Protein AF-A0A7H9B1U2-F1 (afdb_monomer_lite)

Organism: Zygotorulaspora mrakii (NCBI:txid42260)

Structure (mmCIF, N/CA/C/O backbone):
data_AF-A0A7H9B1U2-F1
#
_entry.id   AF-A0A7H9B1U2-F1
#
loop_
_atom_site.group_PDB
_atom_site.id
_atom_site.type_symbol
_atom_site.label_atom_id
_atom_site.label_alt_id
_atom_site.label_comp_id
_atom_site.label_asym_id
_atom_site.label_entity_id
_atom_site.label_seq_id
_atom_site.pdbx_PDB_ins_code
_atom_site.Cartn_x
_atom_site.Cartn_y
_atom_site.Cartn_z
_atom_site.occupancy
_atom_site.B_iso_or_equiv
_atom_site.auth_seq_id
_atom_site.auth_comp_id
_atom_site.auth_asym_id
_atom_site.auth_atom_id
_atom_site.pdbx_PDB_model_num
ATOM 1 N N . MET A 1 1 ? 19.443 39.240 7.308 1.00 41.34 1 MET A N 1
ATOM 2 C CA . MET A 1 1 ? 19.847 40.629 6.998 1.00 41.34 1 MET A CA 1
ATOM 3 C C . MET A 1 1 ? 18.845 41.132 5.973 1.00 41.34 1 MET A C 1
ATOM 5 O O . MET A 1 1 ? 18.853 40.587 4.886 1.00 41.34 1 MET A O 1
ATOM 9 N N . THR A 1 2 ? 17.866 41.989 6.229 1.00 41.97 2 THR A N 1
ATOM 10 C CA . THR A 1 2 ? 17.524 42.956 7.288 1.00 41.97 2 THR A CA 1
ATOM 11 C C . THR A 1 2 ? 15.983 43.016 7.356 1.00 41.97 2 THR A C 1
ATOM 13 O O . THR A 1 2 ? 15.362 42.995 6.295 1.00 41.97 2 THR A O 1
ATOM 16 N N . PRO A 1 3 ? 15.318 43.094 8.524 1.00 49.09 3 PRO A N 1
ATOM 17 C CA . PRO A 1 3 ? 13.919 43.499 8.563 1.00 49.09 3 PRO A CA 1
ATOM 18 C C . PRO A 1 3 ? 13.837 45.022 8.690 1.00 49.09 3 PRO A C 1
ATOM 20 O O . PRO A 1 3 ? 14.412 45.620 9.599 1.00 49.09 3 PRO A O 1
ATOM 23 N N . SER A 1 4 ? 13.150 45.626 7.724 1.00 54.53 4 SER A N 1
ATOM 24 C CA . SER A 1 4 ? 12.821 47.046 7.673 1.00 54.53 4 SER A CA 1
ATOM 25 C C . SER A 1 4 ? 11.799 47.403 8.751 1.00 54.53 4 SER A C 1
ATOM 27 O O . SER A 1 4 ? 10.816 46.694 8.949 1.00 54.53 4 SER A O 1
ATOM 29 N N . SER A 1 5 ? 12.065 48.522 9.416 1.00 59.06 5 SER A N 1
ATOM 30 C CA . SER A 1 5 ? 11.232 49.212 10.398 1.00 59.06 5 SER A CA 1
ATOM 31 C C . SER A 1 5 ? 9.872 49.676 9.861 1.00 59.06 5 SER A C 1
ATOM 33 O O . SER A 1 5 ? 9.716 49.827 8.648 1.00 59.06 5 SER A O 1
ATOM 35 N N . ARG A 1 6 ? 9.033 50.099 10.831 1.00 49.69 6 ARG A N 1
ATOM 36 C CA . ARG A 1 6 ? 7.899 51.054 10.759 1.00 49.69 6 ARG A CA 1
ATOM 37 C C . ARG A 1 6 ? 6.554 50.445 10.311 1.00 49.69 6 ARG A C 1
ATOM 39 O O . ARG A 1 6 ? 6.531 49.608 9.429 1.00 49.69 6 ARG A O 1
ATOM 46 N N . ASP A 1 7 ? 5.408 50.734 10.932 1.00 47.84 7 ASP A N 1
ATOM 47 C CA . ASP A 1 7 ? 4.970 51.985 11.559 1.00 47.84 7 ASP A CA 1
ATOM 48 C C . ASP A 1 7 ? 4.086 51.810 12.805 1.00 47.84 7 ASP A C 1
ATOM 50 O O . ASP A 1 7 ? 3.285 50.886 12.940 1.00 47.84 7 ASP A O 1
ATOM 54 N N . SER A 1 8 ? 4.241 52.795 13.684 1.00 52.25 8 SER A N 1
ATOM 55 C CA . SER A 1 8 ? 3.382 53.155 14.803 1.00 52.25 8 SER A CA 1
ATOM 56 C C . SER A 1 8 ? 2.061 53.750 14.303 1.00 52.25 8 SER A C 1
ATOM 58 O O . SER A 1 8 ? 2.084 54.625 13.441 1.00 52.25 8 SER A O 1
ATOM 60 N N . PHE A 1 9 ? 0.927 53.379 14.903 1.00 49.28 9 PHE A N 1
ATOM 61 C CA . PHE A 1 9 ? -0.310 54.156 14.785 1.00 49.28 9 PHE A CA 1
ATOM 62 C C . PHE A 1 9 ? -0.853 54.527 16.165 1.00 49.28 9 PHE A C 1
ATOM 64 O O . PHE A 1 9 ? -1.130 53.674 17.007 1.00 49.28 9 PHE A O 1
ATOM 71 N N . SER A 1 10 ? -0.958 55.837 16.361 1.00 50.38 10 SER A N 1
ATOM 72 C CA . SER A 1 10 ? -1.481 56.531 17.531 1.00 50.38 10 SER A CA 1
ATOM 73 C C . SER A 1 10 ? -2.968 56.862 17.361 1.00 50.38 10 SER A C 1
ATOM 75 O O . SER A 1 10 ? -3.347 57.387 16.319 1.00 50.38 10 SER A O 1
ATOM 77 N N . GLY A 1 11 ? -3.737 56.698 18.446 1.00 41.69 11 GLY A N 1
ATOM 78 C CA . GLY A 1 11 ? -4.893 57.534 18.833 1.00 41.69 11 GLY A CA 1
ATOM 79 C C . GLY A 1 11 ? -6.243 57.312 18.119 1.00 41.69 11 GLY A C 1
ATOM 80 O O . GLY A 1 11 ? -6.261 56.712 17.049 1.00 41.69 11 GLY A O 1
ATOM 81 N N . PRO A 1 12 ? -7.375 57.823 18.672 1.00 58.78 12 PRO A N 1
ATOM 82 C CA . PRO A 1 12 ? -7.434 58.948 19.613 1.00 58.78 12 PRO A CA 1
ATOM 83 C C . PRO A 1 12 ? -8.303 58.778 20.884 1.00 58.78 12 PRO A C 1
ATOM 85 O O . PRO A 1 12 ? -9.168 57.917 21.005 1.00 58.78 12 PRO A O 1
ATOM 88 N N . ASN A 1 13 ? -8.027 59.712 21.797 1.00 48.97 13 ASN A N 1
ATOM 89 C CA . ASN A 1 13 ? -8.818 60.228 22.917 1.00 48.97 13 ASN A CA 1
ATOM 90 C C . ASN A 1 13 ? -10.304 60.484 22.597 1.00 48.97 13 ASN A C 1
ATOM 92 O O . ASN A 1 13 ? -10.611 61.040 21.543 1.00 48.97 13 ASN A O 1
ATOM 96 N N . ALA A 1 14 ? -11.174 60.263 23.587 1.00 49.56 14 ALA A N 1
ATOM 97 C CA . ALA A 1 14 ? -12.405 61.035 23.770 1.00 49.56 14 ALA A CA 1
ATOM 98 C C . ALA A 1 14 ? -12.778 61.085 25.264 1.00 49.56 14 ALA A C 1
ATOM 100 O O . ALA A 1 14 ? -13.310 60.131 25.830 1.00 49.56 14 ALA A O 1
ATOM 101 N N . GLU A 1 15 ? -12.453 62.213 25.894 1.00 52.75 15 GLU A N 1
ATOM 102 C CA . GLU A 1 15 ? -13.075 62.702 27.126 1.00 52.75 15 GLU A CA 1
ATOM 103 C C . GLU A 1 15 ? -14.543 63.072 26.864 1.00 52.75 15 GLU A C 1
ATOM 105 O O . GLU A 1 15 ? -14.833 63.663 25.827 1.00 52.75 15 GLU A O 1
ATOM 110 N N . SER A 1 16 ? -15.434 62.834 27.836 1.00 50.72 16 SER A N 1
ATOM 111 C CA . SER A 1 16 ? -16.426 63.835 28.276 1.00 50.72 16 SER A CA 1
ATOM 112 C C . SER A 1 16 ? -17.274 63.324 29.452 1.00 50.72 16 SER A C 1
ATOM 114 O O . SER A 1 16 ? -18.141 62.467 29.287 1.00 50.72 16 SER A O 1
ATOM 116 N N . HIS A 1 17 ? -17.051 63.915 30.625 1.00 49.69 17 HIS A N 1
ATOM 117 C CA . HIS A 1 17 ? -18.079 64.191 31.643 1.00 49.69 17 HIS A CA 1
ATOM 118 C C . HIS A 1 17 ? -18.901 65.423 31.180 1.00 49.69 17 HIS A C 1
ATOM 120 O O . HIS A 1 17 ? -18.351 66.190 30.382 1.00 49.69 17 HIS A O 1
ATOM 126 N N . PRO A 1 18 ? -20.165 65.662 31.620 1.00 63.91 18 PRO A N 1
ATOM 127 C CA . PRO A 1 18 ? -20.398 66.225 32.965 1.00 63.91 18 PRO A CA 1
ATOM 128 C C . PRO A 1 18 ? -21.773 65.955 33.648 1.00 63.91 18 PRO A C 1
ATOM 130 O O . PRO A 1 18 ? -22.782 65.667 33.016 1.00 63.91 18 PRO A O 1
ATOM 133 N N . ASP A 1 19 ? -21.751 66.057 34.981 1.00 47.06 19 ASP A N 1
ATOM 134 C CA . ASP A 1 19 ? -22.671 66.741 35.916 1.00 47.06 19 ASP A CA 1
ATOM 135 C C . ASP A 1 19 ? -24.205 66.887 35.690 1.00 47.06 19 ASP A C 1
ATOM 137 O O . ASP A 1 19 ? -24.672 67.605 34.813 1.00 47.06 19 ASP A O 1
ATOM 141 N N . ASN A 1 20 ? -24.940 66.391 36.708 1.00 47.53 20 ASN A N 1
ATOM 142 C CA . ASN A 1 20 ? -25.805 67.158 37.642 1.00 47.53 20 ASN A CA 1
ATOM 143 C C . ASN A 1 20 ? -27.246 67.568 37.235 1.00 47.53 20 ASN A C 1
ATOM 145 O O . ASN A 1 20 ? -27.432 68.450 36.407 1.00 47.53 20 ASN A O 1
ATOM 149 N N . LEU A 1 21 ? -28.261 67.047 37.959 1.00 43.28 21 LEU A N 1
ATOM 150 C CA . LEU A 1 21 ? -29.299 67.868 38.623 1.00 43.28 21 LEU A CA 1
ATOM 151 C C . LEU A 1 21 ? -30.233 67.085 39.580 1.00 43.28 21 LEU A C 1
ATOM 153 O O . LEU A 1 21 ? -31.028 66.233 39.199 1.00 43.28 21 LEU A O 1
ATOM 157 N N . SER A 1 22 ? -30.085 67.465 40.848 1.00 45.56 22 SER A N 1
ATOM 158 C CA . SER A 1 22 ? -31.006 67.573 41.991 1.00 45.56 22 SER A CA 1
ATOM 159 C C . SER A 1 22 ? -32.534 67.351 41.837 1.00 45.56 22 SER A C 1
ATOM 161 O O . SER A 1 22 ? -33.183 67.972 41.005 1.00 45.56 22 SER A O 1
ATOM 163 N N . GLN A 1 23 ? -33.072 66.596 42.816 1.00 49.03 23 GLN A N 1
ATOM 164 C CA . GLN A 1 23 ? -34.311 66.791 43.613 1.00 49.03 23 GLN A CA 1
ATOM 165 C C . GLN A 1 23 ? -35.672 66.998 42.905 1.00 49.03 23 GLN A C 1
ATOM 167 O O . GLN A 1 23 ? -35.895 68.004 42.247 1.00 49.03 23 GLN A O 1
ATOM 172 N N . ASN A 1 24 ? -36.697 66.196 43.239 1.00 40.41 24 ASN A N 1
ATOM 173 C CA . ASN A 1 24 ? -37.594 66.417 44.394 1.00 40.41 24 ASN A CA 1
ATOM 174 C C . ASN A 1 24 ? -38.733 65.365 44.435 1.00 40.41 24 ASN A C 1
ATOM 176 O O . ASN A 1 24 ? -39.059 64.735 43.433 1.00 40.41 24 ASN A O 1
ATOM 180 N N . GLY A 1 25 ? -39.295 65.141 45.623 1.00 48.31 25 GLY A N 1
ATOM 181 C CA . GLY A 1 25 ? -39.965 63.898 46.012 1.00 48.31 25 GLY A CA 1
ATOM 182 C C . GLY A 1 25 ? -41.398 63.634 45.532 1.00 48.31 25 GLY A C 1
ATOM 183 O O . GLY A 1 25 ? -42.162 64.528 45.180 1.00 48.31 25 GLY A O 1
ATOM 184 N N . LYS A 1 26 ? -41.806 62.367 45.685 1.00 42.66 26 LYS A N 1
ATOM 185 C CA . LYS A 1 26 ? -43.138 62.005 46.187 1.00 42.66 26 LYS A CA 1
ATOM 186 C C . LYS A 1 26 ? -43.152 60.562 46.681 1.00 42.66 26 LYS A C 1
ATOM 188 O O . LYS A 1 26 ? -42.935 59.623 45.925 1.00 42.66 26 LYS A O 1
ATOM 193 N N . ALA A 1 27 ? -43.423 60.418 47.973 1.00 56.12 27 ALA A N 1
ATOM 194 C CA . ALA A 1 27 ? -43.679 59.149 48.624 1.00 56.12 27 ALA A CA 1
ATOM 195 C C . ALA A 1 27 ? -44.838 58.411 47.937 1.00 56.12 27 ALA A C 1
ATOM 197 O O . ALA A 1 27 ? -45.939 58.952 47.805 1.00 56.12 27 ALA A O 1
ATOM 198 N N . LYS A 1 28 ? -44.604 57.155 47.552 1.00 49.41 28 LYS A N 1
ATOM 199 C CA . LYS A 1 28 ? -45.669 56.169 47.392 1.00 49.41 28 LYS A CA 1
ATOM 200 C C . LYS A 1 28 ? -45.143 54.799 47.798 1.00 49.41 28 LYS A C 1
ATOM 202 O O . LYS A 1 28 ? -44.232 54.239 47.207 1.00 49.41 28 LYS A O 1
ATOM 207 N N . THR A 1 29 ? -45.719 54.326 48.886 1.00 52.62 29 THR A N 1
ATOM 208 C CA . THR A 1 29 ? -45.584 53.007 49.485 1.00 52.62 29 THR A CA 1
ATOM 209 C C . THR A 1 29 ? -45.886 51.908 48.460 1.00 52.62 29 THR A C 1
ATOM 211 O O . THR A 1 29 ? -47.011 51.829 47.968 1.00 52.62 29 THR A O 1
ATOM 214 N N . GLY A 1 30 ? -44.896 51.065 48.161 1.00 54.47 30 GLY A N 1
ATOM 215 C CA . GLY A 1 30 ? -45.025 49.902 47.269 1.00 54.47 30 GLY A CA 1
ATOM 216 C C . GLY A 1 30 ? -43.760 49.032 47.222 1.00 54.47 30 GLY A C 1
ATOM 217 O O . GLY A 1 30 ? -43.428 48.449 46.202 1.00 54.47 30 GLY A O 1
ATOM 218 N N . THR A 1 31 ? -42.992 48.985 48.308 1.00 52.88 31 THR A N 1
ATOM 219 C CA . THR A 1 31 ? -41.554 48.663 48.315 1.00 52.88 31 THR A CA 1
ATOM 220 C C . THR A 1 31 ? -41.214 47.198 48.600 1.00 52.88 31 THR A C 1
ATOM 222 O O . THR A 1 31 ? -40.422 46.920 49.496 1.00 52.88 31 THR A O 1
ATOM 225 N N . LYS A 1 32 ? -41.775 46.242 47.849 1.00 55.31 32 LYS A N 1
ATOM 226 C CA . LYS A 1 32 ? -41.227 44.861 47.846 1.00 55.31 32 LYS A CA 1
ATOM 227 C C . LYS A 1 32 ? -41.249 44.127 46.503 1.00 55.31 32 LYS A C 1
ATOM 229 O O . LYS A 1 32 ? -40.585 43.103 46.403 1.00 55.31 32 LYS A O 1
ATOM 234 N N . LYS A 1 33 ? -41.973 44.611 45.485 1.00 55.44 33 LYS A N 1
ATOM 235 C CA . LYS A 1 33 ? -42.060 43.908 44.192 1.00 55.44 33 LYS A CA 1
ATOM 236 C C . LYS A 1 33 ? -41.004 44.376 43.181 1.00 55.44 33 LYS A C 1
ATOM 238 O O . LYS A 1 33 ? -40.359 43.536 42.573 1.00 55.44 33 LYS A O 1
ATOM 243 N N . ASP A 1 34 ? -40.710 45.675 43.132 1.00 57.50 34 ASP A N 1
ATOM 244 C CA . ASP A 1 34 ? -39.732 46.242 42.182 1.00 57.50 34 ASP A CA 1
ATOM 245 C C . ASP A 1 34 ? -38.271 45.826 42.457 1.00 57.50 34 ASP A C 1
ATOM 247 O O . ASP A 1 34 ? -37.427 45.867 41.564 1.00 57.50 34 ASP A O 1
ATOM 251 N N . SER A 1 35 ? -37.940 45.398 43.683 1.00 63.81 35 SER A N 1
ATOM 252 C CA . SER A 1 35 ? -36.584 44.932 44.011 1.00 63.81 35 SER A CA 1
ATOM 253 C C . SER A 1 35 ? -36.287 43.525 43.492 1.00 63.81 35 SER A C 1
ATOM 255 O O . SER A 1 35 ? -35.126 43.209 43.261 1.00 63.81 35 SER A O 1
ATOM 257 N N . LEU A 1 36 ? -37.311 42.681 43.327 1.00 69.44 36 LEU A N 1
ATOM 258 C CA . LEU A 1 36 ? -37.156 41.315 42.818 1.00 69.44 36 LEU A CA 1
ATOM 259 C C . LEU A 1 36 ? -36.898 41.323 41.307 1.00 69.44 36 LEU A C 1
ATOM 261 O O . LEU A 1 36 ? -35.926 40.717 40.864 1.00 69.44 36 LEU A O 1
ATOM 265 N N . ASP A 1 37 ? -37.657 42.123 40.554 1.00 80.38 37 ASP A N 1
ATOM 266 C CA . ASP A 1 37 ? -37.457 42.301 39.107 1.00 80.38 37 ASP A CA 1
ATOM 267 C C . ASP A 1 37 ? -36.055 42.859 38.788 1.00 80.38 37 ASP A C 1
ATOM 269 O O . ASP A 1 37 ? -35.425 42.477 37.800 1.00 80.38 37 ASP A O 1
ATOM 273 N N . SER A 1 38 ? -35.509 43.718 39.660 1.00 85.62 38 SER A N 1
ATOM 274 C CA . SER A 1 38 ? -34.140 44.230 39.510 1.00 85.62 38 SER A CA 1
ATOM 275 C C . SER A 1 38 ? -33.067 43.154 39.705 1.00 85.62 38 SER A C 1
ATOM 277 O O . SER A 1 38 ? -32.007 43.251 39.085 1.00 85.62 38 SER A O 1
ATOM 279 N N . ILE A 1 39 ? -33.300 42.160 40.566 1.00 88.62 39 ILE A N 1
ATOM 280 C CA . ILE A 1 39 ? -32.346 41.069 40.820 1.00 88.62 39 ILE A CA 1
ATOM 281 C C . ILE A 1 39 ? -32.387 40.062 39.668 1.00 88.62 39 ILE A C 1
ATOM 283 O O . ILE A 1 39 ? -31.334 39.646 39.186 1.00 88.62 39 ILE A O 1
ATOM 287 N N . GLU A 1 40 ? -33.580 39.721 39.174 1.00 87.56 40 GLU A N 1
ATOM 288 C CA . GLU A 1 40 ? -33.739 38.842 38.008 1.00 87.56 40 GLU A CA 1
ATOM 289 C C . GLU A 1 40 ? -33.088 39.446 36.758 1.00 87.56 40 GLU A C 1
ATOM 291 O O . GLU A 1 40 ? -32.348 38.766 36.042 1.00 87.56 40 GLU A O 1
ATOM 296 N N . PHE A 1 41 ? -33.273 40.750 36.534 1.00 92.19 41 PHE A N 1
ATOM 297 C CA . PHE A 1 41 ? -32.624 41.450 35.431 1.00 92.19 41 PHE A CA 1
ATOM 298 C C . PHE A 1 41 ? -31.094 41.495 35.573 1.00 92.19 41 PHE A C 1
ATOM 300 O O . PHE A 1 41 ? -30.379 41.268 34.596 1.00 92.19 41 PHE A O 1
ATOM 307 N N . GLN A 1 42 ? -30.566 41.737 36.779 1.00 93.75 42 GLN A N 1
ATOM 308 C CA . GLN A 1 42 ? -29.119 41.684 37.024 1.00 93.75 42 GLN A CA 1
ATOM 309 C C . GLN A 1 42 ? -28.545 40.284 36.775 1.00 93.75 42 GLN A C 1
ATOM 311 O O . GLN A 1 42 ? -27.502 40.172 36.133 1.00 93.75 42 GLN A O 1
ATOM 316 N N . SER A 1 43 ? -29.235 39.224 37.208 1.00 91.75 43 SER A N 1
ATOM 317 C CA . SER A 1 43 ? -28.832 37.842 36.920 1.00 91.75 43 SER A CA 1
ATOM 318 C C . SER A 1 43 ? -28.813 37.567 35.417 1.00 91.75 43 SER A C 1
ATOM 320 O O . SER A 1 43 ? -27.849 36.999 34.912 1.00 91.75 43 SER A O 1
ATOM 322 N N . PHE A 1 44 ? -29.831 38.025 34.683 1.00 95.62 44 PHE A N 1
ATOM 323 C CA . PHE A 1 44 ? -29.876 37.898 33.226 1.00 95.62 44 PHE A CA 1
ATOM 324 C C . PHE A 1 44 ? -28.696 38.607 32.545 1.00 95.62 44 PHE A C 1
ATOM 326 O O . PHE A 1 44 ? -28.095 38.055 31.625 1.00 95.62 44 PHE A O 1
ATOM 333 N N . LEU A 1 45 ? -28.330 39.811 32.996 1.00 95.62 45 LEU A N 1
ATOM 334 C CA . LEU A 1 45 ? -27.173 40.531 32.458 1.00 95.62 45 LEU A CA 1
ATOM 335 C C . LEU A 1 45 ? -25.853 39.807 32.740 1.00 95.62 45 LEU A C 1
ATOM 337 O O . LEU A 1 45 ? -24.997 39.766 31.857 1.00 95.62 45 LEU A O 1
ATOM 341 N N . ILE A 1 46 ? -25.690 39.225 33.931 1.00 95.31 46 ILE A N 1
ATOM 342 C CA . ILE A 1 46 ? -24.508 38.425 34.280 1.00 95.31 46 ILE A CA 1
ATOM 343 C C . ILE A 1 46 ? -24.423 37.186 33.382 1.00 95.31 46 ILE A C 1
ATOM 345 O O . ILE A 1 46 ? -23.358 36.926 32.826 1.00 95.31 46 ILE A O 1
ATOM 349 N N . ASP A 1 47 ? -25.535 36.483 33.162 1.00 94.62 47 ASP A N 1
ATOM 350 C CA . ASP A 1 47 ? -25.588 35.321 32.266 1.00 94.62 47 ASP A CA 1
ATOM 351 C C . ASP A 1 47 ? -25.255 35.697 30.816 1.00 94.62 47 ASP A C 1
ATOM 353 O O . ASP A 1 47 ? -24.478 35.009 30.150 1.00 94.62 47 ASP A O 1
ATOM 357 N N . GLN A 1 48 ? -25.800 36.811 30.312 1.00 97.31 48 GLN A N 1
ATOM 358 C CA . GLN A 1 48 ? -25.458 37.297 28.971 1.00 97.31 48 GLN A CA 1
ATOM 359 C C . GLN A 1 48 ? -23.980 37.687 28.872 1.00 97.31 48 GLN A C 1
ATOM 361 O O . GLN A 1 48 ? -23.330 37.367 27.877 1.00 97.31 48 GLN A O 1
ATOM 366 N N . LEU A 1 49 ? -23.428 38.340 29.898 1.00 96.38 49 LEU A N 1
ATOM 367 C CA . LEU A 1 49 ? -22.018 38.717 29.933 1.00 96.38 49 LEU A CA 1
ATOM 368 C C . LEU A 1 49 ? -21.108 37.482 29.970 1.00 96.38 49 LEU A C 1
ATOM 370 O O . LEU A 1 49 ? -20.136 37.426 29.218 1.00 96.38 49 LEU A O 1
ATOM 374 N N . ALA A 1 50 ? -21.456 36.472 30.772 1.00 95.12 50 ALA A N 1
ATOM 375 C CA . ALA A 1 50 ? -20.747 35.197 30.834 1.00 95.12 50 ALA A CA 1
ATOM 376 C C . ALA A 1 50 ? -20.772 34.475 29.479 1.00 95.12 50 ALA A C 1
ATOM 378 O O . ALA A 1 50 ? -19.735 34.017 29.004 1.00 95.12 50 ALA A O 1
ATOM 379 N N . LYS A 1 51 ? -21.925 34.460 28.800 1.00 96.88 51 LYS A N 1
ATOM 380 C CA . LYS A 1 51 ? -22.063 33.871 27.462 1.00 96.88 51 LYS A CA 1
ATOM 381 C C . LYS A 1 51 ? -21.208 34.587 26.414 1.00 96.88 51 LYS A C 1
ATOM 383 O O . LYS A 1 51 ? -20.587 33.940 25.575 1.00 96.88 51 LYS A O 1
ATOM 388 N N . VAL A 1 52 ? -21.151 35.919 26.456 1.00 96.06 52 VAL A N 1
ATOM 389 C CA . VAL A 1 52 ? -20.272 36.703 25.572 1.00 96.06 52 VAL A CA 1
ATOM 390 C C . VAL A 1 52 ? -18.799 36.421 25.880 1.00 96.06 52 VAL A C 1
ATOM 392 O O . VAL A 1 52 ? -17.989 36.303 24.960 1.00 96.06 52 VAL A O 1
ATOM 395 N N . GLN A 1 53 ? -18.441 36.277 27.156 1.00 96.50 53 GLN A N 1
ATOM 396 C CA . GLN A 1 53 ? -17.080 35.940 27.562 1.00 96.50 53 GLN A CA 1
ATOM 397 C C . GLN A 1 53 ? -16.668 34.544 27.069 1.00 96.50 53 GLN A C 1
ATOM 399 O O . GLN A 1 53 ? -15.601 34.410 26.473 1.00 96.50 53 GLN A O 1
ATOM 404 N N . GLU A 1 54 ? -17.536 33.541 27.206 1.00 95.12 54 GLU A N 1
ATOM 405 C CA . GLU A 1 54 ? -17.313 32.188 26.681 1.00 95.12 54 GLU A CA 1
ATOM 406 C C . GLU A 1 54 ? -17.138 32.193 25.152 1.00 95.12 54 GLU A C 1
ATOM 408 O O . GLU A 1 54 ? -16.204 31.591 24.620 1.00 95.12 54 GLU A O 1
ATOM 413 N N . GLN A 1 55 ? -17.982 32.937 24.427 1.00 96.38 55 GLN A N 1
ATOM 414 C CA . GLN A 1 55 ? -17.848 33.088 22.974 1.00 96.38 55 GLN A CA 1
ATOM 415 C C . GLN A 1 55 ? -16.515 33.732 22.575 1.00 96.38 55 GLN A C 1
ATOM 417 O O . GLN A 1 55 ? -15.898 33.311 21.595 1.00 96.38 55 GLN A O 1
ATOM 422 N N . ASN A 1 56 ? -16.047 34.729 23.329 1.00 96.31 56 ASN A N 1
ATOM 423 C CA . ASN A 1 56 ? -14.745 35.350 23.094 1.00 96.31 56 ASN A CA 1
ATOM 424 C C . ASN A 1 56 ? -13.591 34.371 23.352 1.00 96.31 56 ASN A C 1
ATOM 426 O O . ASN A 1 56 ? -12.622 34.355 22.589 1.00 96.31 56 ASN A O 1
ATOM 430 N N . GLU A 1 57 ? -13.692 33.528 24.380 1.00 96.38 57 GLU A N 1
ATOM 431 C CA . GLU A 1 57 ? -12.702 32.486 24.666 1.00 96.38 57 GLU A CA 1
ATOM 432 C C . GLU A 1 57 ? -12.652 31.416 23.561 1.00 96.38 57 GLU A C 1
ATOM 434 O O . GLU A 1 57 ? -11.558 31.067 23.102 1.00 96.38 57 GLU A O 1
ATOM 439 N N . ASP A 1 58 ? -13.804 30.961 23.052 1.00 94.25 58 ASP A N 1
ATOM 440 C CA . ASP A 1 58 ? -13.860 30.017 21.923 1.00 94.25 58 ASP A CA 1
ATOM 441 C C . ASP A 1 58 ? -13.307 30.636 20.628 1.00 94.25 58 ASP A C 1
ATOM 443 O O . ASP A 1 58 ? -12.515 30.013 19.910 1.00 94.25 58 ASP A O 1
ATOM 447 N N . LEU A 1 59 ? -13.639 31.903 20.350 1.00 96.81 59 LEU A N 1
ATOM 448 C CA . LEU A 1 59 ? -13.079 32.637 19.213 1.00 96.81 59 LEU A CA 1
ATOM 449 C C . LEU A 1 59 ? -11.553 32.755 19.315 1.00 96.81 59 LEU A C 1
ATOM 451 O O . LEU A 1 59 ? -10.860 32.484 18.331 1.00 96.81 59 LEU A O 1
ATOM 455 N N . LEU A 1 60 ? -11.010 33.079 20.492 1.00 97.62 60 LEU A N 1
ATOM 456 C CA . LEU A 1 60 ? -9.562 33.130 20.724 1.00 97.62 60 LEU A CA 1
ATOM 457 C C . LEU A 1 60 ? -8.900 31.760 20.534 1.00 97.62 60 LEU A C 1
ATOM 459 O O . LEU A 1 60 ? -7.842 31.664 19.903 1.00 97.62 60 LEU A O 1
ATOM 463 N N . ALA A 1 61 ? -9.517 30.686 21.029 1.00 95.25 61 ALA A N 1
ATOM 464 C CA . ALA A 1 61 ? -9.022 29.327 20.828 1.00 95.25 61 ALA A CA 1
ATOM 465 C C . ALA A 1 61 ? -9.021 28.940 19.340 1.00 95.25 61 ALA A C 1
ATOM 467 O O . ALA A 1 61 ? -8.065 28.333 18.839 1.00 95.25 61 ALA A O 1
ATOM 468 N N . ARG A 1 62 ? -10.064 29.332 18.602 1.00 94.75 62 ARG A N 1
ATOM 469 C CA . ARG A 1 62 ? -10.178 29.099 17.161 1.00 94.75 62 ARG A CA 1
ATOM 470 C C . ARG A 1 62 ? -9.145 29.888 16.361 1.00 94.75 62 ARG A C 1
ATOM 472 O O . ARG A 1 62 ? -8.580 29.317 15.428 1.00 94.75 62 ARG A O 1
ATOM 479 N N . ILE A 1 63 ? -8.875 31.140 16.730 1.00 96.56 63 ILE A N 1
ATOM 480 C CA . ILE A 1 63 ? -7.819 31.965 16.124 1.00 96.56 63 ILE A CA 1
ATOM 481 C C . ILE A 1 63 ? -6.456 31.299 16.330 1.00 96.56 63 ILE A C 1
ATOM 483 O O . ILE A 1 63 ? -5.788 30.996 15.345 1.00 96.56 63 ILE A O 1
ATOM 487 N N . LYS A 1 64 ? -6.102 30.932 17.569 1.00 95.50 64 LYS A N 1
ATOM 488 C CA . LYS A 1 64 ? -4.831 30.241 17.867 1.00 95.50 64 LYS A CA 1
ATOM 489 C C . LYS A 1 64 ? -4.668 28.932 17.094 1.00 95.50 64 LYS A C 1
ATOM 491 O O . LYS A 1 64 ? -3.576 28.593 16.641 1.00 95.50 64 LYS A O 1
ATOM 496 N N . ARG A 1 65 ? -5.755 28.170 16.925 1.00 94.62 65 ARG A N 1
ATOM 497 C CA . ARG A 1 65 ? -5.733 26.941 16.118 1.00 94.62 65 ARG A CA 1
ATOM 498 C C . ARG A 1 65 ? -5.458 27.240 14.643 1.00 94.62 65 ARG A C 1
ATOM 500 O O . ARG A 1 65 ? -4.654 26.540 14.038 1.00 94.62 65 ARG A O 1
ATOM 507 N N . LEU A 1 66 ? -6.111 28.257 14.078 1.00 95.94 66 LEU A N 1
ATOM 508 C CA . LEU A 1 66 ? -5.898 28.663 12.687 1.00 95.94 66 LEU A CA 1
ATOM 509 C C . LEU A 1 66 ? -4.477 29.188 12.454 1.00 95.94 66 LEU A C 1
ATOM 511 O O . LEU A 1 66 ? -3.882 28.850 11.436 1.00 95.94 66 LEU A O 1
ATOM 515 N N . GLU A 1 67 ? -3.915 29.948 13.395 1.00 96.62 67 GLU A N 1
ATOM 516 C CA . GLU A 1 67 ? -2.519 30.406 13.341 1.00 96.62 67 GLU A CA 1
ATOM 517 C C . GLU A 1 67 ? -1.549 29.221 13.276 1.00 96.62 67 GLU A C 1
ATOM 519 O O . GLU A 1 67 ? -0.696 29.164 12.390 1.00 96.62 67 GLU A O 1
ATOM 524 N N . LYS A 1 68 ? -1.742 28.215 14.139 1.00 96.25 68 LYS A N 1
ATOM 525 C CA . LYS A 1 68 ? -0.927 26.995 14.130 1.00 96.25 68 LYS A CA 1
ATOM 526 C C . LYS A 1 68 ? -1.068 26.198 12.829 1.00 96.25 68 LYS A C 1
ATOM 528 O O . LYS A 1 68 ? -0.076 25.724 12.283 1.00 96.25 68 LYS A O 1
ATOM 533 N N . GLU A 1 69 ? -2.287 26.044 12.312 1.00 91.44 69 GLU A N 1
ATOM 534 C CA . GLU A 1 69 ? -2.523 25.352 11.037 1.00 91.44 69 GLU A CA 1
ATOM 535 C C . GLU A 1 69 ? -1.863 26.086 9.857 1.00 91.44 69 GLU A C 1
ATOM 537 O O . GLU A 1 69 ? -1.320 25.440 8.956 1.00 91.44 69 GLU A O 1
ATOM 542 N N . GLN A 1 70 ? -1.864 27.424 9.866 1.00 96.38 70 GLN A N 1
ATOM 543 C CA . GLN A 1 70 ? -1.147 28.223 8.872 1.00 96.38 70 GLN A CA 1
ATOM 544 C C . GLN A 1 70 ? 0.368 28.046 8.994 1.00 96.38 70 GLN A C 1
ATOM 546 O O . GLN A 1 70 ? 1.023 27.803 7.982 1.00 96.38 70 GLN A O 1
ATOM 551 N N . GLU A 1 71 ? 0.927 28.103 10.203 1.00 96.00 71 GLU A N 1
ATOM 552 C CA . GLU A 1 71 ? 2.356 27.874 10.443 1.00 96.00 71 GLU A CA 1
ATOM 553 C C . GLU A 1 71 ? 2.796 26.491 9.934 1.00 96.00 71 GLU A C 1
ATOM 555 O O . GLU A 1 71 ? 3.749 26.375 9.157 1.00 96.00 71 GLU A O 1
ATOM 560 N N . GLU A 1 72 ? 2.049 25.437 10.276 1.00 90.44 72 GLU A N 1
ATOM 561 C CA . GLU A 1 72 ? 2.306 24.076 9.795 1.00 90.44 72 GLU A CA 1
ATOM 562 C C . GLU A 1 72 ? 2.227 23.981 8.262 1.00 90.44 72 GLU A C 1
ATOM 564 O O . GLU A 1 72 ? 3.044 23.299 7.628 1.00 90.44 72 GLU A O 1
ATOM 569 N N . PHE A 1 73 ? 1.269 24.679 7.645 1.00 95.94 73 PHE A N 1
ATOM 570 C CA . PHE A 1 73 ? 1.141 24.746 6.193 1.00 95.94 73 PHE A CA 1
ATOM 571 C C . PHE A 1 73 ? 2.355 25.426 5.543 1.00 95.94 73 PHE A C 1
ATOM 573 O O . PHE A 1 73 ? 2.903 24.882 4.577 1.00 95.94 73 PHE A O 1
ATOM 580 N N . TYR A 1 74 ? 2.820 26.555 6.088 1.00 96.81 74 TYR A N 1
ATOM 581 C CA . TYR A 1 74 ? 4.002 27.267 5.594 1.00 96.81 74 TYR A CA 1
ATOM 582 C C . TYR A 1 74 ? 5.273 26.426 5.729 1.00 96.81 74 TYR A C 1
ATOM 584 O O . TYR A 1 74 ? 5.996 26.252 4.745 1.00 96.81 74 TYR A O 1
ATOM 592 N N . ILE A 1 75 ? 5.507 25.816 6.896 1.00 95.12 75 ILE A N 1
ATOM 593 C CA . ILE A 1 75 ? 6.666 24.942 7.131 1.00 95.12 75 ILE A CA 1
ATOM 594 C C . ILE A 1 75 ? 6.635 23.737 6.176 1.00 95.12 75 ILE A C 1
ATOM 596 O O . ILE A 1 75 ? 7.647 23.384 5.560 1.00 95.12 75 ILE A O 1
ATOM 600 N N . SER A 1 76 ? 5.468 23.108 5.995 1.00 92.62 76 SER A N 1
ATOM 601 C CA . SER A 1 76 ? 5.301 21.991 5.057 1.00 92.62 76 SER A CA 1
ATOM 602 C C . SER A 1 76 ? 5.571 22.408 3.608 1.00 92.62 76 SER A C 1
ATOM 604 O O . SER A 1 76 ? 6.240 21.681 2.864 1.00 92.62 76 SER A O 1
ATOM 606 N N . GLY A 1 77 ? 5.070 23.579 3.202 1.00 94.44 77 GLY A N 1
ATOM 607 C CA . GLY A 1 77 ? 5.293 24.159 1.879 1.00 94.44 77 GLY A CA 1
ATOM 608 C C . GLY A 1 77 ? 6.773 24.427 1.612 1.00 94.44 77 GLY A C 1
ATOM 609 O O . GLY A 1 77 ? 7.306 23.974 0.597 1.00 94.44 77 GLY A O 1
ATOM 610 N N . GLN A 1 78 ? 7.460 25.063 2.562 1.00 95.81 78 GLN A N 1
ATOM 611 C CA . GLN A 1 78 ? 8.891 25.346 2.478 1.00 95.81 78 GLN A CA 1
ATOM 612 C C . GLN A 1 78 ? 9.716 24.061 2.353 1.00 95.81 78 GLN A C 1
ATOM 614 O O . GLN A 1 78 ? 10.558 23.958 1.462 1.00 95.81 78 GLN A O 1
ATOM 619 N N . LYS A 1 79 ? 9.427 23.037 3.164 1.00 92.56 79 LYS A N 1
ATOM 620 C CA . LYS A 1 79 ? 10.136 21.747 3.110 1.00 92.56 79 LYS A CA 1
ATOM 621 C C . LYS A 1 79 ? 9.959 21.031 1.766 1.00 92.56 79 LYS A C 1
ATOM 623 O O . 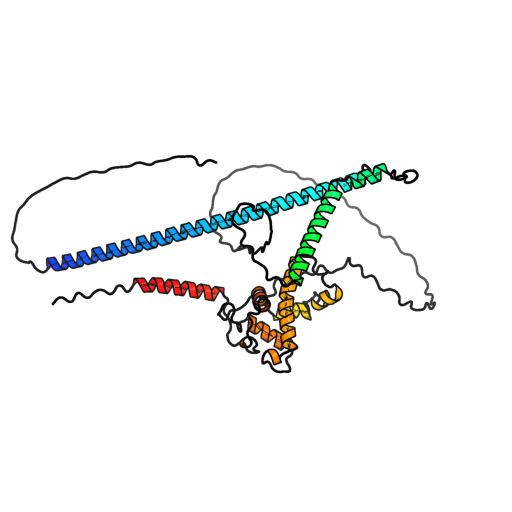LYS A 1 79 ? 10.906 20.439 1.237 1.00 92.56 79 LYS A O 1
ATOM 628 N N . LYS A 1 80 ? 8.755 21.085 1.184 1.00 93.12 80 LYS A N 1
ATOM 629 C CA . LYS A 1 80 ? 8.488 20.541 -0.160 1.00 93.12 80 LYS A CA 1
ATOM 630 C C . LYS A 1 80 ? 9.261 21.301 -1.231 1.00 93.12 80 LYS A C 1
ATOM 632 O O . LYS A 1 80 ? 9.854 20.669 -2.102 1.00 93.12 80 LYS A O 1
ATOM 637 N N . MET A 1 81 ? 9.283 22.628 -1.149 1.00 95.75 81 MET A N 1
ATOM 638 C CA . MET A 1 81 ? 10.020 23.476 -2.082 1.00 95.75 81 MET A CA 1
ATOM 639 C C . MET A 1 81 ? 11.533 23.228 -1.995 1.00 95.75 81 MET A C 1
ATOM 641 O O . MET A 1 81 ? 12.179 23.048 -3.022 1.00 95.75 81 MET A O 1
ATOM 645 N N . GLU A 1 82 ? 12.090 23.110 -0.789 1.00 95.06 82 GLU A N 1
ATOM 646 C CA . GLU A 1 82 ? 13.504 22.782 -0.576 1.00 95.06 82 GLU A CA 1
ATOM 647 C C . GLU A 1 82 ? 13.866 21.407 -1.160 1.00 95.06 82 GLU A C 1
ATOM 649 O O . GLU A 1 82 ? 14.887 21.248 -1.830 1.00 95.06 82 GLU A O 1
ATOM 654 N N . THR A 1 83 ? 12.993 20.413 -0.971 1.00 92.88 83 THR A N 1
ATOM 655 C CA . THR A 1 83 ? 13.151 19.085 -1.586 1.00 92.88 83 THR A CA 1
ATOM 656 C C . THR A 1 83 ? 13.097 19.175 -3.115 1.00 92.88 83 THR A C 1
ATOM 658 O O . THR A 1 83 ? 13.906 18.553 -3.804 1.00 92.88 83 THR A O 1
ATOM 661 N N . GLY A 1 84 ? 12.193 19.999 -3.655 1.00 94.12 84 GLY A N 1
ATOM 662 C CA . GLY A 1 84 ? 12.123 20.315 -5.080 1.00 94.12 84 GLY A CA 1
ATOM 663 C C . GLY A 1 84 ? 13.432 20.903 -5.610 1.00 94.12 84 GLY A C 1
ATOM 664 O O . GLY A 1 84 ? 13.976 20.387 -6.584 1.00 94.12 84 GLY A O 1
ATOM 665 N N . PHE A 1 85 ? 13.993 21.908 -4.932 1.00 97.62 85 PHE A N 1
ATOM 666 C CA . PHE A 1 85 ? 15.272 22.514 -5.314 1.00 97.62 85 PHE A CA 1
ATOM 667 C C . PHE A 1 85 ? 16.446 21.534 -5.239 1.00 97.62 85 PHE A C 1
ATOM 669 O O . PHE A 1 85 ? 17.292 21.542 -6.132 1.00 97.62 85 PHE A O 1
ATOM 676 N N . LYS A 1 86 ? 16.486 20.643 -4.239 1.00 96.75 86 LYS A N 1
ATOM 677 C CA . LYS A 1 86 ? 17.501 19.573 -4.163 1.00 96.75 86 LYS A CA 1
ATOM 678 C C . LYS A 1 86 ? 17.423 18.632 -5.367 1.00 96.75 86 LYS A C 1
ATOM 680 O O . LYS A 1 86 ? 18.452 18.299 -5.949 1.00 96.75 86 LYS A O 1
ATOM 685 N N . ASN A 1 87 ? 16.213 18.256 -5.780 1.00 92.69 87 ASN A N 1
ATOM 686 C CA . ASN A 1 87 ? 16.009 17.408 -6.955 1.00 92.69 87 ASN A CA 1
ATOM 687 C C . ASN A 1 87 ? 16.396 18.118 -8.260 1.00 92.69 87 ASN A C 1
ATOM 689 O O . ASN A 1 87 ? 17.028 17.503 -9.117 1.00 92.69 87 ASN A O 1
ATOM 693 N N . VAL A 1 88 ? 16.064 19.407 -8.402 1.00 96.50 88 VAL A N 1
ATOM 694 C CA . VAL A 1 88 ? 16.471 20.218 -9.562 1.00 96.50 88 VAL A CA 1
ATOM 695 C C . VAL A 1 88 ? 17.991 20.338 -9.624 1.00 96.50 88 VAL A C 1
ATOM 697 O O . VAL A 1 88 ? 18.566 20.077 -10.674 1.00 96.50 88 VAL A O 1
ATOM 700 N N . LYS A 1 89 ? 18.655 20.643 -8.502 1.00 96.94 89 LYS A N 1
ATOM 701 C CA . LYS A 1 89 ? 20.121 20.721 -8.432 1.00 96.94 89 LYS A CA 1
ATOM 702 C C . LYS A 1 89 ? 20.778 19.414 -8.880 1.00 96.94 89 LYS A C 1
ATOM 704 O O . LYS A 1 89 ? 21.672 19.447 -9.718 1.00 96.94 89 LYS A O 1
ATOM 709 N N . LYS A 1 90 ? 20.282 18.276 -8.386 1.00 95.88 90 LYS A N 1
ATOM 710 C CA . LYS A 1 90 ? 20.760 16.952 -8.801 1.00 95.88 90 LYS A CA 1
ATOM 711 C C . LYS A 1 90 ? 20.574 16.716 -10.304 1.00 95.88 90 LYS A C 1
ATOM 713 O O . LYS A 1 90 ? 21.493 16.261 -10.967 1.00 95.88 90 LYS A O 1
ATOM 718 N N . CYS A 1 91 ? 19.412 17.066 -10.857 1.00 95.19 91 CYS A N 1
ATOM 719 C CA . CYS A 1 91 ? 19.171 16.956 -12.297 1.00 95.19 91 CYS A CA 1
ATOM 720 C C . CYS A 1 91 ? 20.149 17.820 -13.111 1.00 95.19 91 CYS A C 1
ATOM 722 O O . CYS A 1 91 ? 20.621 17.388 -14.158 1.00 95.19 91 CYS A O 1
ATOM 724 N N . THR A 1 92 ? 20.471 19.026 -12.638 1.00 97.12 92 THR A N 1
ATOM 725 C CA . THR A 1 92 ? 21.464 19.899 -13.278 1.00 97.12 92 THR A CA 1
ATOM 726 C C . THR A 1 92 ? 22.864 19.281 -13.248 1.00 97.12 92 THR A C 1
ATOM 728 O O . THR A 1 92 ? 23.570 19.339 -14.252 1.00 97.12 92 THR A O 1
ATOM 731 N N . GLU A 1 93 ? 23.258 18.660 -12.132 1.00 96.50 93 GLU A N 1
ATOM 732 C CA . GLU A 1 93 ? 24.527 17.925 -12.006 1.00 96.50 93 GLU A CA 1
ATOM 733 C C . GLU A 1 93 ? 24.580 16.721 -12.965 1.00 96.50 93 GLU A C 1
ATOM 735 O O . GLU A 1 93 ? 25.569 16.549 -13.679 1.00 96.50 93 GLU A O 1
ATOM 740 N N . ASP A 1 94 ? 23.494 15.948 -13.065 1.00 95.25 94 ASP A N 1
ATOM 741 C CA . ASP A 1 94 ? 23.386 14.805 -13.982 1.00 95.25 94 ASP A CA 1
ATOM 742 C C . ASP A 1 94 ? 23.483 15.246 -15.461 1.00 95.25 94 ASP A C 1
ATOM 744 O O . ASP A 1 94 ? 24.170 14.612 -16.266 1.00 95.25 94 ASP A O 1
ATOM 748 N N . VAL A 1 95 ? 22.844 16.365 -15.833 1.00 97.12 95 VAL A N 1
ATOM 749 C CA . VAL A 1 95 ? 22.935 16.946 -17.188 1.00 97.12 95 VAL A CA 1
ATOM 750 C C . VAL A 1 95 ? 24.343 17.472 -17.476 1.00 97.12 95 VAL A C 1
ATOM 752 O O . VAL A 1 95 ? 24.846 17.302 -18.589 1.00 97.12 95 VAL A O 1
ATOM 755 N N . ALA A 1 96 ? 25.011 18.076 -16.490 1.00 95.25 96 ALA A N 1
ATOM 756 C CA . ALA A 1 96 ? 26.396 18.512 -16.635 1.00 95.25 96 ALA A CA 1
ATOM 757 C C . ALA A 1 96 ? 27.338 17.320 -16.871 1.00 95.25 96 ALA A C 1
ATOM 759 O O . ALA A 1 96 ? 28.165 17.371 -17.780 1.00 95.25 96 ALA A O 1
ATOM 760 N N . ALA A 1 97 ? 27.164 16.220 -16.134 1.00 93.25 97 ALA A N 1
ATOM 761 C CA . ALA A 1 97 ? 27.921 14.990 -16.358 1.00 93.25 97 ALA A CA 1
ATOM 762 C C . ALA A 1 97 ? 27.664 14.400 -17.759 1.00 93.25 97 ALA A C 1
ATOM 764 O O . ALA A 1 97 ? 28.602 14.015 -18.457 1.00 93.25 97 ALA A O 1
ATOM 765 N N . MET A 1 98 ? 26.406 14.392 -18.212 1.00 96.75 98 MET A N 1
ATOM 766 C CA . MET A 1 98 ? 26.039 13.933 -19.557 1.00 96.75 98 MET A CA 1
ATOM 767 C C . MET A 1 98 ? 26.670 14.790 -20.662 1.00 96.75 98 MET A C 1
ATOM 769 O O . MET A 1 98 ? 27.089 14.256 -21.687 1.00 96.75 98 MET A O 1
ATOM 773 N N . LYS A 1 99 ? 26.785 16.107 -20.452 1.00 96.38 99 LYS A N 1
ATOM 774 C CA . LYS A 1 99 ? 27.466 17.012 -21.385 1.00 96.38 99 LYS A CA 1
ATOM 775 C C . LYS A 1 99 ? 28.943 16.653 -21.549 1.00 96.38 99 LYS A C 1
ATOM 777 O O . LYS A 1 99 ? 29.441 16.699 -22.670 1.00 96.38 99 LYS A O 1
ATOM 782 N N . GLU A 1 100 ? 29.632 16.283 -20.471 1.00 94.50 100 GLU A N 1
ATOM 783 C CA . GLU A 1 100 ? 31.028 15.843 -20.566 1.00 94.50 100 GLU A CA 1
ATOM 784 C C . GLU A 1 100 ? 31.142 14.528 -21.346 1.00 94.50 100 GLU A C 1
ATOM 786 O O . GLU A 1 100 ? 31.934 14.454 -22.277 1.00 94.50 100 GLU A O 1
ATOM 791 N N . VAL A 1 101 ? 30.267 13.547 -21.098 1.00 93.81 101 VAL A N 1
ATOM 792 C CA . VAL A 1 101 ? 30.214 12.309 -21.906 1.00 93.81 101 VAL A CA 1
ATOM 793 C C . VAL A 1 101 ? 29.941 12.605 -23.385 1.00 93.81 101 VAL A C 1
ATOM 795 O O . VAL A 1 101 ? 30.525 11.985 -24.269 1.00 93.81 101 VAL A O 1
ATOM 798 N N . PHE A 1 102 ? 29.075 13.569 -23.687 1.00 96.19 102 PHE A N 1
ATOM 799 C CA . PHE A 1 102 ? 28.807 13.941 -25.072 1.00 96.19 102 PHE A CA 1
ATOM 800 C C . PHE A 1 102 ? 30.027 14.587 -25.741 1.00 96.19 102 PHE A C 1
ATOM 802 O O . PHE A 1 102 ? 30.339 14.250 -26.880 1.00 96.19 102 PHE A O 1
ATOM 809 N N . LYS A 1 103 ? 30.760 15.459 -25.036 1.00 92.31 103 LYS A N 1
ATOM 810 C CA . LYS A 1 103 ? 32.029 16.013 -25.539 1.00 92.31 103 LYS A CA 1
ATOM 811 C C . LYS A 1 103 ? 33.051 14.917 -25.834 1.00 92.31 103 LYS A C 1
ATOM 813 O O . LYS A 1 103 ? 33.739 15.002 -26.843 1.00 92.31 103 LYS A O 1
ATOM 818 N N . GLU A 1 104 ? 33.136 13.899 -24.979 1.00 90.75 104 GLU A N 1
ATOM 819 C CA . GLU A 1 104 ? 33.999 12.730 -25.187 1.00 90.75 104 GLU A CA 1
ATOM 820 C C . GLU A 1 104 ? 33.655 12.007 -26.495 1.00 90.75 104 GLU A C 1
ATOM 822 O O . GLU A 1 104 ? 34.529 11.790 -27.332 1.00 90.75 104 GLU A O 1
ATOM 827 N N . ILE A 1 105 ? 32.371 11.696 -26.702 1.00 89.81 105 ILE A N 1
ATOM 828 C CA . ILE A 1 105 ? 31.880 11.021 -27.912 1.00 89.81 105 ILE A CA 1
ATOM 829 C C . ILE A 1 105 ? 32.145 11.872 -29.155 1.00 89.81 105 ILE A C 1
ATOM 831 O O . ILE A 1 105 ? 32.667 11.362 -30.144 1.00 89.81 105 ILE A O 1
ATOM 835 N N . VAL A 1 106 ? 31.825 13.169 -29.103 1.00 93.50 106 VAL A N 1
ATOM 836 C CA . VAL A 1 106 ? 32.081 14.091 -30.216 1.00 93.50 106 VAL A CA 1
ATOM 837 C C . VAL A 1 106 ? 33.573 14.150 -30.529 1.00 93.50 106 VAL A C 1
ATOM 839 O O . VAL A 1 106 ? 33.926 14.023 -31.692 1.00 93.50 106 VAL A O 1
ATOM 842 N N . GLY A 1 107 ? 34.446 14.244 -29.522 1.00 90.94 107 GLY A N 1
ATOM 843 C CA . GLY A 1 107 ? 35.898 14.247 -29.720 1.00 90.94 107 GLY A CA 1
ATOM 844 C C . GLY A 1 107 ? 36.433 12.962 -30.364 1.00 90.94 107 GLY A C 1
ATOM 845 O O . GLY A 1 107 ? 37.399 13.008 -31.124 1.00 90.94 107 GLY A O 1
ATOM 846 N N . ILE A 1 108 ? 35.807 11.810 -30.101 1.00 87.62 108 ILE A N 1
ATOM 847 C CA . ILE A 1 108 ? 36.121 10.553 -30.801 1.00 87.62 108 ILE A CA 1
ATOM 848 C C . ILE A 1 108 ? 35.645 10.630 -32.258 1.00 87.62 108 ILE A C 1
ATOM 850 O O . ILE A 1 108 ? 36.408 10.325 -33.170 1.00 87.62 108 ILE A O 1
ATOM 854 N N . MET A 1 109 ? 34.404 11.065 -32.491 1.00 87.31 109 MET A N 1
ATOM 855 C CA . MET A 1 109 ? 33.812 11.127 -33.833 1.00 87.31 109 MET A CA 1
ATOM 856 C C . MET A 1 109 ? 34.499 12.138 -34.758 1.00 87.31 109 MET A C 1
ATOM 858 O O . MET A 1 109 ? 34.608 11.885 -35.954 1.00 87.31 109 MET A O 1
ATOM 862 N N . THR A 1 110 ? 34.967 13.270 -34.231 1.00 92.12 110 THR A N 1
ATOM 863 C CA . THR A 1 110 ? 35.681 14.298 -35.007 1.00 92.12 110 THR A CA 1
ATOM 864 C C . THR A 1 110 ? 37.139 13.934 -35.280 1.00 92.12 110 THR A C 1
ATOM 866 O O . THR A 1 110 ? 37.827 14.670 -35.983 1.00 92.12 110 THR A O 1
ATOM 869 N N . GLY A 1 111 ? 37.634 12.825 -34.721 1.00 85.12 111 GLY A N 1
ATOM 870 C CA . GLY A 1 111 ? 39.040 12.437 -34.806 1.00 85.12 111 GLY A CA 1
ATOM 871 C C . GLY A 1 111 ? 39.972 13.273 -33.922 1.00 85.12 111 GLY A C 1
ATOM 872 O O . GLY A 1 111 ? 41.165 12.996 -33.880 1.00 85.12 111 GLY A O 1
ATOM 873 N N . GLU A 1 112 ? 39.452 14.242 -33.158 1.00 83.56 112 GLU A N 1
ATOM 874 C CA . GLU A 1 112 ? 40.242 15.062 -32.226 1.00 83.56 112 GLU A CA 1
ATOM 875 C C . GLU A 1 112 ? 40.894 14.207 -31.123 1.00 83.56 112 GLU A C 1
ATOM 877 O O . GLU A 1 112 ? 42.010 14.485 -30.684 1.00 83.56 112 GLU A O 1
ATOM 882 N N . ARG A 1 113 ? 40.228 13.118 -30.711 1.00 68.69 113 ARG A N 1
ATOM 883 C CA . ARG A 1 113 ? 40.767 12.109 -29.782 1.00 68.69 113 ARG A CA 1
ATOM 884 C C . ARG A 1 113 ? 41.254 10.828 -30.424 1.00 68.69 113 ARG A C 1
ATOM 886 O O . ARG A 1 113 ? 41.980 10.082 -29.770 1.00 68.69 113 ARG A O 1
ATOM 893 N N . VAL A 1 114 ? 40.902 10.568 -31.679 1.00 60.34 114 VAL A N 1
ATOM 894 C CA . VAL A 1 114 ? 41.510 9.474 -32.439 1.00 60.34 114 VAL A CA 1
ATOM 895 C C . VAL A 1 114 ? 42.847 9.990 -32.967 1.00 60.34 114 VAL A C 1
ATOM 897 O O . VAL A 1 114 ? 43.053 10.156 -34.164 1.00 60.34 114 VAL A O 1
ATOM 900 N N . ARG A 1 115 ? 43.796 10.247 -32.054 1.00 60.59 115 ARG A N 1
ATOM 901 C CA . ARG A 1 115 ? 45.199 10.101 -32.434 1.00 60.59 115 ARG A CA 1
ATOM 902 C C . ARG A 1 115 ? 45.329 8.632 -32.773 1.00 60.59 115 ARG A C 1
ATOM 904 O O . ARG A 1 115 ? 45.236 7.802 -31.875 1.00 60.59 115 ARG A O 1
ATOM 911 N N . PHE A 1 116 ? 45.427 8.322 -34.061 1.00 51.50 116 PHE A N 1
ATOM 912 C CA . PHE A 1 116 ? 45.833 7.006 -34.519 1.00 51.50 116 PHE A CA 1
ATOM 913 C C . PHE A 1 116 ? 47.072 6.638 -33.712 1.00 51.50 116 PHE A C 1
ATOM 915 O O . PHE A 1 116 ? 48.129 7.244 -33.885 1.00 51.50 116 PHE A O 1
ATOM 922 N N . ILE A 1 117 ? 46.898 5.734 -32.750 1.00 53.38 117 ILE A N 1
ATOM 923 C CA . ILE A 1 117 ? 48.019 5.170 -32.028 1.00 53.38 117 ILE A CA 1
ATOM 924 C C . ILE A 1 117 ? 48.635 4.210 -33.030 1.00 53.38 117 ILE A C 1
ATOM 926 O O . ILE A 1 117 ? 48.246 3.048 -33.139 1.00 53.38 117 ILE A O 1
ATOM 930 N N . ASP A 1 118 ? 49.525 4.750 -33.854 1.00 52.50 118 ASP A N 1
ATOM 931 C CA . ASP A 1 118 ? 50.449 3.947 -34.624 1.00 52.50 118 ASP A CA 1
ATOM 932 C C . ASP A 1 118 ? 51.390 3.297 -33.603 1.00 52.50 118 ASP A C 1
ATOM 934 O O . ASP A 1 118 ? 52.429 3.835 -33.221 1.00 52.50 118 ASP A O 1
ATOM 938 N N . HIS A 1 119 ? 50.957 2.156 -33.063 1.00 53.31 119 HIS A N 1
ATOM 939 C CA . HIS A 1 119 ? 51.675 1.371 -32.058 1.00 53.31 119 HIS A CA 1
ATOM 940 C C . HIS A 1 119 ? 53.015 0.816 -32.580 1.00 53.31 119 HIS A C 1
ATOM 942 O O . HIS A 1 119 ? 53.668 0.042 -31.884 1.00 53.31 119 HIS A O 1
ATOM 948 N N . ALA A 1 120 ? 53.450 1.185 -33.787 1.00 56.19 120 ALA A N 1
ATOM 949 C CA . ALA A 1 120 ? 54.698 0.720 -34.365 1.00 56.19 120 ALA A CA 1
ATOM 950 C C . ALA A 1 120 ? 55.959 1.300 -33.690 1.00 56.19 120 ALA A C 1
ATOM 952 O O . ALA A 1 120 ? 57.036 0.746 -33.904 1.00 56.19 120 ALA A O 1
ATOM 953 N N . GLN A 1 121 ? 55.871 2.366 -32.873 1.00 53.09 121 GLN A N 1
ATOM 954 C CA . GLN A 1 121 ? 57.068 2.965 -32.242 1.00 53.09 121 GLN A CA 1
ATOM 955 C C . GLN A 1 121 ? 56.957 3.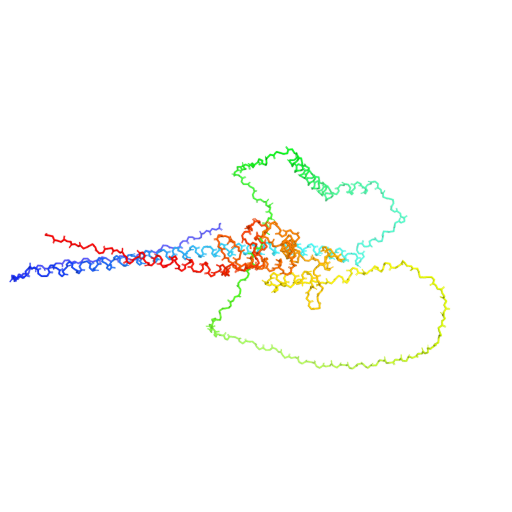425 -30.776 1.00 53.09 121 GLN A C 1
ATOM 957 O O . GLN A 1 121 ? 57.945 3.917 -30.235 1.00 53.09 121 GLN A O 1
ATOM 962 N N . GLU A 1 122 ? 55.834 3.244 -30.080 1.00 50.59 122 GLU A N 1
ATOM 963 C CA . GLU A 1 122 ? 55.702 3.750 -28.703 1.00 50.59 122 GLU A CA 1
ATOM 964 C C . GLU A 1 122 ? 56.075 2.679 -27.661 1.00 50.59 122 GLU A C 1
ATOM 966 O O . GLU A 1 122 ? 55.232 2.029 -27.043 1.00 50.59 122 GLU A O 1
ATOM 971 N N . SER A 1 123 ? 57.380 2.470 -27.459 1.00 58.59 123 SER A N 1
ATOM 972 C CA . SER A 1 123 ? 57.873 1.859 -26.223 1.00 58.59 123 SER A CA 1
ATOM 973 C C . SER A 1 123 ? 57.526 2.799 -25.069 1.00 58.59 123 SER A C 1
ATOM 975 O O . SER A 1 123 ? 58.072 3.902 -25.006 1.00 58.59 123 SER A O 1
ATOM 977 N N . ILE A 1 124 ? 56.618 2.373 -24.185 1.00 55.25 124 ILE A N 1
ATOM 978 C CA . ILE A 1 124 ? 56.277 3.081 -22.944 1.00 55.25 124 ILE A CA 1
ATOM 979 C C . ILE A 1 124 ? 57.588 3.437 -22.241 1.00 55.25 124 ILE A C 1
ATOM 981 O O . ILE A 1 124 ? 58.312 2.558 -21.775 1.00 55.25 124 ILE A O 1
ATOM 985 N N . THR A 1 125 ? 57.917 4.724 -22.213 1.00 67.06 125 THR A N 1
ATOM 986 C CA . THR A 1 125 ? 59.072 5.213 -21.468 1.00 67.06 125 THR A CA 1
ATOM 987 C C . THR A 1 125 ? 58.683 5.319 -19.998 1.00 67.06 125 THR A C 1
ATOM 989 O O . THR A 1 125 ? 57.556 5.691 -19.664 1.00 67.06 125 THR A O 1
ATOM 992 N N . ASP A 1 126 ? 59.618 5.017 -19.096 1.00 68.75 126 ASP A N 1
ATOM 993 C CA . ASP A 1 126 ? 59.388 5.030 -17.641 1.00 68.75 126 ASP A CA 1
ATOM 994 C C . ASP A 1 126 ? 58.822 6.370 -17.116 1.00 68.75 126 ASP A C 1
ATOM 996 O O . ASP A 1 126 ? 58.164 6.418 -16.072 1.00 68.75 126 ASP A O 1
ATOM 1000 N N . GLY A 1 127 ? 59.014 7.465 -17.863 1.00 72.56 127 GLY A N 1
ATOM 1001 C CA . GLY A 1 127 ? 58.448 8.780 -17.559 1.00 72.56 127 GLY A CA 1
ATOM 1002 C C . GLY A 1 127 ? 56.916 8.837 -17.626 1.00 72.56 127 GLY A C 1
ATOM 1003 O O . GLY A 1 127 ? 56.291 9.494 -16.787 1.00 72.56 127 GLY A O 1
ATOM 1004 N N . ASP A 1 128 ? 56.286 8.113 -18.552 1.00 63.31 128 ASP A N 1
ATOM 1005 C CA . ASP A 1 128 ? 54.824 8.107 -18.678 1.00 63.31 128 ASP A CA 1
ATOM 1006 C C . ASP A 1 128 ? 54.166 7.225 -17.613 1.00 63.31 128 ASP A C 1
ATOM 1008 O O . ASP A 1 128 ? 53.130 7.593 -17.048 1.00 63.31 128 ASP A O 1
ATOM 1012 N N . ALA A 1 129 ? 54.825 6.134 -17.213 1.00 67.12 129 ALA A N 1
ATOM 1013 C CA . ALA A 1 129 ? 54.411 5.334 -16.060 1.00 67.12 129 ALA A CA 1
ATOM 1014 C C . ALA A 1 129 ? 54.438 6.152 -14.746 1.00 67.12 129 ALA A C 1
ATOM 1016 O O . ALA A 1 129 ? 53.535 6.031 -13.905 1.00 67.12 129 ALA A O 1
ATOM 1017 N N . GLN A 1 130 ? 55.412 7.059 -14.583 1.00 70.88 130 GLN A N 1
ATOM 1018 C CA . GLN A 1 130 ? 55.452 7.999 -13.453 1.00 70.88 130 GLN A CA 1
ATOM 1019 C C . GLN A 1 130 ? 54.354 9.074 -13.514 1.00 70.88 130 GLN A C 1
ATOM 1021 O O . GLN A 1 130 ? 53.820 9.475 -12.472 1.00 70.88 130 GLN A O 1
ATOM 1026 N N . ARG A 1 131 ? 53.957 9.526 -14.708 1.00 66.94 131 ARG A N 1
ATOM 1027 C CA . ARG A 1 131 ? 52.847 10.482 -14.869 1.00 66.94 131 ARG A CA 1
ATOM 1028 C C . ARG A 1 131 ? 51.497 9.877 -14.509 1.00 66.94 131 ARG A C 1
ATOM 1030 O O . ARG A 1 131 ? 50.701 10.521 -13.828 1.00 66.94 131 ARG A O 1
ATOM 1037 N N . VAL A 1 132 ? 51.257 8.622 -14.880 1.00 64.38 132 VAL A N 1
ATOM 1038 C CA . VAL A 1 132 ? 50.036 7.910 -14.472 1.00 64.38 132 VAL A CA 1
ATOM 1039 C C . VAL A 1 132 ? 50.020 7.694 -12.953 1.00 64.38 132 VAL A C 1
ATOM 1041 O O . VAL A 1 132 ? 48.990 7.905 -12.311 1.00 64.38 132 VAL A O 1
ATOM 1044 N N . SER A 1 133 ? 51.177 7.400 -12.352 1.00 65.50 133 SER A N 1
ATOM 1045 C CA . SER A 1 133 ? 51.322 7.227 -10.896 1.00 65.50 133 SER A CA 1
ATOM 1046 C C . SER A 1 133 ? 51.145 8.520 -10.081 1.00 65.50 133 SER A C 1
ATOM 1048 O O . SER A 1 133 ? 50.796 8.458 -8.904 1.00 65.50 133 SER A O 1
ATOM 1050 N N . SER A 1 134 ? 51.338 9.698 -10.687 1.00 73.88 134 SER A N 1
ATOM 1051 C CA . SER A 1 134 ? 51.154 11.011 -10.039 1.00 73.88 134 SER A CA 1
ATOM 1052 C C . SER A 1 134 ? 49.771 11.634 -10.270 1.00 73.88 134 SER A C 1
ATOM 1054 O O . SER A 1 134 ? 49.502 12.745 -9.807 1.00 73.88 134 SER A O 1
ATOM 1056 N N . SER A 1 135 ? 48.855 10.920 -10.933 1.00 74.31 135 SER A N 1
ATOM 1057 C CA . SER A 1 135 ? 47.492 11.401 -11.156 1.00 74.31 135 SER A CA 1
ATOM 1058 C C . SER A 1 135 ? 46.731 11.577 -9.835 1.00 74.31 135 SER A C 1
ATOM 1060 O O . SER A 1 135 ? 46.370 10.614 -9.152 1.00 74.31 135 SER A O 1
ATOM 1062 N N . SER A 1 136 ? 46.436 12.836 -9.497 1.00 76.19 136 SER A N 1
ATOM 1063 C CA . SER A 1 136 ? 45.671 13.243 -8.307 1.00 76.19 136 SER A CA 1
ATOM 1064 C C . SER A 1 136 ? 44.309 12.537 -8.201 1.00 76.19 136 SER A C 1
ATOM 1066 O O . SER A 1 136 ? 43.868 12.192 -7.104 1.00 76.19 136 SER A O 1
ATOM 1068 N N . LEU A 1 137 ? 43.669 12.237 -9.338 1.00 72.56 137 LEU A N 1
ATOM 1069 C CA . LEU A 1 137 ? 42.396 11.509 -9.385 1.00 72.56 137 LEU A CA 1
ATOM 1070 C C . LEU A 1 137 ? 42.539 10.053 -8.928 1.00 72.56 137 LEU A C 1
ATOM 1072 O O . LEU A 1 137 ? 41.731 9.586 -8.124 1.00 72.56 137 LEU A O 1
ATOM 1076 N N . LEU A 1 138 ? 43.582 9.350 -9.381 1.00 71.75 138 LEU A N 1
ATOM 1077 C CA . LEU A 1 138 ? 43.853 7.972 -8.959 1.00 71.75 138 LEU A CA 1
ATOM 1078 C C . LEU A 1 138 ? 44.277 7.919 -7.487 1.00 71.75 138 LEU A C 1
ATOM 1080 O O . LEU A 1 138 ? 43.800 7.065 -6.740 1.00 71.75 138 LEU A O 1
ATOM 1084 N N . ALA A 1 139 ? 45.092 8.879 -7.040 1.00 76.94 139 ALA A N 1
ATOM 1085 C CA . ALA A 1 139 ? 45.469 9.007 -5.634 1.00 76.94 139 ALA A CA 1
ATOM 1086 C C . ALA A 1 139 ? 44.254 9.298 -4.729 1.00 76.94 139 ALA A C 1
ATOM 1088 O O . ALA A 1 139 ? 44.147 8.739 -3.636 1.00 76.94 139 ALA A O 1
ATOM 1089 N N . SER A 1 140 ? 43.317 10.139 -5.181 1.00 79.19 140 SER A N 1
ATOM 1090 C CA . SER A 1 140 ? 42.075 10.441 -4.459 1.00 79.19 140 SER A CA 1
ATOM 1091 C C . SER A 1 140 ? 41.150 9.222 -4.379 1.00 79.19 140 SER A C 1
ATOM 1093 O O . SER A 1 140 ? 40.709 8.864 -3.285 1.00 79.19 140 SER A O 1
ATOM 1095 N N . ASN A 1 141 ? 40.939 8.520 -5.500 1.00 77.19 141 ASN A N 1
ATOM 1096 C CA . ASN A 1 141 ? 40.142 7.290 -5.535 1.00 77.19 141 ASN A CA 1
ATOM 1097 C C . ASN A 1 141 ? 40.740 6.196 -4.642 1.00 77.19 141 ASN A C 1
ATOM 1099 O O . ASN A 1 141 ? 40.021 5.597 -3.847 1.00 77.19 141 ASN A O 1
ATOM 1103 N N . SER A 1 142 ? 42.060 5.994 -4.691 1.00 82.31 142 SER A N 1
ATOM 1104 C CA . SER A 1 142 ? 42.751 5.012 -3.847 1.00 82.31 142 SER A CA 1
ATOM 1105 C C . SER A 1 142 ? 42.626 5.340 -2.350 1.00 82.31 142 SER A C 1
ATOM 1107 O O . SER A 1 142 ? 42.342 4.465 -1.525 1.00 82.31 142 SER A O 1
ATOM 1109 N N . ARG A 1 143 ? 42.727 6.625 -1.970 1.00 84.62 143 ARG A N 1
ATOM 1110 C CA . ARG A 1 143 ? 42.483 7.075 -0.585 1.00 84.62 143 ARG A CA 1
ATOM 1111 C C . ARG A 1 143 ? 41.034 6.859 -0.153 1.00 84.62 143 ARG A C 1
ATOM 1113 O O . ARG A 1 143 ? 40.796 6.462 0.990 1.00 84.62 143 ARG A O 1
ATOM 1120 N N . GLN A 1 144 ? 40.070 7.127 -1.032 1.00 84.62 144 GLN A N 1
ATOM 1121 C CA . GLN A 1 144 ? 38.650 6.926 -0.749 1.00 84.62 144 GLN A CA 1
ATOM 1122 C C . GLN A 1 144 ? 38.322 5.441 -0.564 1.00 84.62 144 GLN A C 1
ATOM 1124 O O . GLN A 1 144 ? 37.647 5.084 0.403 1.00 84.62 144 GLN A O 1
ATOM 1129 N N . GLU A 1 145 ? 38.855 4.577 -1.425 1.00 86.81 145 GLU A N 1
ATOM 1130 C CA . GLU A 1 145 ? 38.683 3.128 -1.328 1.00 86.81 145 GLU A CA 1
ATOM 1131 C C . GLU A 1 145 ? 39.324 2.569 -0.051 1.00 86.81 145 GLU A C 1
ATOM 1133 O O . GLU A 1 145 ? 38.693 1.803 0.678 1.00 86.81 145 GLU A O 1
ATOM 1138 N N . THR A 1 146 ? 40.531 3.029 0.294 1.00 87.31 146 THR A N 1
ATOM 1139 C CA . THR A 1 146 ? 41.204 2.640 1.544 1.00 87.31 146 THR A CA 1
ATOM 1140 C C . THR A 1 146 ? 40.367 3.027 2.768 1.00 87.31 146 THR A C 1
ATOM 1142 O O . THR A 1 146 ? 40.164 2.209 3.664 1.00 87.31 146 THR A O 1
ATOM 1145 N N . ARG A 1 147 ? 39.799 4.244 2.799 1.00 88.88 147 ARG A N 1
ATOM 1146 C CA . ARG A 1 147 ? 38.905 4.687 3.887 1.00 88.88 147 ARG A CA 1
ATOM 1147 C C . ARG A 1 147 ? 37.628 3.850 3.976 1.00 88.88 147 ARG A C 1
ATOM 1149 O O . ARG A 1 147 ? 37.182 3.557 5.084 1.00 88.88 147 ARG A O 1
ATOM 1156 N N . ALA A 1 148 ? 37.045 3.470 2.839 1.00 87.56 148 ALA A N 1
ATOM 1157 C CA . ALA A 1 148 ? 35.860 2.616 2.803 1.00 87.56 148 ALA A CA 1
ATOM 1158 C C . ALA A 1 148 ? 36.158 1.222 3.379 1.00 87.56 148 ALA A C 1
ATOM 1160 O O . ALA A 1 148 ? 35.421 0.755 4.246 1.00 87.56 148 ALA A O 1
ATOM 1161 N N . ARG A 1 149 ? 37.285 0.610 2.985 1.00 87.56 149 ARG A N 1
ATOM 1162 C CA . ARG A 1 149 ? 37.721 -0.693 3.513 1.00 87.56 149 ARG A CA 1
ATOM 1163 C C . ARG A 1 149 ? 38.018 -0.647 5.011 1.00 87.56 149 ARG A C 1
ATOM 1165 O O . ARG A 1 149 ? 37.612 -1.552 5.730 1.00 87.56 149 ARG A O 1
ATOM 1172 N N . VAL A 1 150 ? 38.662 0.417 5.501 1.00 91.38 150 VAL A N 1
ATOM 1173 C CA . VAL A 1 150 ? 38.917 0.594 6.943 1.00 91.38 150 VAL A CA 1
ATOM 1174 C C . VAL A 1 150 ? 37.608 0.708 7.727 1.00 91.38 150 VAL A C 1
ATOM 1176 O O . VAL A 1 150 ? 37.455 0.038 8.742 1.00 91.38 150 VAL A O 1
ATOM 1179 N N . ARG A 1 151 ? 36.629 1.493 7.250 1.00 87.06 151 ARG A N 1
ATOM 1180 C CA . ARG A 1 151 ? 35.309 1.588 7.903 1.00 87.06 151 ARG A CA 1
ATOM 1181 C C . ARG A 1 151 ? 34.589 0.245 7.947 1.00 87.06 151 ARG A C 1
ATOM 1183 O O . ARG A 1 151 ? 34.017 -0.098 8.977 1.00 87.06 151 ARG A O 1
ATOM 1190 N N . GLN A 1 152 ? 34.638 -0.503 6.849 1.00 87.75 152 GLN A N 1
ATOM 1191 C CA . GLN A 1 152 ? 34.032 -1.826 6.777 1.00 87.75 152 GLN A CA 1
ATOM 1192 C C . GLN A 1 152 ? 34.713 -2.802 7.746 1.00 87.75 152 GLN A C 1
ATOM 1194 O O . GLN A 1 152 ? 34.035 -3.436 8.542 1.00 87.75 152 GLN A O 1
ATOM 1199 N N . SER A 1 153 ? 36.049 -2.815 7.788 1.00 90.62 153 SER A N 1
ATOM 1200 C CA . SER A 1 153 ? 36.809 -3.635 8.736 1.00 90.62 153 SER A CA 1
ATOM 1201 C C . SER A 1 153 ? 36.510 -3.289 10.198 1.00 90.62 153 SER A C 1
ATOM 1203 O O . SER A 1 153 ? 36.368 -4.198 11.011 1.00 90.62 153 SER A O 1
ATOM 1205 N N . ILE A 1 154 ? 36.379 -2.004 10.545 1.00 86.81 154 ILE A N 1
ATOM 1206 C CA . ILE A 1 154 ? 36.005 -1.580 11.905 1.00 86.81 154 ILE A CA 1
ATOM 1207 C C . ILE A 1 154 ? 34.596 -2.076 12.255 1.00 86.81 154 ILE A C 1
ATOM 1209 O O . ILE A 1 154 ? 34.388 -2.591 13.352 1.00 86.81 154 ILE A O 1
ATOM 1213 N N . SER A 1 155 ? 33.647 -1.961 11.320 1.00 82.50 155 SER A N 1
ATOM 1214 C CA . SER A 1 155 ? 32.280 -2.466 11.493 1.00 82.50 155 SER A CA 1
ATOM 1215 C C . SER A 1 155 ? 32.253 -3.980 11.723 1.00 82.50 155 SER A C 1
ATOM 1217 O O . SER A 1 155 ? 31.548 -4.454 12.611 1.00 82.50 155 SER A O 1
ATOM 1219 N N . ASP A 1 156 ? 33.043 -4.737 10.961 1.00 84.06 156 ASP A N 1
ATOM 1220 C CA . ASP A 1 156 ? 33.095 -6.198 11.056 1.00 84.06 156 ASP A CA 1
ATOM 1221 C C . ASP A 1 156 ? 33.743 -6.661 12.373 1.00 84.06 156 ASP A C 1
ATOM 1223 O O . ASP A 1 156 ? 33.254 -7.585 13.025 1.00 84.06 156 ASP A O 1
ATOM 1227 N N . VAL A 1 157 ? 34.803 -5.980 12.824 1.00 85.94 157 VAL A N 1
ATOM 1228 C CA . VAL A 1 157 ? 35.452 -6.255 14.119 1.00 85.94 157 VAL A CA 1
ATOM 1229 C C . VAL A 1 157 ? 34.527 -5.911 15.291 1.00 85.94 157 VAL A C 1
ATOM 1231 O O . VAL A 1 157 ? 34.460 -6.668 16.261 1.00 85.94 157 VAL A O 1
ATOM 1234 N N . ALA A 1 158 ? 33.777 -4.808 15.204 1.00 83.50 158 ALA A N 1
ATOM 1235 C CA . ALA A 1 158 ? 32.783 -4.442 16.213 1.00 83.50 158 ALA A CA 1
ATOM 1236 C C . ALA A 1 158 ? 31.652 -5.481 16.305 1.00 83.50 158 ALA A C 1
ATOM 1238 O O . ALA A 1 158 ? 31.245 -5.846 17.408 1.00 83.50 158 ALA A O 1
ATOM 1239 N N . ALA A 1 159 ? 31.202 -6.011 15.161 1.00 79.19 159 ALA A N 1
ATOM 1240 C CA . ALA A 1 159 ? 30.192 -7.064 15.106 1.00 79.19 159 ALA A CA 1
ATOM 1241 C C . ALA A 1 159 ? 30.679 -8.398 15.706 1.00 79.19 159 ALA A C 1
ATOM 1243 O O . ALA A 1 159 ? 29.905 -9.090 16.365 1.00 79.19 159 ALA A O 1
ATOM 1244 N N . LEU A 1 160 ? 31.955 -8.757 15.512 1.00 83.88 160 LEU A N 1
ATOM 1245 C CA . LEU A 1 160 ? 32.533 -10.010 16.020 1.00 83.88 160 LEU A CA 1
ATOM 1246 C C . LEU A 1 160 ? 32.847 -9.979 17.519 1.00 83.88 160 LEU A C 1
ATOM 1248 O O . LEU A 1 160 ? 32.688 -10.992 18.196 1.00 83.88 160 LEU A O 1
ATOM 1252 N N . ASN A 1 161 ? 33.262 -8.830 18.053 1.00 84.62 161 ASN A N 1
ATOM 1253 C CA . ASN A 1 161 ? 33.646 -8.712 19.463 1.00 84.62 161 ASN A CA 1
ATOM 1254 C C . ASN A 1 161 ? 32.454 -8.587 20.424 1.00 84.62 161 ASN A C 1
ATOM 1256 O O . ASN A 1 161 ? 32.665 -8.444 21.627 1.00 84.62 161 ASN A O 1
ATOM 1260 N N . GLY A 1 162 ? 31.213 -8.627 19.922 1.00 62.28 162 GLY A N 1
ATOM 1261 C CA . GLY A 1 162 ? 30.010 -8.588 20.757 1.00 62.28 162 GLY A CA 1
ATOM 1262 C C . GLY A 1 162 ? 29.934 -7.357 21.661 1.00 62.28 162 GLY A C 1
ATOM 1263 O O . GLY A 1 162 ? 29.279 -7.407 22.701 1.00 62.28 162 GLY A O 1
ATOM 1264 N N . ILE A 1 163 ? 30.624 -6.270 21.294 1.00 63.31 163 ILE A N 1
ATOM 1265 C CA . ILE A 1 163 ? 30.613 -5.027 22.058 1.00 63.31 163 ILE A CA 1
ATOM 1266 C C . ILE A 1 163 ? 29.202 -4.453 21.898 1.00 63.31 163 ILE A C 1
ATOM 1268 O O . ILE A 1 163 ? 28.822 -4.119 20.771 1.00 63.31 163 ILE A O 1
ATOM 1272 N N . PRO A 1 164 ? 28.397 -4.365 22.974 1.00 55.69 164 PRO A N 1
ATOM 1273 C CA . PRO A 1 164 ? 27.096 -3.730 22.895 1.00 55.69 164 PRO A CA 1
ATOM 1274 C C . PRO A 1 164 ? 27.321 -2.299 22.428 1.00 55.69 164 PRO A C 1
ATOM 1276 O O . PRO A 1 164 ? 28.147 -1.584 22.992 1.00 55.69 164 PRO A O 1
ATOM 1279 N N . GLU A 1 165 ? 26.626 -1.941 21.354 1.00 55.47 165 GLU A N 1
ATOM 1280 C CA . GLU A 1 165 ? 26.651 -0.652 20.675 1.00 55.47 165 GLU A CA 1
ATOM 1281 C C . GLU A 1 165 ? 26.595 0.484 21.712 1.00 55.47 165 GLU A C 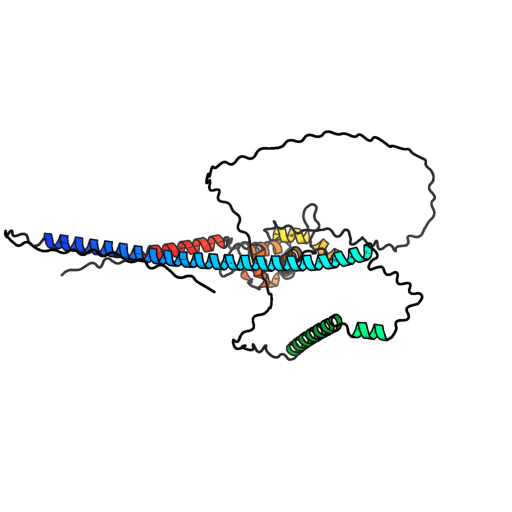1
ATOM 1283 O O . GLU A 1 165 ? 25.529 0.858 22.206 1.00 55.47 165 GLU A O 1
ATOM 1288 N N . PHE A 1 166 ? 27.769 0.986 22.116 1.00 46.00 166 PHE A N 1
ATOM 1289 C CA . PHE A 1 166 ? 27.873 2.119 23.022 1.00 46.00 166 PHE A CA 1
ATOM 1290 C C . PHE A 1 166 ? 27.380 3.312 22.220 1.00 46.00 166 PHE A C 1
ATOM 1292 O O . PHE A 1 166 ? 28.073 3.837 21.349 1.00 46.00 166 PHE A O 1
ATOM 1299 N N . LYS A 1 167 ? 26.130 3.686 22.474 1.00 47.16 167 LYS A N 1
ATOM 1300 C CA . LYS A 1 167 ? 25.518 4.896 21.955 1.00 47.16 167 LYS A CA 1
ATOM 1301 C C . LYS A 1 167 ? 26.299 6.063 22.554 1.00 47.16 167 LYS A C 1
ATOM 1303 O O . LYS A 1 167 ? 26.041 6.472 23.680 1.00 47.16 167 LYS A O 1
ATOM 1308 N N . VAL A 1 168 ? 27.324 6.512 21.836 1.00 45.00 168 VAL A N 1
ATOM 1309 C CA . VAL A 1 168 ? 28.073 7.723 22.162 1.00 45.00 168 VAL A CA 1
ATOM 1310 C C . VAL A 1 168 ? 27.054 8.859 22.132 1.00 45.00 168 VAL A C 1
ATOM 1312 O O . VAL A 1 168 ? 26.557 9.223 21.068 1.00 45.00 168 VAL A O 1
ATOM 1315 N N . GLU A 1 169 ? 26.669 9.350 23.311 1.00 45.31 169 GLU A N 1
ATOM 1316 C CA . GLU A 1 169 ? 26.002 10.642 23.453 1.00 45.31 169 GLU A CA 1
ATOM 1317 C C . GLU A 1 169 ? 27.003 11.703 23.000 1.00 45.31 169 GLU A C 1
ATOM 1319 O O . GLU A 1 169 ? 27.906 12.119 23.725 1.00 45.31 169 GLU A O 1
ATOM 1324 N N . GLU A 1 170 ? 26.896 12.052 21.724 1.00 38.94 170 GLU A N 1
ATOM 1325 C CA . GLU A 1 170 ? 27.698 13.076 21.086 1.00 38.94 170 GLU A CA 1
ATOM 1326 C C . GLU A 1 170 ? 27.148 14.439 21.519 1.00 38.94 170 GLU A C 1
ATOM 1328 O O . GLU A 1 170 ? 26.048 14.848 21.145 1.00 38.94 170 GLU A O 1
ATOM 1333 N N . SER A 1 171 ? 27.915 15.091 22.392 1.00 40.38 171 SER A N 1
ATOM 1334 C CA . SER A 1 171 ? 27.712 16.455 22.868 1.00 40.38 171 SER A CA 1
ATOM 1335 C C . SER A 1 171 ? 27.500 17.426 21.700 1.00 40.38 171 SER A C 1
ATOM 1337 O O . SER A 1 171 ? 28.247 17.432 20.720 1.00 40.38 171 SER A O 1
ATOM 1339 N N . GLU A 1 172 ? 26.463 18.249 21.829 1.00 42.47 172 GLU A N 1
ATOM 1340 C CA . GLU A 1 172 ? 25.996 19.243 20.869 1.00 42.47 172 GLU A CA 1
ATOM 1341 C C . GLU A 1 172 ? 27.049 20.326 20.573 1.00 42.47 172 GLU A C 1
ATOM 1343 O O . GLU A 1 172 ? 27.053 21.377 21.206 1.00 42.47 172 GLU A O 1
ATOM 1348 N N . VAL A 1 173 ? 27.903 20.145 19.560 1.00 38.81 173 VAL A N 1
ATOM 1349 C CA . VAL A 1 173 ? 28.584 21.279 18.904 1.00 38.81 173 VAL A CA 1
ATOM 1350 C C . VAL A 1 173 ? 28.741 21.024 17.398 1.00 38.81 173 VAL A C 1
ATOM 1352 O O . VAL A 1 173 ? 29.626 20.307 16.949 1.00 38.81 173 VAL A O 1
ATOM 1355 N N . TYR A 1 174 ? 27.866 21.664 16.617 1.00 42.31 174 TYR A N 1
ATOM 1356 C CA . TYR A 1 174 ? 28.103 22.172 15.255 1.00 42.31 174 TYR A CA 1
ATOM 1357 C C . TYR A 1 174 ? 28.950 21.305 14.286 1.00 42.31 174 TYR A C 1
ATOM 1359 O O . TYR A 1 174 ? 30.137 21.549 14.094 1.00 42.31 174 TYR A O 1
ATOM 1367 N N . SER A 1 175 ? 28.317 20.382 13.545 1.00 32.97 175 SER A N 1
ATOM 1368 C CA . SER A 1 175 ? 28.730 20.022 12.166 1.00 32.97 175 SER A CA 1
ATOM 1369 C C . SER A 1 175 ? 27.663 19.197 11.422 1.00 32.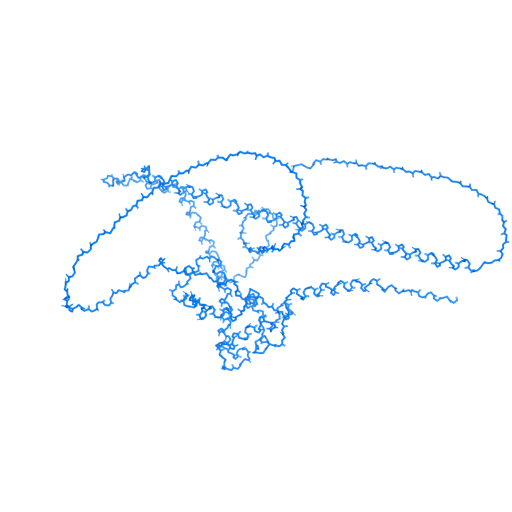97 175 SER A C 1
ATOM 1371 O O . SER A 1 175 ? 27.745 17.985 11.258 1.00 32.97 175 SER A O 1
ATOM 1373 N N . GLY A 1 176 ? 26.618 19.863 10.927 1.00 35.56 176 GLY A N 1
ATOM 1374 C CA . GLY A 1 176 ? 25.603 19.223 10.086 1.00 35.56 176 GLY A CA 1
ATOM 1375 C C . GLY A 1 176 ? 26.036 19.123 8.622 1.00 35.56 176 GLY A C 1
ATOM 1376 O O . GLY A 1 176 ? 25.806 20.065 7.868 1.00 35.56 176 GLY A O 1
ATOM 1377 N N . PHE A 1 177 ? 26.597 17.984 8.194 1.00 34.16 177 PHE A N 1
ATOM 1378 C CA . PHE A 1 177 ? 26.697 17.619 6.772 1.00 34.16 177 PHE A CA 1
ATOM 1379 C C . PHE A 1 177 ? 26.585 16.090 6.551 1.00 34.16 177 PHE A C 1
ATOM 1381 O O . PHE A 1 177 ? 27.522 15.335 6.777 1.00 34.16 177 PHE A O 1
ATOM 1388 N N . LEU A 1 178 ? 25.414 15.696 6.029 1.00 36.78 178 LEU A N 1
ATOM 1389 C CA . LEU A 1 178 ? 25.093 14.525 5.189 1.00 36.78 178 LEU A CA 1
ATOM 1390 C C . LEU A 1 178 ? 25.119 13.097 5.780 1.00 36.78 178 LEU A C 1
ATOM 1392 O O . LEU A 1 178 ? 26.104 12.374 5.677 1.00 36.78 178 LEU A O 1
ATOM 1396 N N . SER A 1 179 ? 23.921 12.611 6.132 1.00 30.06 179 SER A N 1
ATOM 1397 C CA . SER A 1 179 ? 23.484 11.246 5.795 1.00 30.06 179 SER A CA 1
ATOM 1398 C C . SER A 1 179 ? 22.071 11.308 5.184 1.00 30.06 179 SER A C 1
ATOM 1400 O O . SER A 1 179 ? 21.154 11.792 5.853 1.00 30.06 179 SER A O 1
ATOM 1402 N N . PRO A 1 180 ? 21.856 10.929 3.908 1.00 43.16 180 PRO A N 1
ATOM 1403 C CA . PRO A 1 180 ? 20.538 10.972 3.289 1.00 43.16 180 PRO A CA 1
ATOM 1404 C C . PRO A 1 180 ? 19.809 9.629 3.424 1.00 43.16 180 PRO A C 1
ATOM 1406 O O . PRO A 1 180 ? 19.828 8.810 2.508 1.00 43.16 180 PRO A O 1
ATOM 1409 N N . ASP A 1 181 ? 19.083 9.453 4.527 1.00 33.41 181 ASP A N 1
ATOM 1410 C CA . ASP A 1 181 ? 17.960 8.512 4.597 1.00 33.41 181 ASP A CA 1
ATOM 1411 C C . ASP A 1 181 ? 16.678 9.244 4.184 1.00 33.41 181 ASP A C 1
ATOM 1413 O O . ASP A 1 181 ? 16.067 9.976 4.964 1.00 33.41 181 ASP A O 1
ATOM 1417 N N . ILE A 1 182 ? 16.263 9.075 2.924 1.00 39.19 182 ILE A N 1
ATOM 1418 C CA . ILE A 1 182 ? 15.006 9.638 2.414 1.00 39.19 182 ILE A CA 1
ATOM 1419 C C . ILE A 1 182 ? 13.991 8.513 2.196 1.00 39.19 182 ILE A C 1
ATOM 1421 O O . ILE A 1 182 ? 13.948 7.857 1.154 1.00 39.19 182 ILE A O 1
ATOM 1425 N N . TYR A 1 183 ? 13.118 8.348 3.191 1.00 35.69 183 TYR A N 1
ATOM 1426 C CA . TYR A 1 183 ? 11.748 7.889 2.988 1.00 35.69 183 TYR A CA 1
ATOM 1427 C C . TYR A 1 183 ? 10.963 9.021 2.308 1.00 35.69 183 TYR A C 1
ATOM 1429 O O . TYR A 1 183 ? 10.686 10.042 2.933 1.00 35.69 183 TYR A O 1
ATOM 1437 N N . ASP A 1 184 ? 10.594 8.846 1.039 1.00 31.89 184 ASP A N 1
ATOM 1438 C CA . ASP A 1 184 ? 9.677 9.750 0.338 1.00 31.89 184 ASP A CA 1
ATOM 1439 C C . ASP A 1 184 ? 8.254 9.166 0.362 1.00 31.89 184 ASP A C 1
ATOM 1441 O O . ASP A 1 184 ? 7.919 8.232 -0.374 1.00 31.89 184 ASP A O 1
ATOM 1445 N N . ASP A 1 185 ? 7.428 9.701 1.263 1.00 36.78 185 ASP A N 1
ATOM 1446 C CA . ASP A 1 185 ? 5.974 9.542 1.277 1.00 36.78 185 ASP A CA 1
ATOM 1447 C C . ASP A 1 185 ? 5.337 10.895 0.931 1.00 36.78 185 ASP A C 1
ATOM 1449 O O . ASP A 1 185 ? 4.840 11.622 1.789 1.00 36.78 185 ASP A O 1
ATOM 1453 N N . THR A 1 186 ? 5.365 11.269 -0.351 1.00 37.78 186 THR A N 1
ATOM 1454 C CA . THR A 1 186 ? 4.486 12.314 -0.886 1.00 37.78 186 THR A CA 1
ATOM 1455 C C . THR A 1 186 ? 3.435 11.716 -1.815 1.00 37.78 186 THR A C 1
ATOM 1457 O O . THR A 1 186 ? 3.598 11.578 -3.029 1.00 37.78 186 THR A O 1
ATOM 1460 N N . ARG A 1 187 ? 2.271 11.394 -1.235 1.00 42.38 187 ARG A N 1
ATOM 1461 C CA . ARG A 1 187 ? 1.035 11.183 -1.993 1.00 42.38 187 ARG A CA 1
ATOM 1462 C C . ARG A 1 187 ? 0.295 12.506 -2.203 1.00 42.38 187 ARG A C 1
ATOM 1464 O O . ARG A 1 187 ? -0.271 13.093 -1.288 1.00 42.38 187 ARG A O 1
ATOM 1471 N N . ARG A 1 188 ? 0.283 12.893 -3.476 1.00 35.19 188 ARG A N 1
ATOM 1472 C CA . ARG A 1 188 ? -0.636 13.779 -4.199 1.00 35.19 188 ARG A CA 1
ATOM 1473 C C . ARG A 1 188 ? -2.101 13.595 -3.758 1.00 35.19 188 ARG A C 1
ATOM 1475 O O . ARG A 1 188 ? -2.658 12.511 -3.924 1.00 35.19 188 ARG A O 1
ATOM 1482 N N . SER A 1 189 ? -2.718 14.671 -3.268 1.00 38.34 189 SER A N 1
ATOM 1483 C CA . SER A 1 189 ? -4.172 14.855 -3.217 1.00 38.34 189 SER A CA 1
ATOM 1484 C C . SER A 1 189 ? -4.543 15.800 -4.357 1.00 38.34 189 SER A C 1
ATOM 1486 O O . SER A 1 189 ? -4.299 16.996 -4.265 1.00 38.34 189 SER A O 1
ATOM 1488 N N . ASN A 1 190 ? -5.064 15.249 -5.451 1.00 37.22 190 ASN A N 1
ATOM 1489 C CA . ASN A 1 190 ? -5.826 16.002 -6.440 1.00 37.22 190 ASN A CA 1
ATOM 1490 C C . ASN A 1 190 ? -7.246 15.452 -6.366 1.00 37.22 190 ASN A C 1
ATOM 1492 O O . ASN A 1 190 ? -7.480 14.322 -6.785 1.00 37.22 190 ASN A O 1
ATOM 1496 N N . ASN A 1 191 ? -8.165 16.241 -5.820 1.00 36.81 191 ASN A N 1
ATOM 1497 C CA . ASN A 1 191 ? -9.574 16.169 -6.169 1.00 36.81 191 ASN A CA 1
ATOM 1498 C C . ASN A 1 191 ? -10.118 17.594 -6.180 1.00 36.81 191 ASN A C 1
ATOM 1500 O O . ASN A 1 191 ? -9.886 18.363 -5.249 1.00 36.81 191 ASN A O 1
ATOM 1504 N N . GLY A 1 192 ? -10.756 17.927 -7.298 1.00 32.28 192 GLY A N 1
ATOM 1505 C CA . GLY A 1 192 ? -11.182 19.266 -7.648 1.00 32.28 192 GLY A CA 1
ATOM 1506 C C . GLY A 1 192 ? -12.295 19.820 -6.769 1.00 32.28 192 GLY A C 1
ATOM 1507 O O . GLY A 1 192 ? -13.179 19.105 -6.301 1.00 32.28 192 GLY A O 1
ATOM 1508 N N . GLN A 1 193 ? -12.273 21.141 -6.654 1.00 33.41 193 GLN A N 1
ATOM 1509 C CA . GLN A 1 193 ? -13.470 21.957 -6.574 1.00 33.41 193 GLN A CA 1
ATOM 1510 C C . GLN A 1 193 ? -13.381 22.978 -7.705 1.00 33.41 193 GLN A C 1
ATOM 1512 O O . GLN A 1 193 ? -12.537 23.871 -7.691 1.00 33.41 193 GLN A O 1
ATOM 1517 N N . GLN A 1 194 ? -14.253 22.810 -8.697 1.00 38.28 194 GLN A N 1
ATOM 1518 C CA . GLN A 1 194 ? -14.695 23.899 -9.556 1.00 38.28 194 GLN A CA 1
ATOM 1519 C C . GLN A 1 194 ? -15.241 25.007 -8.651 1.00 38.28 194 GLN A C 1
ATOM 1521 O O . GLN A 1 194 ? -16.257 24.827 -7.980 1.00 38.28 194 GLN A O 1
ATOM 1526 N N . ARG A 1 195 ? -14.568 26.156 -8.641 1.00 35.06 195 ARG A N 1
ATOM 1527 C CA . ARG A 1 195 ? -15.205 27.436 -8.355 1.00 35.06 195 ARG A CA 1
ATOM 1528 C C . ARG A 1 195 ? -15.020 28.321 -9.574 1.00 35.06 195 ARG A C 1
ATOM 1530 O O . ARG A 1 195 ? -13.904 28.628 -9.975 1.00 35.06 195 ARG A O 1
ATOM 1537 N N . VAL A 1 196 ? -16.160 28.653 -10.164 1.00 38.53 196 VAL A N 1
ATOM 1538 C CA . VAL A 1 196 ? -16.345 29.668 -11.192 1.00 38.53 196 VAL A CA 1
ATOM 1539 C C . VAL A 1 196 ? -15.986 31.012 -10.563 1.00 38.53 196 VAL A C 1
ATOM 1541 O O . VAL A 1 196 ? -16.695 31.478 -9.676 1.00 38.53 196 VAL A O 1
ATOM 1544 N N . PHE A 1 197 ? -14.892 31.620 -11.007 1.00 32.47 197 PHE A N 1
ATOM 1545 C CA . PHE A 1 197 ? -14.703 33.061 -10.905 1.00 32.47 197 PHE A CA 1
ATOM 1546 C C . PHE A 1 197 ? -14.424 33.575 -12.308 1.00 32.47 197 PHE A C 1
ATOM 1548 O O . PHE A 1 197 ? -13.410 33.244 -12.919 1.00 32.47 197 PHE A O 1
ATOM 1555 N N . GLY A 1 198 ? -15.390 34.329 -12.826 1.00 36.62 198 GLY A N 1
ATOM 1556 C CA . GLY A 1 198 ? -15.203 35.138 -14.012 1.00 36.62 198 GLY A CA 1
ATOM 1557 C C . GLY A 1 198 ? -14.256 36.288 -13.697 1.00 36.62 198 GLY A C 1
ATOM 1558 O O . GLY A 1 198 ? -14.456 37.016 -12.728 1.00 36.62 198 GLY A O 1
ATOM 1559 N N . MET A 1 199 ? -13.254 36.459 -14.547 1.00 32.56 199 MET A N 1
ATOM 1560 C CA . MET A 1 199 ? -12.651 37.756 -14.806 1.00 32.56 199 MET A CA 1
ATOM 1561 C C . MET A 1 199 ? -12.608 37.906 -16.319 1.00 32.56 199 MET A C 1
ATOM 1563 O O . MET A 1 199 ? -11.903 37.177 -17.015 1.00 32.56 199 MET A O 1
ATOM 1567 N N . GLY A 1 200 ? -13.441 38.815 -16.817 1.00 33.16 200 GLY A N 1
ATOM 1568 C CA . GLY A 1 200 ? -13.194 39.440 -18.100 1.00 33.16 200 GLY A CA 1
ATOM 1569 C C . GLY A 1 200 ? -11.982 40.356 -17.972 1.00 33.16 200 GLY A C 1
ATOM 1570 O O . GLY A 1 200 ? -11.782 40.975 -16.929 1.00 33.16 200 GLY A O 1
ATOM 1571 N N . SER A 1 201 ? -11.165 40.373 -19.017 1.00 33.03 201 SER A N 1
ATOM 1572 C CA . SER A 1 201 ? -10.741 41.588 -19.714 1.00 33.03 201 SER A CA 1
ATOM 1573 C C . SER A 1 201 ? -9.802 41.188 -20.848 1.00 33.03 201 SER A C 1
ATOM 1575 O O . SER A 1 201 ? -8.717 40.662 -20.632 1.00 33.03 201 SER A O 1
ATOM 1577 N N . SER A 1 202 ? -10.331 41.367 -22.057 1.00 37.81 202 SER A N 1
ATOM 1578 C CA . SER A 1 202 ? -9.670 41.885 -23.257 1.00 37.81 202 SER A CA 1
ATOM 1579 C C . SER A 1 202 ? -8.149 42.068 -23.227 1.00 37.81 202 SER A C 1
ATOM 1581 O O . SER A 1 202 ? -7.664 42.927 -22.500 1.00 37.81 202 SER A O 1
ATOM 1583 N N . GLU A 1 203 ? -7.458 41.441 -24.181 1.00 32.62 203 GLU A N 1
ATOM 1584 C CA . GLU A 1 203 ? -6.620 42.195 -25.120 1.00 32.62 203 GLU A CA 1
ATOM 1585 C C . GLU A 1 203 ? -6.388 41.422 -26.425 1.00 32.62 203 GLU A C 1
ATOM 1587 O O . GLU A 1 203 ? -6.165 40.213 -26.449 1.00 32.62 203 GLU A O 1
ATOM 1592 N N . GLN A 1 204 ? -6.542 42.163 -27.520 1.00 37.91 204 GLN A N 1
ATOM 1593 C CA . GLN A 1 204 ? -6.363 41.765 -28.907 1.00 37.91 204 GLN A CA 1
ATOM 1594 C C . GLN A 1 204 ? -4.884 41.543 -29.223 1.00 37.91 204 GLN A C 1
ATOM 1596 O O . GLN A 1 204 ? -4.049 42.384 -28.899 1.00 37.91 204 GLN A O 1
ATOM 1601 N N . THR A 1 205 ? -4.569 40.521 -30.017 1.00 33.91 205 THR A N 1
ATOM 1602 C CA . THR A 1 205 ? -3.551 40.679 -31.066 1.00 33.91 205 THR A CA 1
ATOM 1603 C C . THR A 1 205 ? -3.833 39.721 -32.219 1.00 33.91 205 THR A C 1
ATOM 1605 O O . THR A 1 205 ? -4.063 38.530 -32.029 1.00 33.91 205 THR A O 1
ATOM 1608 N N . GLN A 1 206 ? -3.906 40.311 -33.409 1.00 38.50 206 GLN A N 1
ATOM 1609 C CA . GLN A 1 206 ? -4.166 39.702 -34.711 1.00 38.50 206 GLN A CA 1
ATOM 1610 C C . GLN A 1 206 ? -2.866 39.162 -35.344 1.00 38.50 206 GLN A C 1
ATOM 1612 O O . GLN A 1 206 ? -1.780 39.490 -34.866 1.00 38.50 206 GLN A O 1
ATOM 1617 N N . ASN A 1 207 ? -3.026 38.489 -36.498 1.00 34.66 207 ASN A N 1
ATOM 1618 C CA . ASN A 1 207 ? -2.038 38.216 -37.570 1.00 34.66 207 ASN A CA 1
ATOM 1619 C C . ASN A 1 207 ? -1.191 36.943 -37.362 1.00 34.66 207 ASN A C 1
ATOM 1621 O O . ASN A 1 207 ? -0.682 36.728 -36.273 1.00 34.66 207 ASN A O 1
ATOM 1625 N N . ASN A 1 208 ? -0.947 36.023 -38.307 1.00 36.91 208 ASN A N 1
ATOM 1626 C CA . ASN A 1 208 ? -1.153 35.824 -39.760 1.00 36.91 208 ASN A CA 1
ATOM 1627 C C . ASN A 1 208 ? -1.229 34.278 -39.965 1.00 36.91 208 ASN A C 1
ATOM 1629 O O . ASN A 1 208 ? -0.684 33.552 -39.140 1.00 36.91 208 ASN A O 1
ATOM 1633 N N . GLY A 1 209 ? -1.910 33.655 -40.934 1.00 32.44 209 GLY A N 1
ATOM 1634 C CA . GLY A 1 209 ? -1.875 33.881 -42.382 1.00 32.44 209 GLY A CA 1
ATOM 1635 C C . GLY A 1 209 ? -0.694 33.119 -43.011 1.00 32.44 209 GLY A C 1
ATOM 1636 O O . GLY A 1 209 ? 0.437 33.565 -42.843 1.00 32.44 209 GLY A O 1
ATOM 1637 N N . GLY A 1 210 ? -0.934 32.002 -43.717 1.00 32.72 210 GLY A N 1
ATOM 1638 C CA . GLY A 1 210 ? 0.113 31.318 -44.493 1.00 32.72 210 GLY A CA 1
ATOM 1639 C C . GLY A 1 210 ? -0.220 29.897 -44.963 1.00 32.72 210 GLY A C 1
ATOM 1640 O O . GLY A 1 210 ? 0.157 28.934 -44.303 1.00 32.72 210 GLY A O 1
ATOM 1641 N N . ASP A 1 211 ? -0.893 29.805 -46.111 1.00 37.00 211 ASP A N 1
ATOM 1642 C CA . ASP A 1 211 ? -0.990 28.631 -46.989 1.00 37.00 211 ASP A CA 1
ATOM 1643 C C . ASP A 1 211 ? 0.388 28.116 -47.441 1.00 37.00 211 ASP A C 1
ATOM 1645 O O . ASP A 1 211 ? 1.306 28.916 -47.639 1.00 37.00 211 ASP A O 1
ATOM 1649 N N . SER A 1 212 ? 0.503 26.812 -47.725 1.00 45.31 212 SER A N 1
ATOM 1650 C CA . SER A 1 212 ? 1.170 26.316 -48.944 1.00 45.31 212 SER A CA 1
ATOM 1651 C C . SER A 1 212 ? 0.922 24.825 -49.189 1.00 45.31 212 SER A C 1
ATOM 1653 O O . SER A 1 212 ? 1.168 23.976 -48.332 1.00 45.31 212 SER A O 1
ATOM 1655 N N . ASP A 1 213 ? 0.449 24.583 -50.409 1.00 36.69 213 ASP A N 1
ATOM 1656 C CA . ASP A 1 213 ? 0.315 23.344 -51.173 1.00 36.69 213 ASP A CA 1
ATOM 1657 C C . ASP A 1 213 ? 1.633 22.582 -51.421 1.00 36.69 213 ASP A C 1
ATOM 1659 O O . ASP A 1 213 ? 2.725 23.139 -51.309 1.00 36.69 213 ASP A O 1
ATOM 1663 N N . GLY A 1 214 ? 1.498 21.341 -51.916 1.00 34.41 214 GLY A N 1
ATOM 1664 C CA . GLY A 1 214 ? 2.499 20.655 -52.756 1.00 34.41 214 GLY A CA 1
ATOM 1665 C C . GLY A 1 214 ? 2.900 19.276 -52.218 1.00 34.41 214 GLY A C 1
ATOM 1666 O O . GLY A 1 214 ? 3.695 19.202 -51.292 1.00 34.41 214 GLY A O 1
ATOM 1667 N N . ASN A 1 215 ? 2.244 18.171 -52.594 1.00 37.69 215 ASN A N 1
ATOM 1668 C CA . ASN A 1 215 ? 2.390 17.401 -53.845 1.00 37.69 215 ASN A CA 1
ATOM 1669 C C . ASN A 1 215 ? 3.718 16.618 -53.922 1.00 37.69 215 ASN A C 1
ATOM 1671 O O . ASN 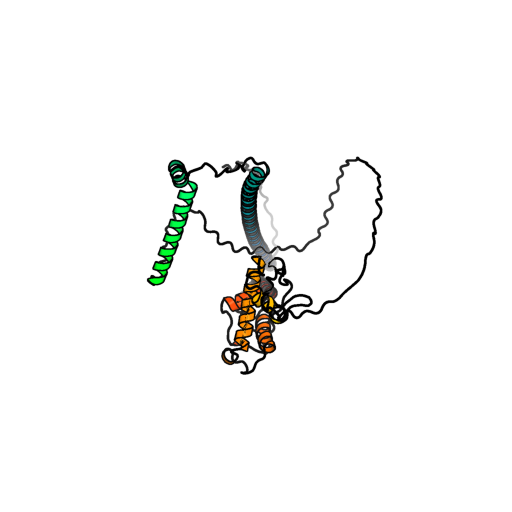A 1 215 ? 4.769 17.240 -53.969 1.00 37.69 215 ASN A O 1
ATOM 1675 N N . GLU A 1 216 ? 3.654 15.278 -53.950 1.00 41.09 216 GLU A N 1
ATOM 1676 C CA . GLU A 1 216 ? 4.297 14.429 -54.974 1.00 41.09 216 GLU A CA 1
ATOM 1677 C C . GLU A 1 216 ? 4.069 12.926 -54.712 1.00 41.09 216 GLU A C 1
ATOM 1679 O O . GLU A 1 216 ? 4.455 12.359 -53.688 1.00 41.09 216 GLU A O 1
ATOM 1684 N N . ASP A 1 217 ? 3.420 12.307 -55.698 1.00 37.03 217 ASP A N 1
ATOM 1685 C CA . ASP A 1 217 ? 3.381 10.880 -55.991 1.00 37.03 217 ASP A CA 1
ATOM 1686 C C . ASP A 1 217 ? 4.785 10.308 -56.233 1.00 37.03 217 ASP A C 1
ATOM 1688 O O . ASP A 1 217 ? 5.537 10.881 -57.015 1.00 37.03 217 ASP A O 1
ATOM 1692 N N . VAL A 1 218 ? 5.085 9.104 -55.724 1.00 48.53 218 VAL A N 1
ATOM 1693 C CA . VAL A 1 218 ? 5.968 8.160 -56.437 1.00 48.53 218 VAL A CA 1
ATOM 1694 C C . VAL A 1 218 ? 5.460 6.726 -56.273 1.00 48.53 218 VAL A C 1
ATOM 1696 O O . VAL A 1 218 ? 5.300 6.194 -55.176 1.00 48.53 218 VAL A O 1
ATOM 1699 N N . GLN A 1 219 ? 5.218 6.131 -57.435 1.00 36.22 219 GLN A N 1
ATOM 1700 C CA . GLN A 1 219 ? 4.787 4.774 -57.721 1.00 36.22 219 GLN A CA 1
ATOM 1701 C C . GLN A 1 219 ? 5.931 3.735 -57.661 1.00 36.22 219 GLN A C 1
ATOM 1703 O O . GLN A 1 219 ? 7.083 4.058 -57.925 1.00 36.22 219 GLN A O 1
ATOM 1708 N N . ASN A 1 220 ? 5.524 2.470 -57.476 1.00 35.44 220 ASN A N 1
ATOM 1709 C CA . ASN A 1 220 ? 6.064 1.224 -58.060 1.00 35.44 220 ASN A CA 1
ATOM 1710 C C . ASN A 1 220 ? 7.484 0.736 -57.696 1.00 35.44 220 ASN A C 1
ATOM 1712 O O . ASN A 1 220 ? 8.478 1.369 -58.028 1.00 35.44 220 ASN A O 1
ATOM 1716 N N . ASN A 1 221 ? 7.584 -0.520 -57.229 1.00 35.41 221 ASN A N 1
ATOM 1717 C CA . ASN A 1 221 ? 7.984 -1.607 -58.140 1.00 35.41 221 ASN A CA 1
ATOM 1718 C C . ASN A 1 221 ? 7.724 -3.014 -57.563 1.00 35.41 221 ASN A C 1
ATOM 1720 O O . ASN A 1 221 ? 8.286 -3.399 -56.539 1.00 35.41 221 ASN A O 1
ATOM 1724 N N . GLU A 1 222 ? 6.909 -3.786 -58.281 1.00 42.78 222 GLU A N 1
ATOM 1725 C CA . GLU A 1 222 ? 6.895 -5.249 -58.269 1.00 42.78 222 GLU A CA 1
ATOM 1726 C C . GLU A 1 222 ? 7.958 -5.759 -59.251 1.00 42.78 222 GLU A C 1
ATOM 1728 O O . GLU A 1 222 ? 7.974 -5.330 -60.403 1.00 42.78 222 GLU A O 1
ATOM 1733 N N . THR A 1 223 ? 8.773 -6.738 -58.851 1.00 46.00 223 THR A N 1
ATOM 1734 C CA . THR A 1 223 ? 9.445 -7.650 -59.791 1.00 46.00 223 THR A CA 1
ATOM 1735 C C . THR A 1 223 ? 9.591 -9.058 -59.197 1.00 46.00 223 THR A C 1
ATOM 1737 O O . THR A 1 223 ? 10.398 -9.305 -58.310 1.00 46.00 223 THR A O 1
ATOM 1740 N N . ASN A 1 224 ? 8.756 -9.967 -59.716 1.00 38.38 224 ASN A N 1
ATOM 1741 C CA . ASN A 1 224 ? 9.104 -11.274 -60.306 1.00 38.38 224 ASN A CA 1
ATOM 1742 C C . ASN A 1 224 ? 10.244 -12.108 -59.665 1.00 38.38 224 ASN A C 1
ATOM 1744 O O . ASN A 1 224 ? 11.396 -11.699 -59.666 1.00 38.38 224 ASN A O 1
ATOM 1748 N N . SER A 1 225 ? 9.970 -13.284 -59.084 1.00 44.94 225 SER A N 1
ATOM 1749 C CA . SER A 1 225 ? 9.746 -14.598 -59.741 1.00 44.94 225 SER A CA 1
ATOM 1750 C C . SER A 1 225 ? 11.014 -15.243 -60.328 1.00 44.94 225 SER A C 1
ATOM 1752 O O . SER A 1 225 ? 11.507 -14.774 -61.351 1.00 44.94 225 SER A O 1
ATOM 1754 N N . HIS A 1 226 ? 11.489 -16.344 -59.716 1.00 38.56 226 HIS A N 1
ATOM 1755 C CA . HIS A 1 226 ? 12.155 -17.457 -60.420 1.00 38.56 226 HIS A CA 1
ATOM 1756 C C . HIS A 1 226 ? 12.283 -18.734 -59.544 1.00 38.56 226 HIS A C 1
ATOM 1758 O O . HIS A 1 226 ? 12.910 -18.692 -58.489 1.00 38.56 226 HIS A O 1
ATOM 1764 N N . ASP A 1 227 ? 11.654 -19.823 -60.015 1.00 40.69 227 ASP A N 1
ATOM 1765 C CA . ASP A 1 227 ? 11.921 -21.285 -59.941 1.00 40.69 227 ASP A CA 1
ATOM 1766 C C . ASP A 1 227 ? 12.608 -21.933 -58.713 1.00 40.69 227 ASP A C 1
ATOM 1768 O O . ASP A 1 227 ? 13.675 -21.521 -58.279 1.00 40.69 227 ASP A O 1
ATOM 1772 N N . LEU A 1 228 ? 12.000 -22.919 -58.027 1.00 54.69 228 LEU A N 1
ATOM 1773 C CA . LEU A 1 228 ? 11.809 -24.365 -58.331 1.00 54.69 228 LEU A CA 1
ATOM 1774 C C . LEU A 1 228 ? 13.086 -25.255 -58.334 1.00 54.69 228 LEU A C 1
ATOM 1776 O O . LEU A 1 228 ? 14.021 -25.001 -59.081 1.00 54.69 228 LEU A O 1
ATOM 1780 N N . TRP A 1 229 ? 12.969 -26.392 -57.605 1.00 39.62 229 TRP A N 1
ATOM 1781 C CA . TRP A 1 229 ? 13.734 -27.676 -57.632 1.00 39.62 229 TRP A CA 1
ATOM 1782 C C . TRP A 1 229 ? 15.039 -27.734 -56.797 1.00 39.62 229 TRP A C 1
ATOM 1784 O O . TRP A 1 229 ? 15.866 -26.847 -56.905 1.00 39.62 229 TRP A O 1
ATOM 1794 N N . ILE A 1 230 ? 15.348 -28.707 -55.914 1.00 40.28 230 ILE A N 1
ATOM 1795 C CA . ILE A 1 230 ? 14.942 -30.109 -55.633 1.00 40.28 230 ILE A CA 1
ATOM 1796 C C . ILE A 1 230 ? 15.320 -30.461 -54.164 1.00 40.28 230 ILE A C 1
ATOM 1798 O O . ILE A 1 230 ? 16.247 -29.858 -53.624 1.00 40.28 230 ILE A O 1
ATOM 1802 N N . PRO A 1 231 ? 14.682 -31.469 -53.532 1.00 54.59 231 PRO A N 1
ATOM 1803 C CA . PRO A 1 231 ? 15.056 -32.012 -52.222 1.00 54.59 231 PRO A CA 1
ATOM 1804 C C . PRO A 1 231 ? 16.199 -33.044 -52.296 1.00 54.59 231 PRO A C 1
ATOM 1806 O O . PRO A 1 231 ? 16.140 -33.981 -53.089 1.00 54.59 231 PRO A O 1
ATOM 1809 N N . THR A 1 232 ? 17.188 -32.944 -51.405 1.00 51.94 232 THR A N 1
ATOM 1810 C CA . THR A 1 232 ? 18.142 -34.034 -51.137 1.00 51.94 232 THR A CA 1
ATOM 1811 C C . THR A 1 232 ? 18.219 -34.340 -49.650 1.00 51.94 232 THR A C 1
ATOM 1813 O O . THR A 1 232 ? 18.755 -33.575 -48.851 1.00 51.94 232 THR A O 1
ATOM 1816 N N . ASP A 1 233 ? 17.653 -35.500 -49.341 1.00 53.38 233 ASP A N 1
ATOM 1817 C CA . ASP A 1 233 ? 17.927 -36.365 -48.206 1.00 53.38 233 ASP A CA 1
ATOM 1818 C C . ASP A 1 233 ? 19.439 -36.618 -48.065 1.00 53.38 233 ASP A C 1
ATOM 1820 O O . ASP A 1 233 ? 20.108 -37.031 -49.016 1.00 53.38 233 ASP A O 1
ATOM 1824 N N . SER A 1 234 ? 19.991 -36.330 -46.889 1.00 47.38 234 SER A N 1
ATOM 1825 C CA . SER A 1 234 ? 21.289 -36.837 -46.437 1.00 47.38 234 SER A CA 1
ATOM 1826 C C . SER A 1 234 ? 21.365 -36.720 -44.920 1.00 47.38 234 SER A C 1
ATOM 1828 O O . SER A 1 234 ? 21.414 -35.626 -44.357 1.00 47.38 234 SER A O 1
ATOM 1830 N N . GLY A 1 235 ? 21.344 -37.884 -44.270 1.00 51.16 235 GLY A N 1
ATOM 1831 C CA . GLY A 1 235 ? 21.423 -38.060 -42.827 1.00 51.16 235 GLY A CA 1
ATOM 1832 C C . GLY A 1 235 ? 22.614 -37.338 -42.201 1.00 51.16 235 GLY A C 1
ATOM 1833 O O . GLY A 1 235 ? 23.753 -37.789 -42.285 1.00 51.16 235 GLY A O 1
ATOM 1834 N N . GLY A 1 236 ? 22.312 -36.239 -41.515 1.00 43.28 236 GLY A N 1
ATOM 1835 C CA . GLY A 1 236 ? 23.177 -35.594 -40.541 1.00 43.28 236 GLY A CA 1
ATOM 1836 C C . GLY A 1 236 ? 22.654 -35.897 -39.143 1.00 43.28 236 GLY A C 1
ATOM 1837 O O . GLY A 1 236 ? 21.533 -35.540 -38.790 1.00 43.28 236 GLY A O 1
ATOM 1838 N N . THR A 1 237 ? 23.468 -36.588 -38.357 1.00 53.69 237 THR A N 1
ATOM 1839 C CA . THR A 1 237 ? 23.304 -36.824 -36.918 1.00 53.69 237 THR A CA 1
ATOM 1840 C C . THR A 1 237 ? 22.784 -35.579 -36.179 1.00 53.69 237 THR A C 1
ATOM 1842 O O . THR A 1 237 ? 23.355 -34.502 -36.380 1.00 53.69 237 THR A O 1
ATOM 1845 N N . PRO A 1 238 ? 21.766 -35.678 -35.300 1.00 52.34 238 PRO A N 1
ATOM 1846 C CA . PRO A 1 238 ? 21.289 -34.530 -34.538 1.00 52.34 238 PRO A CA 1
ATOM 1847 C C . PRO A 1 238 ? 22.356 -34.127 -33.513 1.00 52.34 238 PRO A C 1
ATOM 1849 O O . PRO A 1 238 ? 22.469 -34.715 -32.441 1.00 52.34 238 PRO A O 1
ATOM 1852 N N . HIS A 1 239 ? 23.168 -33.133 -33.870 1.00 47.09 239 HIS A N 1
ATOM 1853 C CA . HIS A 1 239 ? 24.109 -32.480 -32.971 1.00 47.09 239 HIS A CA 1
ATOM 1854 C C . HIS A 1 239 ? 23.301 -31.647 -31.972 1.00 47.09 239 HIS A C 1
ATOM 1856 O O . HIS A 1 239 ? 22.816 -30.556 -32.274 1.00 47.09 239 HIS A O 1
ATOM 1862 N N . VAL A 1 240 ? 23.109 -32.204 -30.780 1.00 57.62 240 VAL A N 1
ATOM 1863 C CA . VAL A 1 240 ? 22.312 -31.640 -29.685 1.00 57.62 240 VAL A CA 1
ATOM 1864 C C . VAL A 1 240 ? 23.105 -30.564 -28.936 1.00 57.62 240 VAL A C 1
ATOM 1866 O O . VAL A 1 240 ? 23.156 -30.582 -27.720 1.00 57.62 240 VAL A O 1
ATOM 1869 N N . ASP A 1 241 ? 23.711 -29.608 -29.642 1.00 52.28 241 ASP A N 1
ATOM 1870 C CA . ASP A 1 241 ? 24.365 -28.450 -29.015 1.00 52.28 241 ASP A CA 1
ATOM 1871 C C . ASP A 1 241 ? 23.945 -27.176 -29.737 1.00 52.28 241 ASP A C 1
ATOM 1873 O O . ASP A 1 241 ? 24.650 -26.578 -30.545 1.00 52.28 241 ASP A O 1
ATOM 1877 N N . SER A 1 242 ? 22.726 -26.752 -29.447 1.00 48.62 242 SER A N 1
ATOM 1878 C CA . SER A 1 242 ? 22.319 -25.369 -29.641 1.00 48.62 242 SER A CA 1
ATOM 1879 C C . SER A 1 242 ? 21.460 -24.988 -28.455 1.00 48.62 242 SER A C 1
ATOM 1881 O O . SER A 1 242 ? 20.231 -24.907 -28.515 1.00 48.62 242 SER A O 1
ATOM 1883 N N . ALA A 1 243 ? 22.149 -24.758 -27.334 1.00 54.16 243 ALA A N 1
ATOM 1884 C CA . ALA A 1 243 ? 21.679 -23.857 -26.299 1.00 54.16 243 ALA A CA 1
ATOM 1885 C C . ALA A 1 243 ? 21.500 -22.486 -26.958 1.00 54.16 243 ALA A C 1
ATOM 1887 O O . ALA A 1 243 ? 22.395 -21.647 -26.963 1.00 54.16 243 ALA A O 1
ATOM 1888 N N . THR A 1 244 ? 20.344 -22.331 -27.599 1.00 51.41 244 THR A N 1
ATOM 1889 C CA . THR A 1 244 ? 19.835 -21.101 -28.185 1.00 51.41 244 THR A CA 1
ATOM 1890 C C . THR A 1 244 ? 20.029 -20.025 -27.126 1.00 51.41 244 THR A C 1
ATOM 1892 O O . THR A 1 244 ? 19.317 -20.008 -26.117 1.00 51.41 244 THR A O 1
ATOM 1895 N N . SER A 1 245 ? 21.041 -19.178 -27.304 1.00 49.56 245 SER A N 1
ATOM 1896 C CA . SER A 1 245 ? 21.256 -17.988 -26.499 1.00 49.56 245 SER A CA 1
ATOM 1897 C C . SER A 1 245 ? 20.116 -17.037 -26.840 1.00 49.56 245 SER A C 1
ATOM 1899 O O . SER A 1 245 ? 20.232 -16.142 -27.669 1.00 49.56 245 SER A O 1
ATOM 1901 N N . LEU A 1 246 ? 18.946 -17.308 -26.253 1.00 52.44 246 LEU A N 1
ATOM 1902 C CA . LEU A 1 246 ? 17.777 -16.450 -26.324 1.00 52.44 246 LEU A CA 1
ATOM 1903 C C . LEU A 1 246 ? 18.249 -15.064 -25.918 1.00 52.44 246 LEU A C 1
ATOM 1905 O O . LEU A 1 246 ? 18.607 -14.850 -24.757 1.00 52.44 246 LEU A O 1
ATOM 1909 N N . SER A 1 247 ? 18.321 -14.171 -26.903 1.00 51.59 247 SER A N 1
ATOM 1910 C CA . SER A 1 247 ? 18.866 -12.841 -26.718 1.00 51.59 247 SER A CA 1
ATOM 1911 C C . SER A 1 247 ? 18.176 -12.198 -25.516 1.00 51.59 247 SER A C 1
ATOM 1913 O O . SER A 1 247 ? 16.944 -12.103 -25.427 1.00 51.59 247 SER A O 1
ATOM 1915 N N . MET A 1 248 ? 18.995 -11.780 -24.549 1.00 57.66 248 MET A N 1
ATOM 1916 C CA . MET A 1 248 ? 18.574 -11.018 -23.367 1.00 57.66 248 MET A CA 1
ATOM 1917 C C . MET A 1 248 ? 17.842 -9.716 -23.751 1.00 57.66 248 MET A C 1
ATOM 1919 O O . MET A 1 248 ? 17.214 -9.077 -22.905 1.00 57.66 248 MET A O 1
ATOM 1923 N N . ASP A 1 249 ? 17.874 -9.345 -25.030 1.00 57.12 249 ASP A N 1
ATOM 1924 C CA . ASP A 1 249 ? 17.240 -8.159 -25.592 1.00 57.12 249 ASP A CA 1
ATOM 1925 C C . ASP A 1 249 ? 15.711 -8.246 -25.653 1.00 57.12 249 ASP A C 1
ATOM 1927 O O . ASP A 1 249 ? 15.049 -7.214 -25.732 1.00 57.12 249 ASP A O 1
ATOM 1931 N N . SER A 1 250 ? 15.123 -9.440 -25.511 1.00 64.94 250 SER A N 1
ATOM 1932 C CA . SER A 1 250 ? 13.662 -9.600 -25.430 1.00 64.94 250 SER A CA 1
ATOM 1933 C C . SER A 1 250 ? 13.123 -9.798 -24.009 1.00 64.94 250 SER A C 1
ATOM 1935 O O . SER A 1 250 ? 12.005 -10.294 -23.852 1.00 64.94 250 SER A O 1
ATOM 1937 N N . ILE A 1 251 ? 13.870 -9.430 -22.951 1.00 69.94 251 ILE A N 1
ATOM 1938 C CA . ILE A 1 251 ? 13.315 -9.470 -21.585 1.00 69.94 251 ILE A CA 1
ATOM 1939 C C . ILE A 1 251 ? 12.020 -8.644 -21.580 1.00 69.94 251 ILE A C 1
ATOM 1941 O O . ILE A 1 251 ? 12.081 -7.427 -21.795 1.00 69.94 251 ILE A O 1
ATOM 1945 N N . PRO A 1 252 ? 10.852 -9.268 -21.326 1.00 74.62 252 PRO A N 1
ATOM 1946 C CA . PRO A 1 252 ? 9.586 -8.561 -21.366 1.00 74.62 252 PRO A CA 1
ATOM 1947 C C . PRO A 1 252 ? 9.659 -7.397 -20.385 1.00 74.62 252 PRO A C 1
ATOM 1949 O O . PRO A 1 252 ? 9.979 -7.602 -19.211 1.00 74.62 252 PRO A O 1
ATOM 1952 N N . ASN A 1 253 ? 9.368 -6.179 -20.849 1.00 87.12 253 ASN A N 1
ATOM 1953 C CA . ASN A 1 253 ? 9.269 -4.999 -19.991 1.00 87.12 253 ASN A CA 1
ATOM 1954 C C . ASN A 1 253 ? 7.993 -5.100 -19.140 1.00 87.12 253 ASN A C 1
ATOM 1956 O O . ASN A 1 253 ? 7.000 -4.397 -19.345 1.00 87.12 253 ASN A O 1
ATOM 1960 N N . TYR A 1 254 ? 7.986 -6.076 -18.237 1.00 94.81 254 TYR A N 1
ATOM 1961 C CA . TYR A 1 254 ? 6.836 -6.438 -17.445 1.00 94.81 254 TYR A CA 1
ATOM 1962 C C . TYR A 1 254 ? 6.612 -5.389 -16.362 1.00 94.81 254 TYR A C 1
ATOM 1964 O O . TYR A 1 254 ? 7.500 -5.063 -15.572 1.00 94.81 254 TYR A O 1
ATOM 1972 N N . ARG A 1 255 ? 5.378 -4.893 -16.292 1.00 96.44 255 ARG A N 1
ATOM 1973 C CA . ARG A 1 255 ? 4.947 -3.913 -15.298 1.00 96.44 255 ARG A CA 1
ATOM 1974 C C . ARG A 1 255 ? 3.862 -4.519 -14.420 1.00 96.44 255 ARG A C 1
ATOM 1976 O O . ARG A 1 255 ? 2.768 -4.815 -14.912 1.00 96.44 255 ARG A O 1
ATOM 1983 N N . MET A 1 256 ? 4.133 -4.649 -13.119 1.00 96.94 256 MET A N 1
ATOM 1984 C CA . MET A 1 256 ? 3.146 -5.172 -12.174 1.00 96.94 256 MET A CA 1
ATOM 1985 C C . MET A 1 256 ? 1.897 -4.295 -12.119 1.00 96.94 256 MET A C 1
ATOM 1987 O O . MET A 1 256 ? 1.967 -3.057 -12.134 1.00 96.94 256 MET A O 1
ATOM 1991 N N . ASN A 1 257 ? 0.735 -4.942 -12.004 1.00 97.19 257 ASN A N 1
ATOM 1992 C CA . ASN A 1 257 ? -0.544 -4.247 -11.984 1.00 97.19 257 ASN A CA 1
ATOM 1993 C C . ASN A 1 257 ? -0.694 -3.449 -10.679 1.00 97.19 257 ASN A C 1
ATOM 1995 O O . ASN A 1 257 ? -0.633 -4.008 -9.586 1.00 97.19 257 ASN A O 1
ATOM 1999 N N . ARG A 1 258 ? -0.900 -2.131 -10.773 1.00 96.88 258 ARG A N 1
ATOM 2000 C CA . ARG A 1 258 ? -1.028 -1.232 -9.610 1.00 96.88 258 ARG A CA 1
ATOM 2001 C C . ARG A 1 258 ? -2.456 -1.129 -9.068 1.00 96.88 258 ARG A C 1
ATOM 2003 O O . ARG A 1 258 ? -2.630 -0.617 -7.968 1.00 96.88 258 ARG A O 1
ATOM 2010 N N . ALA A 1 259 ? -3.443 -1.641 -9.802 1.00 97.00 259 ALA A N 1
ATOM 2011 C CA . ALA A 1 259 ? -4.855 -1.632 -9.425 1.00 97.00 259 ALA A CA 1
ATOM 2012 C C . ALA A 1 259 ? -5.262 -2.802 -8.508 1.00 97.00 259 ALA A C 1
ATOM 2014 O O . ALA A 1 259 ? -6.418 -2.884 -8.111 1.00 97.00 259 ALA A O 1
ATOM 2015 N N . ILE A 1 260 ? -4.331 -3.694 -8.154 1.00 97.25 260 ILE A N 1
ATOM 2016 C CA . ILE A 1 260 ? -4.567 -4.812 -7.229 1.00 97.25 260 ILE A CA 1
ATOM 2017 C C . ILE A 1 260 ? -4.930 -4.275 -5.845 1.00 97.25 260 ILE A C 1
ATOM 2019 O O . ILE A 1 260 ? -4.154 -3.542 -5.225 1.00 97.25 260 ILE A O 1
ATOM 2023 N N . GLN A 1 261 ? -6.093 -4.692 -5.348 1.00 97.19 261 GLN A N 1
ATOM 2024 C CA . GLN A 1 261 ? -6.616 -4.255 -4.056 1.00 97.19 261 GLN A CA 1
ATOM 2025 C C . GLN A 1 261 ? -6.871 -5.400 -3.079 1.00 97.19 261 GLN A C 1
ATOM 2027 O O . GLN A 1 261 ? -7.067 -5.109 -1.899 1.00 97.19 261 GLN A O 1
ATOM 2032 N N . SER A 1 262 ? -6.880 -6.660 -3.520 1.00 98.38 262 SER A N 1
ATOM 2033 C CA . SER A 1 262 ? -7.158 -7.833 -2.679 1.00 98.38 262 SER A CA 1
ATOM 2034 C C . SER A 1 262 ? -5.974 -8.798 -2.612 1.00 98.38 262 SER A C 1
ATOM 2036 O O . SER A 1 262 ? -5.103 -8.791 -3.484 1.00 98.38 262 SER A O 1
ATOM 2038 N N . VAL A 1 263 ? -5.932 -9.635 -1.573 1.00 98.62 263 VAL A N 1
ATOM 2039 C CA . VAL A 1 263 ? -4.939 -10.715 -1.460 1.00 98.62 263 VAL A CA 1
ATOM 2040 C C . VAL A 1 263 ? -5.164 -11.760 -2.552 1.00 98.62 263 VAL A C 1
ATOM 2042 O O . VAL A 1 263 ? -4.193 -12.298 -3.080 1.00 98.62 263 VAL A O 1
ATOM 2045 N N . HIS A 1 264 ? -6.418 -11.984 -2.959 1.00 98.62 264 HIS A N 1
ATOM 2046 C CA . HIS A 1 264 ? -6.752 -12.837 -4.102 1.00 98.62 264 HIS A CA 1
ATOM 2047 C C . HIS A 1 264 ? -6.066 -12.366 -5.387 1.00 98.62 264 HIS A C 1
ATOM 2049 O O . HIS A 1 264 ? -5.455 -13.177 -6.074 1.00 98.62 264 HIS A O 1
ATOM 2055 N N . ASP A 1 265 ? -6.096 -11.064 -5.679 1.00 98.50 265 ASP A N 1
ATOM 2056 C CA . ASP A 1 265 ? -5.435 -10.508 -6.864 1.00 98.50 265 ASP A CA 1
ATOM 2057 C C . ASP A 1 265 ? -3.906 -10.620 -6.775 1.00 98.50 265 ASP A C 1
ATOM 2059 O O . ASP A 1 265 ? -3.255 -10.903 -7.778 1.00 98.50 265 ASP A O 1
ATOM 2063 N N . VAL A 1 266 ? -3.325 -10.427 -5.580 1.00 98.62 266 VAL A N 1
ATOM 2064 C CA . VAL A 1 266 ? -1.879 -10.614 -5.348 1.00 98.62 266 VAL A CA 1
ATOM 2065 C C . VAL A 1 266 ? -1.479 -12.067 -5.611 1.00 98.62 266 VAL A C 1
ATOM 2067 O O . VAL A 1 266 ? -0.492 -12.317 -6.300 1.00 98.62 266 VAL A O 1
ATOM 2070 N N . ALA A 1 267 ? -2.246 -13.023 -5.083 1.00 98.62 267 ALA A N 1
ATOM 2071 C CA . ALA A 1 267 ? -1.995 -14.445 -5.278 1.00 98.62 267 ALA A CA 1
ATOM 2072 C C . ALA A 1 267 ? -2.183 -14.858 -6.744 1.00 98.62 267 ALA A C 1
ATOM 2074 O O . ALA A 1 267 ? -1.326 -15.552 -7.287 1.00 98.62 267 ALA A O 1
ATOM 2075 N N . ARG A 1 268 ? -3.250 -14.384 -7.399 1.00 98.50 268 ARG A N 1
ATOM 2076 C CA . ARG A 1 268 ? -3.513 -14.639 -8.820 1.00 98.50 268 ARG A CA 1
ATOM 2077 C C . ARG A 1 268 ? -2.360 -14.147 -9.685 1.00 98.50 268 ARG A C 1
ATOM 2079 O O . ARG A 1 268 ? -1.799 -14.934 -10.432 1.00 98.50 268 ARG A O 1
ATOM 2086 N N . GLU A 1 269 ? -1.932 -12.894 -9.530 1.00 98.19 269 GLU A N 1
ATOM 2087 C CA . GLU A 1 269 ? -0.809 -12.351 -10.308 1.00 98.19 269 GLU A CA 1
ATOM 2088 C C . GLU A 1 269 ? 0.488 -13.146 -10.082 1.00 98.19 269 GLU A C 1
ATOM 2090 O O . GLU A 1 269 ? 1.248 -13.383 -11.022 1.00 98.19 269 GLU A O 1
ATOM 2095 N N . TYR A 1 270 ? 0.742 -13.579 -8.843 1.00 98.62 270 TYR A N 1
ATOM 2096 C CA . TYR A 1 270 ? 1.962 -14.305 -8.515 1.00 98.62 270 TYR A CA 1
ATOM 2097 C C . TYR A 1 270 ? 1.974 -15.738 -9.058 1.00 98.62 270 TYR A C 1
ATOM 2099 O O . TYR A 1 270 ? 2.953 -16.128 -9.692 1.00 98.62 270 TYR A O 1
ATOM 2107 N N . PHE A 1 271 ? 0.916 -16.518 -8.823 1.00 98.56 271 PHE A N 1
ATOM 2108 C CA . PHE A 1 271 ? 0.884 -17.945 -9.159 1.00 98.56 271 PHE A CA 1
ATOM 2109 C C . PHE A 1 271 ? 0.390 -18.222 -10.583 1.00 98.56 271 PHE A C 1
ATOM 2111 O O . PHE A 1 271 ? 0.946 -19.090 -11.252 1.00 98.56 271 PHE A O 1
ATOM 2118 N N . GLU A 1 272 ? -0.625 -17.492 -11.046 1.00 98.25 272 GLU A N 1
ATOM 2119 C CA . GLU A 1 272 ? -1.341 -17.757 -12.306 1.00 98.25 272 GLU A CA 1
ATOM 2120 C C . GLU A 1 272 ? -0.991 -16.732 -13.394 1.00 98.25 272 GLU A C 1
ATOM 2122 O O . GLU A 1 272 ? -0.810 -17.089 -14.554 1.00 98.25 272 GLU A O 1
ATOM 2127 N N . GLY A 1 273 ? -0.818 -15.466 -13.011 1.00 97.56 273 GLY A N 1
ATOM 2128 C CA . GLY A 1 273 ? -0.716 -14.333 -13.929 1.00 97.56 273 GLY A CA 1
ATOM 2129 C C . GLY A 1 273 ? -2.074 -13.685 -14.208 1.00 97.56 273 GLY A C 1
ATOM 2130 O O . GLY A 1 273 ? -3.059 -13.912 -13.506 1.00 97.56 273 GLY A O 1
ATOM 2131 N N . PHE A 1 274 ? -2.122 -12.830 -15.225 1.00 96.94 274 PHE A N 1
ATOM 2132 C CA . PHE A 1 274 ? -3.356 -12.208 -15.724 1.00 96.94 274 PHE A CA 1
ATOM 2133 C C . PHE A 1 274 ? -3.503 -12.509 -17.225 1.00 96.94 274 PHE A C 1
ATOM 2135 O O . PHE A 1 274 ? -2.513 -12.862 -17.860 1.00 96.94 274 PHE A O 1
ATOM 2142 N N . PRO A 1 275 ? -4.692 -12.358 -17.838 1.00 96.31 275 PRO A N 1
ATOM 2143 C CA . PRO A 1 275 ? -4.849 -12.564 -19.278 1.00 96.31 275 PRO A CA 1
ATOM 2144 C C . PRO A 1 275 ? -3.820 -11.763 -20.094 1.00 96.31 275 PRO A C 1
ATOM 2146 O O . PRO A 1 275 ? -3.681 -10.551 -19.913 1.00 96.31 275 PRO A O 1
ATOM 2149 N N . GLY A 1 276 ? -3.056 -12.457 -20.945 1.00 95.00 276 GLY A N 1
ATOM 2150 C CA . GLY A 1 276 ? -1.971 -11.873 -21.746 1.00 95.00 276 GLY A CA 1
ATOM 2151 C C . GLY A 1 276 ? -0.708 -11.487 -20.963 1.00 95.00 276 GLY A C 1
ATOM 2152 O O . GLY A 1 276 ? 0.160 -10.805 -21.504 1.00 95.00 276 GLY A O 1
ATOM 2153 N N . ARG A 1 277 ? -0.589 -11.875 -19.688 1.00 95.75 277 ARG A N 1
ATOM 2154 C CA . ARG A 1 277 ? 0.539 -11.531 -18.811 1.00 95.75 277 ARG A CA 1
ATOM 2155 C C . ARG A 1 277 ? 1.032 -12.764 -18.044 1.00 95.75 277 ARG A C 1
ATOM 2157 O O . ARG A 1 277 ? 0.231 -13.391 -17.351 1.00 95.75 277 ARG A O 1
ATOM 2164 N N . PRO A 1 278 ? 2.334 -13.100 -18.103 1.00 96.50 278 PRO A N 1
ATOM 2165 C CA . PRO A 1 278 ? 2.865 -14.246 -17.371 1.00 96.50 278 PRO A CA 1
ATOM 2166 C C . PRO A 1 278 ? 2.747 -14.045 -15.854 1.00 96.50 278 PRO A C 1
ATOM 2168 O O . PRO A 1 278 ? 2.685 -12.913 -15.367 1.00 96.50 278 PRO A O 1
ATOM 2171 N N . SER A 1 279 ? 2.752 -15.145 -15.101 1.00 97.88 279 SER A N 1
ATOM 2172 C CA . SER A 1 279 ? 2.780 -15.096 -13.639 1.00 97.88 279 SER A CA 1
ATOM 2173 C C . SER A 1 279 ? 4.108 -14.542 -13.118 1.00 97.88 279 SER A C 1
ATOM 2175 O O . SER A 1 279 ? 5.165 -14.733 -13.731 1.00 97.88 279 SER A O 1
ATOM 2177 N N . LEU A 1 280 ? 4.087 -13.874 -11.959 1.00 97.44 280 LEU A N 1
ATOM 2178 C CA . LEU A 1 280 ? 5.337 -13.381 -11.360 1.00 97.44 280 LEU A CA 1
ATOM 2179 C C . LEU A 1 280 ? 6.268 -14.532 -10.973 1.00 97.44 280 LEU A C 1
ATOM 2181 O O . LEU A 1 280 ? 7.482 -14.384 -11.058 1.00 97.44 280 LEU A O 1
ATOM 2185 N N . MET A 1 281 ? 5.713 -15.682 -10.583 1.00 98.12 281 MET A N 1
ATOM 2186 C CA . MET A 1 281 ? 6.487 -16.887 -10.294 1.00 98.12 281 MET A CA 1
ATOM 2187 C C . MET A 1 281 ? 7.253 -17.374 -11.532 1.00 98.12 281 MET A C 1
ATOM 2189 O O . MET A 1 281 ? 8.421 -17.745 -11.421 1.00 98.12 281 MET A O 1
ATOM 2193 N N . PHE A 1 282 ? 6.630 -17.339 -12.716 1.00 97.50 282 PHE A N 1
ATOM 2194 C CA . PHE A 1 282 ? 7.310 -17.668 -13.970 1.00 97.50 282 PHE A CA 1
ATOM 2195 C C . PHE A 1 282 ? 8.445 -16.683 -14.271 1.00 97.50 282 PHE A C 1
ATOM 2197 O O . PHE A 1 282 ? 9.556 -17.107 -14.587 1.00 97.50 282 PHE A O 1
ATOM 2204 N N . LEU A 1 283 ? 8.186 -15.378 -14.130 1.00 96.81 283 LEU A N 1
ATOM 2205 C CA . LEU A 1 283 ? 9.193 -14.340 -14.365 1.00 96.81 283 LEU A CA 1
ATOM 2206 C C . LEU A 1 283 ? 10.383 -14.465 -13.411 1.00 96.81 283 LEU A C 1
ATOM 2208 O O . LEU A 1 283 ? 11.527 -14.380 -13.848 1.00 96.81 283 LEU A O 1
ATOM 2212 N N . GLU A 1 284 ? 10.122 -14.709 -12.128 1.00 97.12 284 GLU A N 1
ATOM 2213 C CA . GLU A 1 284 ? 11.165 -14.868 -11.119 1.00 97.12 284 GLU A CA 1
ATOM 2214 C C . GLU A 1 284 ? 12.011 -16.120 -11.377 1.00 97.12 284 GLU A C 1
ATOM 2216 O O . GLU A 1 284 ? 13.233 -16.054 -11.302 1.00 97.12 284 GLU A O 1
ATOM 2221 N N . ARG A 1 285 ? 11.394 -17.244 -11.764 1.00 97.12 285 ARG A N 1
ATOM 2222 C CA . ARG A 1 285 ? 12.129 -18.472 -12.102 1.00 97.12 285 ARG A CA 1
ATOM 2223 C C . ARG A 1 285 ? 12.975 -18.320 -13.368 1.00 97.12 285 ARG A C 1
ATOM 2225 O O . ARG A 1 285 ? 14.071 -18.865 -13.424 1.00 97.12 285 ARG A O 1
ATOM 2232 N N . ARG A 1 286 ? 12.458 -17.632 -14.392 1.00 96.12 286 ARG A N 1
ATOM 2233 C CA . ARG A 1 286 ? 13.115 -17.526 -15.706 1.00 96.12 286 ARG A CA 1
ATOM 2234 C C . ARG A 1 286 ? 14.160 -16.414 -15.777 1.00 96.12 286 ARG A C 1
ATOM 2236 O O . ARG A 1 286 ? 15.186 -16.603 -16.416 1.00 96.12 286 ARG A O 1
ATOM 2243 N N . TYR A 1 287 ? 13.896 -15.268 -15.154 1.00 94.88 287 TYR A N 1
ATOM 2244 C CA . TYR A 1 287 ? 14.723 -14.062 -15.280 1.00 94.88 287 TYR A CA 1
ATOM 2245 C C . TYR A 1 287 ? 15.316 -13.586 -13.941 1.00 94.88 287 TYR A C 1
ATOM 2247 O O . TYR A 1 287 ? 16.123 -12.652 -13.921 1.00 94.88 287 TYR A O 1
ATOM 2255 N N . GLY A 1 288 ? 14.930 -14.177 -12.806 1.00 95.62 288 GLY A N 1
ATOM 2256 C CA . GLY A 1 288 ? 15.410 -13.762 -11.485 1.00 95.62 288 GLY A CA 1
ATOM 2257 C C . GLY A 1 288 ? 15.042 -12.314 -11.161 1.00 95.62 288 GLY A C 1
ATOM 2258 O O . GLY A 1 288 ? 13.934 -11.857 -11.415 1.00 95.62 288 GLY A O 1
ATOM 2259 N N . SER A 1 289 ? 15.984 -11.538 -10.631 1.00 95.12 289 SER A N 1
ATOM 2260 C CA . SER A 1 289 ? 15.759 -10.121 -10.315 1.00 95.12 289 SER A CA 1
ATOM 2261 C C . SER A 1 289 ? 15.776 -9.192 -11.536 1.00 95.12 289 SER A C 1
ATOM 2263 O O . SER A 1 289 ? 15.324 -8.047 -11.434 1.00 95.12 289 SER A O 1
ATOM 2265 N N . THR A 1 290 ? 16.250 -9.660 -12.696 1.00 94.50 290 THR A N 1
ATOM 2266 C CA . THR A 1 290 ? 16.517 -8.806 -13.869 1.00 94.50 290 THR A CA 1
ATOM 2267 C C . THR A 1 290 ? 15.253 -8.264 -14.541 1.00 94.50 290 THR A C 1
ATOM 2269 O O . THR A 1 290 ? 15.287 -7.163 -15.095 1.00 94.50 290 THR A O 1
ATOM 2272 N N . TRP A 1 291 ? 14.107 -8.953 -14.428 1.00 95.25 291 TRP A N 1
ATOM 2273 C CA . TRP A 1 291 ? 12.823 -8.444 -14.938 1.00 95.25 291 TRP A CA 1
ATOM 2274 C C . TRP A 1 291 ? 12.317 -7.227 -14.137 1.00 95.25 291 TRP A C 1
ATOM 2276 O O . TRP A 1 291 ? 11.512 -6.437 -14.626 1.00 95.25 291 TRP A O 1
ATOM 2286 N N . ARG A 1 292 ? 12.837 -7.002 -12.920 1.00 95.50 292 ARG A N 1
ATOM 2287 C CA . ARG A 1 292 ? 12.492 -5.875 -12.035 1.00 95.50 292 ARG A CA 1
ATOM 2288 C C . ARG A 1 292 ? 13.486 -4.720 -12.190 1.00 95.50 292 ARG A C 1
ATOM 2290 O O . ARG A 1 292 ? 14.124 -4.288 -11.224 1.00 95.50 292 ARG A O 1
ATOM 2297 N N . ARG A 1 293 ? 13.608 -4.182 -13.408 1.00 92.56 293 ARG A N 1
ATOM 2298 C CA . ARG A 1 293 ? 14.593 -3.126 -13.733 1.00 92.56 293 ARG A CA 1
ATOM 2299 C C . ARG A 1 293 ? 14.386 -1.833 -12.942 1.00 92.56 293 ARG A C 1
ATOM 2301 O O . ARG A 1 293 ? 15.353 -1.222 -12.488 1.00 92.56 293 ARG A O 1
ATOM 2308 N N . SER A 1 294 ? 13.136 -1.427 -12.711 1.00 95.31 294 SER A N 1
ATOM 2309 C CA . SER A 1 294 ? 12.854 -0.194 -11.967 1.00 95.31 294 SER A CA 1
ATOM 2310 C C . SER A 1 294 ? 12.808 -0.419 -10.451 1.00 95.31 294 SER A C 1
ATOM 2312 O O . SER A 1 294 ? 12.273 -1.417 -9.961 1.00 95.31 294 SER A O 1
ATOM 2314 N N . SER A 1 295 ? 13.295 0.561 -9.684 1.00 95.12 295 SER A N 1
ATOM 2315 C CA . SER A 1 295 ? 13.211 0.548 -8.213 1.00 95.12 295 SER A CA 1
ATOM 2316 C C . SER A 1 295 ? 11.758 0.412 -7.716 1.00 95.12 295 SER A C 1
ATOM 2318 O O . SER A 1 295 ? 11.466 -0.325 -6.776 1.00 95.12 295 SER A O 1
ATOM 2320 N N . LYS A 1 296 ? 10.802 1.024 -8.430 1.00 96.00 296 LYS A N 1
ATOM 2321 C CA . LYS A 1 296 ? 9.362 0.949 -8.125 1.00 96.00 296 LYS A CA 1
ATOM 2322 C C . LYS A 1 296 ? 8.779 -0.460 -8.291 1.00 96.00 296 LYS A C 1
ATOM 2324 O O . LYS A 1 296 ? 7.821 -0.804 -7.593 1.00 96.00 296 LYS A O 1
ATOM 2329 N N . GLU A 1 297 ? 9.287 -1.257 -9.233 1.00 96.62 297 GLU A N 1
ATOM 2330 C CA . GLU A 1 297 ? 8.920 -2.675 -9.367 1.00 96.62 297 GLU A CA 1
ATOM 2331 C C . GLU A 1 297 ? 9.574 -3.492 -8.246 1.00 96.62 297 GLU A C 1
ATOM 2333 O O . GLU A 1 297 ? 8.875 -4.233 -7.564 1.00 96.62 297 GLU A O 1
ATOM 2338 N N . ARG A 1 298 ? 10.866 -3.286 -7.949 1.00 97.12 298 ARG A N 1
ATOM 2339 C CA . ARG A 1 298 ? 11.550 -3.996 -6.849 1.00 97.12 298 ARG A CA 1
ATOM 2340 C C . ARG A 1 298 ? 10.837 -3.836 -5.506 1.00 97.12 298 ARG A C 1
ATOM 2342 O O . ARG A 1 298 ? 10.512 -4.835 -4.866 1.00 97.12 298 ARG A O 1
ATOM 2349 N N . THR A 1 299 ? 10.518 -2.601 -5.118 1.00 97.25 299 THR A N 1
ATOM 2350 C CA . THR A 1 299 ? 9.831 -2.311 -3.850 1.00 97.25 299 THR A CA 1
ATOM 2351 C C . THR A 1 299 ? 8.425 -2.901 -3.808 1.00 97.25 299 THR A C 1
ATOM 2353 O O . THR A 1 299 ? 8.003 -3.429 -2.780 1.00 97.25 299 THR A O 1
ATOM 2356 N N . LEU A 1 300 ? 7.671 -2.834 -4.911 1.00 97.69 300 LEU A N 1
ATOM 2357 C CA . LEU A 1 300 ? 6.332 -3.424 -4.948 1.00 97.69 300 LEU A CA 1
ATOM 2358 C C . LEU A 1 300 ? 6.391 -4.951 -4.860 1.00 97.69 300 LEU A C 1
ATOM 2360 O O . LEU A 1 300 ? 5.586 -5.542 -4.141 1.00 97.69 300 LEU A O 1
ATOM 2364 N N . PHE A 1 301 ? 7.344 -5.568 -5.556 1.00 98.00 301 PHE A N 1
ATOM 2365 C CA . PHE A 1 301 ? 7.526 -7.011 -5.547 1.00 98.00 301 PHE A CA 1
ATOM 2366 C C . PHE A 1 301 ? 7.870 -7.480 -4.141 1.00 98.00 301 PHE A C 1
ATOM 2368 O O . PHE A 1 301 ? 7.203 -8.371 -3.639 1.00 98.00 301 PHE A O 1
ATOM 2375 N N . ALA A 1 302 ? 8.815 -6.824 -3.461 1.00 98.12 302 ALA A N 1
ATOM 2376 C CA . ALA A 1 302 ? 9.168 -7.147 -2.079 1.00 98.12 302 ALA A CA 1
ATOM 2377 C C . ALA A 1 302 ? 7.945 -7.107 -1.142 1.00 98.12 302 ALA A C 1
ATOM 2379 O O . ALA A 1 302 ? 7.714 -8.040 -0.370 1.00 98.12 302 ALA A O 1
ATOM 2380 N N . LYS A 1 303 ? 7.099 -6.073 -1.269 1.00 98.38 303 LYS A N 1
ATOM 2381 C CA . LYS A 1 303 ? 5.855 -5.959 -0.488 1.00 98.38 303 LYS A CA 1
ATOM 2382 C C . LYS A 1 303 ? 4.885 -7.110 -0.760 1.00 98.38 303 LYS A C 1
ATOM 2384 O O . LYS A 1 303 ? 4.321 -7.666 0.179 1.00 98.38 303 LYS A O 1
ATOM 2389 N N . ARG A 1 304 ? 4.689 -7.477 -2.031 1.00 98.31 304 ARG A N 1
ATOM 2390 C CA . ARG A 1 304 ? 3.827 -8.606 -2.423 1.00 98.31 304 ARG A CA 1
ATOM 2391 C C . ARG A 1 304 ? 4.411 -9.940 -1.983 1.00 98.31 304 ARG A C 1
ATOM 2393 O O . ARG A 1 304 ? 3.675 -10.770 -1.466 1.00 98.31 304 ARG A O 1
ATOM 2400 N N . MET A 1 305 ? 5.721 -10.112 -2.110 1.00 98.25 305 MET A N 1
ATOM 2401 C CA . MET A 1 305 ? 6.416 -11.343 -1.759 1.00 98.25 305 MET A CA 1
ATOM 2402 C C . MET A 1 305 ? 6.305 -11.648 -0.265 1.00 98.25 305 MET A C 1
ATOM 2404 O O . MET A 1 305 ? 6.095 -12.796 0.099 1.00 98.25 305 MET A O 1
ATOM 2408 N N . CYS A 1 306 ? 6.323 -10.627 0.597 1.00 98.62 306 CYS A N 1
ATOM 2409 C CA . CYS A 1 306 ? 6.032 -10.787 2.025 1.00 98.62 306 CYS A CA 1
ATOM 2410 C C . CYS A 1 306 ? 4.640 -11.404 2.278 1.00 98.62 306 CYS A C 1
ATOM 2412 O O . CYS A 1 306 ? 4.504 -12.321 3.086 1.00 98.62 306 CYS A O 1
ATOM 2414 N N . ILE A 1 307 ? 3.616 -10.958 1.542 1.00 98.69 307 ILE A N 1
ATOM 2415 C CA . ILE A 1 307 ? 2.253 -11.507 1.635 1.00 98.69 307 ILE A CA 1
ATOM 2416 C C . ILE A 1 307 ? 2.211 -12.940 1.081 1.00 98.69 307 ILE A C 1
ATOM 2418 O O . ILE A 1 307 ? 1.624 -13.819 1.706 1.00 98.69 307 ILE A O 1
ATOM 2422 N N . ILE A 1 308 ? 2.868 -13.200 -0.054 1.00 98.69 308 ILE A N 1
ATOM 2423 C CA . ILE A 1 308 ? 2.952 -14.541 -0.653 1.00 98.69 308 ILE A CA 1
ATOM 2424 C C . ILE A 1 308 ? 3.670 -15.531 0.274 1.00 98.69 308 ILE A C 1
ATOM 2426 O O . ILE A 1 308 ? 3.186 -16.644 0.461 1.00 98.69 308 ILE A O 1
ATOM 2430 N N . HIS A 1 309 ? 4.782 -15.133 0.896 1.00 98.69 309 HIS A N 1
ATOM 2431 C CA . HIS A 1 309 ? 5.480 -15.957 1.884 1.00 98.69 309 HIS A CA 1
ATOM 2432 C C . HIS A 1 309 ? 4.569 -16.310 3.052 1.00 98.69 309 HIS A C 1
ATOM 2434 O O . HIS A 1 309 ? 4.554 -17.461 3.471 1.00 98.69 309 HIS A O 1
ATOM 2440 N N . LYS A 1 310 ? 3.762 -15.359 3.535 1.00 98.75 310 LYS A N 1
ATOM 2441 C CA . LYS A 1 310 ? 2.792 -15.638 4.595 1.00 98.75 310 LYS A CA 1
ATOM 2442 C C . LYS A 1 310 ? 1.720 -16.641 4.150 1.00 98.75 310 LYS A C 1
ATOM 2444 O O . LYS A 1 310 ? 1.392 -17.538 4.916 1.00 98.75 310 LYS A O 1
ATOM 2449 N N . ILE A 1 311 ? 1.211 -16.538 2.918 1.00 98.69 311 ILE A N 1
ATOM 2450 C CA . ILE A 1 311 ? 0.263 -17.519 2.354 1.00 98.69 311 ILE A CA 1
ATOM 2451 C C . ILE A 1 311 ? 0.890 -18.919 2.304 1.00 98.69 311 ILE A C 1
ATOM 2453 O O . ILE A 1 311 ? 0.235 -19.889 2.682 1.00 98.69 311 ILE A O 1
ATOM 2457 N N . ASN A 1 312 ? 2.142 -19.030 1.851 1.00 98.44 312 ASN A N 1
ATOM 2458 C CA . ASN A 1 312 ? 2.849 -20.310 1.799 1.00 98.44 312 ASN A CA 1
ATOM 2459 C C . ASN A 1 312 ? 3.125 -20.862 3.208 1.00 98.44 312 ASN A C 1
ATOM 2461 O O . ASN A 1 312 ? 2.848 -22.029 3.435 1.00 98.44 312 ASN A O 1
ATOM 2465 N N . ASP A 1 313 ? 3.558 -20.033 4.165 1.00 98.56 313 ASP A N 1
ATOM 2466 C CA . ASP A 1 313 ? 3.801 -20.455 5.558 1.00 98.56 313 ASP A CA 1
ATOM 2467 C C . ASP A 1 313 ? 2.526 -21.000 6.217 1.00 98.56 313 ASP A C 1
ATOM 2469 O O . ASP A 1 313 ? 2.556 -22.047 6.852 1.00 98.56 313 ASP A O 1
ATOM 2473 N N . ILE A 1 314 ? 1.378 -20.346 6.004 1.00 98.56 314 ILE A N 1
ATOM 2474 C CA . ILE A 1 314 ? 0.081 -20.844 6.487 1.00 98.56 314 ILE A CA 1
ATOM 2475 C C . ILE A 1 314 ? -0.253 -22.195 5.851 1.00 98.56 314 ILE A C 1
ATOM 2477 O O . ILE A 1 314 ? -0.647 -23.118 6.558 1.00 98.56 314 ILE A O 1
ATOM 2481 N N . ARG A 1 315 ? -0.097 -22.313 4.525 1.00 98.44 315 ARG A N 1
ATOM 2482 C CA . ARG A 1 315 ? -0.399 -23.543 3.780 1.00 98.44 315 ARG A CA 1
ATOM 2483 C C . ARG A 1 315 ? 0.488 -24.711 4.215 1.00 98.44 315 ARG A C 1
ATOM 2485 O O . ARG A 1 315 ? -0.016 -25.819 4.349 1.00 98.44 315 ARG A O 1
ATOM 2492 N N . ASP A 1 316 ? 1.781 -24.461 4.381 1.00 98.38 316 ASP A N 1
ATOM 2493 C CA . ASP A 1 316 ? 2.782 -25.494 4.639 1.00 98.38 316 ASP A CA 1
ATOM 2494 C C . ASP A 1 316 ? 2.823 -25.865 6.136 1.00 98.38 316 ASP A C 1
ATOM 2496 O O . ASP A 1 316 ? 3.091 -27.015 6.471 1.00 98.38 316 ASP A O 1
ATOM 2500 N N . ASN A 1 317 ? 2.475 -24.930 7.034 1.00 98.38 317 ASN A N 1
ATOM 2501 C CA . ASN A 1 317 ? 2.484 -25.116 8.489 1.00 98.38 317 ASN A CA 1
ATOM 2502 C C . ASN A 1 317 ? 1.137 -24.755 9.162 1.00 98.38 317 ASN A C 1
ATOM 2504 O O . ASN A 1 317 ? 1.114 -23.925 10.074 1.00 98.38 317 ASN A O 1
ATOM 2508 N N . PRO A 1 318 ? -0.004 -25.373 8.799 1.00 98.50 318 PRO A N 1
ATOM 2509 C CA . PRO A 1 318 ? -1.313 -24.969 9.326 1.00 98.50 318 PRO A CA 1
ATOM 2510 C C . PRO A 1 318 ? -1.454 -25.150 10.843 1.00 98.50 318 PRO A C 1
ATOM 2512 O O . PRO A 1 318 ? -2.085 -24.329 11.508 1.00 98.50 318 PRO A O 1
ATOM 2515 N N . LYS A 1 319 ? -0.804 -26.174 11.414 1.00 98.25 319 LYS A N 1
ATOM 2516 C CA . LYS A 1 319 ? -0.813 -26.455 12.862 1.00 98.25 319 LYS A CA 1
ATOM 2517 C C . LYS A 1 319 ? -0.272 -25.298 13.704 1.00 98.25 319 LYS A C 1
ATOM 2519 O O . LYS A 1 319 ? -0.773 -25.062 14.797 1.00 98.25 319 LYS A O 1
ATOM 2524 N N . LYS A 1 320 ? 0.701 -24.541 13.180 1.00 98.25 320 LYS A N 1
ATOM 2525 C CA . LYS A 1 320 ? 1.276 -23.346 13.829 1.00 98.25 320 LYS A CA 1
ATOM 2526 C C . LYS A 1 320 ? 0.228 -22.259 14.094 1.00 98.25 320 LYS A C 1
ATOM 2528 O O . LYS A 1 320 ? 0.445 -21.402 14.941 1.00 98.25 320 LYS A O 1
ATOM 2533 N N . TYR A 1 321 ? -0.878 -22.293 13.355 1.00 98.38 321 TYR A N 1
ATOM 2534 C CA . TYR A 1 321 ? -1.927 -21.280 13.340 1.00 98.38 321 TYR A CA 1
ATOM 2535 C C . TYR A 1 321 ? -3.276 -21.792 13.850 1.00 98.38 321 TYR A C 1
ATOM 2537 O O . TYR A 1 321 ? -4.283 -21.136 13.614 1.00 98.38 321 TYR A O 1
ATOM 2545 N N . GLU A 1 322 ? -3.317 -22.967 14.489 1.00 98.12 322 GLU A N 1
ATOM 2546 C CA . GLU A 1 322 ? -4.566 -23.605 14.946 1.00 98.12 322 GLU A CA 1
ATOM 2547 C C . GLU A 1 322 ? -5.570 -23.866 13.800 1.00 98.12 322 GLU A C 1
ATOM 2549 O O . GLU A 1 322 ? -6.785 -23.911 13.994 1.00 98.12 322 GLU A O 1
ATOM 2554 N N . LEU A 1 323 ? -5.062 -24.053 12.575 1.00 98.19 323 LEU A N 1
ATOM 2555 C CA . LEU A 1 323 ? -5.862 -24.373 11.393 1.00 98.19 323 LEU A CA 1
ATOM 2556 C C . LEU A 1 323 ? -5.909 -25.893 11.146 1.00 98.19 323 LEU A C 1
ATOM 2558 O O . LEU A 1 323 ? -5.012 -26.617 11.590 1.00 98.19 323 LEU A O 1
ATOM 2562 N N . PRO A 1 324 ? -6.911 -26.398 10.395 1.00 98.12 324 PRO A N 1
ATOM 2563 C CA . PRO A 1 324 ? -6.971 -27.806 10.004 1.00 98.12 324 PRO A CA 1
ATOM 2564 C C . PRO A 1 324 ? -5.679 -28.274 9.321 1.00 98.12 324 PRO A C 1
ATOM 2566 O O . PRO A 1 324 ? -5.113 -27.560 8.500 1.00 98.12 324 PRO A O 1
ATOM 2569 N N . GLU A 1 325 ? -5.222 -29.496 9.605 1.00 97.25 325 GLU A N 1
ATOM 2570 C CA . GLU A 1 325 ? -3.924 -29.998 9.118 1.00 97.25 325 GLU A CA 1
ATOM 2571 C C . GLU A 1 325 ? -3.812 -30.049 7.585 1.00 97.25 325 GLU A C 1
ATOM 2573 O O . GLU A 1 325 ? -2.722 -29.957 7.028 1.00 97.25 325 GLU A O 1
ATOM 2578 N N . ARG A 1 326 ? -4.946 -30.156 6.889 1.00 96.81 326 ARG A N 1
ATOM 2579 C CA . ARG A 1 326 ? -5.012 -30.153 5.428 1.00 96.81 326 ARG A CA 1
ATOM 2580 C C . ARG A 1 326 ? -5.763 -28.920 4.954 1.00 96.81 326 ARG A C 1
ATOM 2582 O O . ARG A 1 326 ? -6.983 -28.961 4.811 1.00 96.81 326 ARG A O 1
ATOM 2589 N N . ILE A 1 327 ? -5.030 -27.841 4.684 1.00 98.19 327 ILE A N 1
ATOM 2590 C CA . ILE A 1 327 ? -5.584 -26.674 3.993 1.00 98.19 327 ILE A CA 1
ATOM 2591 C C . ILE A 1 327 ? -5.006 -26.510 2.592 1.00 98.19 327 ILE A C 1
ATOM 2593 O O . ILE A 1 327 ? -3.816 -26.685 2.338 1.00 98.19 327 ILE A O 1
ATOM 2597 N N . HIS A 1 328 ? -5.866 -26.119 1.660 1.00 98.38 328 HIS A N 1
ATOM 2598 C CA . HIS A 1 328 ? -5.464 -25.785 0.301 1.00 98.38 328 HIS A CA 1
ATOM 2599 C C . HIS A 1 328 ? -4.972 -24.336 0.210 1.00 98.38 328 HIS A C 1
ATOM 2601 O O . HIS A 1 328 ? -5.325 -23.478 1.021 1.00 98.38 328 HIS A O 1
ATOM 2607 N N . ARG A 1 329 ? -4.224 -24.011 -0.854 1.00 98.38 329 ARG A N 1
ATOM 2608 C CA . ARG A 1 329 ? -3.753 -22.638 -1.117 1.00 98.38 329 ARG A CA 1
ATOM 2609 C C . ARG A 1 329 ? -4.895 -21.613 -1.086 1.00 98.38 329 ARG A C 1
ATOM 2611 O O . ARG A 1 329 ? -4.728 -20.546 -0.511 1.00 98.38 329 ARG A O 1
ATOM 2618 N N . ASN A 1 330 ? -6.063 -21.947 -1.637 1.00 98.44 330 ASN A N 1
ATOM 2619 C CA . ASN A 1 330 ? -7.232 -21.059 -1.635 1.00 98.44 330 ASN A CA 1
ATOM 2620 C C . ASN A 1 330 ? -7.743 -20.749 -0.221 1.00 98.44 330 ASN A C 1
ATOM 2622 O O . ASN A 1 330 ? -8.174 -19.630 0.046 1.00 98.44 330 ASN A O 1
ATOM 2626 N N . GLN A 1 331 ? -7.650 -21.711 0.699 1.00 98.50 331 GLN A N 1
ATOM 2627 C CA . GLN A 1 331 ? -7.991 -21.508 2.106 1.00 98.50 331 GLN A CA 1
ATOM 2628 C C . GLN A 1 331 ? -6.944 -20.635 2.805 1.00 98.50 331 GLN A C 1
ATOM 2630 O O . GLN A 1 331 ? -7.320 -19.698 3.500 1.00 98.50 331 GLN A O 1
ATOM 2635 N N . ALA A 1 332 ? -5.649 -20.848 2.550 1.00 98.62 332 ALA A N 1
ATOM 2636 C CA . ALA A 1 332 ? -4.592 -19.974 3.068 1.00 98.62 332 ALA A CA 1
ATOM 2637 C C . ALA A 1 332 ? -4.726 -18.523 2.553 1.00 98.62 332 ALA A C 1
ATOM 2639 O O . ALA A 1 332 ? -4.627 -17.576 3.333 1.00 98.62 332 ALA A O 1
ATOM 2640 N N . ILE A 1 333 ? -5.037 -18.335 1.262 1.00 98.69 333 ILE A N 1
ATOM 2641 C CA . ILE A 1 333 ? -5.357 -17.018 0.678 1.00 98.69 333 ILE A CA 1
ATOM 2642 C C . ILE A 1 333 ? -6.547 -16.388 1.411 1.00 98.69 333 ILE A C 1
ATOM 2644 O O . ILE A 1 333 ? -6.480 -15.216 1.779 1.00 98.69 333 ILE A O 1
ATOM 2648 N N . LYS A 1 334 ? -7.611 -17.165 1.660 1.00 98.50 334 LYS A N 1
ATOM 2649 C CA . LYS A 1 334 ? -8.802 -16.702 2.384 1.00 98.50 334 LYS A CA 1
ATOM 2650 C C . LYS A 1 334 ? -8.471 -16.264 3.812 1.00 98.50 334 LYS A C 1
ATOM 2652 O O . LYS A 1 334 ? -8.950 -15.217 4.227 1.00 98.50 334 LYS A O 1
ATOM 2657 N N . VAL A 1 335 ? -7.633 -17.004 4.542 1.00 98.56 335 VAL A N 1
ATOM 2658 C CA . VAL A 1 335 ? -7.183 -16.608 5.890 1.00 98.56 335 VAL A CA 1
ATOM 2659 C C . VAL A 1 335 ? -6.480 -15.249 5.839 1.00 98.56 335 VAL A C 1
ATOM 2661 O O . VAL A 1 335 ? -6.853 -14.336 6.569 1.00 98.56 335 VAL A O 1
ATOM 2664 N N . VAL A 1 336 ? -5.523 -15.060 4.926 1.00 98.62 336 VAL A N 1
ATOM 2665 C CA . VAL A 1 336 ? -4.794 -13.784 4.796 1.00 98.62 336 VAL A CA 1
ATOM 2666 C C . VAL A 1 336 ? -5.709 -12.635 4.341 1.00 98.62 336 VAL A C 1
ATOM 2668 O O . VAL A 1 336 ? -5.565 -11.504 4.813 1.00 98.62 336 VAL A O 1
ATOM 2671 N N . GLU A 1 337 ? -6.684 -12.899 3.468 1.00 98.56 337 GLU A N 1
ATOM 2672 C CA . GLU A 1 337 ? -7.705 -11.913 3.096 1.00 98.56 337 GLU A CA 1
ATOM 2673 C C . GLU A 1 337 ? -8.627 -11.579 4.278 1.00 98.56 337 GLU A C 1
ATOM 2675 O O . GLU A 1 337 ? -8.936 -10.409 4.483 1.00 98.56 337 GLU A O 1
ATOM 2680 N N . ASN A 1 338 ? -9.012 -12.549 5.112 1.00 98.50 338 ASN A N 1
ATOM 2681 C CA . ASN A 1 338 ? -9.789 -12.287 6.325 1.00 98.50 338 ASN A CA 1
ATOM 2682 C C . ASN A 1 338 ? -9.014 -11.393 7.299 1.00 98.50 338 ASN A C 1
ATOM 2684 O O . ASN A 1 338 ? -9.592 -10.448 7.844 1.00 98.50 338 ASN A O 1
ATOM 2688 N N . ILE A 1 339 ? -7.704 -11.628 7.463 1.00 98.38 339 ILE A N 1
ATOM 2689 C CA . ILE A 1 339 ? -6.823 -10.742 8.238 1.00 98.38 339 ILE A CA 1
ATOM 2690 C C . ILE A 1 339 ? -6.896 -9.331 7.670 1.00 98.38 339 ILE A C 1
ATOM 2692 O O . ILE A 1 339 ? -7.160 -8.384 8.404 1.00 98.38 339 ILE A O 1
ATOM 2696 N N . ARG A 1 340 ? -6.768 -9.171 6.349 1.00 98.25 340 ARG A N 1
ATOM 2697 C CA . ARG A 1 340 ? -6.905 -7.863 5.694 1.00 98.25 340 ARG A CA 1
ATOM 2698 C C . ARG A 1 340 ? -8.272 -7.217 5.931 1.00 98.25 340 ARG A C 1
ATOM 2700 O O . ARG A 1 340 ? -8.349 -6.000 6.092 1.00 98.25 340 ARG A O 1
ATOM 2707 N N . LEU A 1 341 ? -9.346 -7.997 5.888 1.00 97.81 341 LEU A N 1
ATOM 2708 C CA . LEU A 1 341 ? -10.716 -7.496 5.954 1.00 97.81 341 LEU A CA 1
ATOM 2709 C C . LEU A 1 341 ? -11.175 -7.154 7.370 1.00 97.81 341 LEU A C 1
ATOM 2711 O O . LEU A 1 341 ? -12.105 -6.360 7.489 1.00 97.81 341 LEU A O 1
ATOM 2715 N N . GLY A 1 342 ? -10.553 -7.694 8.418 1.00 97.50 342 GLY A N 1
ATOM 2716 C CA . GLY A 1 342 ? -10.886 -7.319 9.796 1.00 97.50 342 GLY A CA 1
ATOM 2717 C C . GLY A 1 342 ? -10.490 -8.302 10.896 1.00 97.50 342 GLY A C 1
ATOM 2718 O O . GLY A 1 342 ? -10.600 -7.936 12.066 1.00 97.50 342 GLY A O 1
ATOM 2719 N N . ASN A 1 343 ? -9.991 -9.498 10.568 1.00 97.69 343 ASN A N 1
ATOM 2720 C CA . ASN A 1 343 ? -9.356 -10.394 11.545 1.00 97.69 343 ASN A CA 1
ATOM 2721 C C . ASN A 1 343 ? -7.921 -9.924 11.844 1.00 97.69 343 ASN A C 1
ATOM 2723 O O . ASN A 1 343 ? -6.955 -10.625 11.578 1.00 97.69 343 ASN A O 1
ATOM 2727 N N . ASN A 1 344 ? -7.778 -8.683 12.289 1.00 97.19 344 ASN A N 1
ATOM 2728 C CA . ASN A 1 344 ? -6.512 -8.107 12.713 1.00 97.19 344 ASN A CA 1
ATOM 2729 C C . ASN A 1 344 ? -6.767 -7.169 13.886 1.00 97.19 344 ASN A C 1
ATOM 2731 O O . ASN A 1 344 ? -7.882 -6.669 14.052 1.00 97.19 344 ASN A O 1
ATOM 2735 N N . ASN A 1 345 ? -5.709 -6.865 14.628 1.00 95.81 345 ASN A N 1
ATOM 2736 C CA . ASN A 1 345 ? -5.728 -5.844 15.666 1.00 95.81 345 ASN A CA 1
ATOM 2737 C C . ASN A 1 345 ? -4.786 -4.678 15.322 1.00 95.81 345 ASN A C 1
ATOM 2739 O O . ASN A 1 345 ? -3.956 -4.245 16.127 1.00 95.81 345 ASN A O 1
ATOM 2743 N N . PHE A 1 346 ? -4.852 -4.182 14.081 1.00 94.88 346 PHE A N 1
ATOM 2744 C CA . PHE A 1 346 ? -3.940 -3.142 13.611 1.00 94.88 346 PHE A CA 1
ATOM 2745 C C . PHE A 1 346 ? -4.139 -1.837 14.393 1.00 94.88 346 PHE A C 1
ATOM 2747 O O . PHE A 1 346 ? -5.124 -1.123 14.210 1.00 94.88 346 PHE A O 1
ATOM 2754 N N . LYS A 1 347 ? -3.147 -1.495 15.226 1.00 90.31 347 LYS A N 1
ATOM 2755 C CA . LYS A 1 347 ? -3.182 -0.341 16.141 1.00 90.31 347 LYS A CA 1
ATOM 2756 C C . LYS A 1 347 ? -4.330 -0.403 17.159 1.00 90.31 347 LYS A C 1
ATOM 2758 O O . LYS A 1 347 ? -4.919 0.628 17.463 1.00 90.31 347 LYS A O 1
ATOM 2763 N N . GLY A 1 348 ? -4.642 -1.596 17.664 1.00 91.69 348 GLY A N 1
ATOM 2764 C CA . GLY A 1 348 ? -5.625 -1.780 18.739 1.00 91.69 348 GLY A CA 1
ATOM 2765 C C . GLY A 1 348 ? -7.083 -1.845 18.280 1.00 91.69 348 GLY A C 1
ATOM 2766 O O . GLY A 1 348 ? -7.978 -1.927 19.120 1.00 91.69 348 GLY A O 1
ATOM 2767 N N . HIS A 1 349 ? -7.340 -1.819 16.967 1.00 91.50 349 HIS A N 1
ATOM 2768 C CA . HIS A 1 349 ? -8.689 -1.920 16.420 1.00 91.50 349 HIS A CA 1
ATOM 2769 C C . HIS A 1 349 ? -8.740 -2.804 15.172 1.00 91.50 349 HIS A C 1
ATOM 2771 O O . HIS A 1 349 ? -7.856 -2.761 14.314 1.00 91.50 349 HIS A O 1
ATOM 2777 N N . ASN A 1 350 ? -9.848 -3.527 15.015 1.00 94.25 350 ASN A N 1
ATOM 2778 C CA . ASN A 1 350 ? -10.164 -4.258 13.795 1.00 94.25 350 ASN A CA 1
ATOM 2779 C C . ASN A 1 350 ? -10.460 -3.270 12.667 1.00 94.25 350 ASN A C 1
ATOM 2781 O O . ASN A 1 350 ? -11.457 -2.544 12.701 1.00 94.25 350 ASN A O 1
ATOM 2785 N N . CYS A 1 351 ? -9.621 -3.249 11.635 1.00 95.44 351 CYS A N 1
ATOM 2786 C CA . CYS A 1 351 ? -9.830 -2.362 10.497 1.00 95.44 351 CYS A CA 1
ATOM 2787 C C . CYS A 1 351 ? -9.554 -3.052 9.165 1.00 95.44 351 CYS A C 1
ATOM 2789 O O . CYS A 1 351 ? -8.823 -4.038 9.083 1.00 95.44 351 CYS A O 1
ATOM 2791 N N . ARG A 1 352 ? -10.146 -2.520 8.093 1.00 96.88 352 ARG A N 1
ATOM 2792 C CA . ARG A 1 352 ? -9.860 -2.989 6.736 1.00 96.88 352 ARG A CA 1
ATOM 2793 C C . ARG A 1 352 ? -8.526 -2.420 6.261 1.00 96.88 352 ARG A C 1
ATOM 2795 O O . ARG A 1 352 ? -8.396 -1.210 6.065 1.00 96.88 352 ARG A O 1
ATOM 2802 N N . LEU A 1 353 ? -7.563 -3.302 6.018 1.00 97.00 353 LEU A N 1
ATOM 2803 C CA . LEU A 1 353 ? -6.213 -2.956 5.591 1.00 97.00 353 LEU A CA 1
ATOM 2804 C C . LEU A 1 353 ? -6.114 -2.831 4.060 1.00 97.00 353 LEU A C 1
ATOM 2806 O O . LEU A 1 353 ? -6.634 -3.638 3.282 1.00 97.00 353 LEU A O 1
ATOM 2810 N N . SER A 1 354 ? -5.386 -1.817 3.600 1.00 97.19 354 SER A N 1
ATOM 2811 C CA . SER A 1 354 ? -4.832 -1.803 2.240 1.00 97.19 354 SER A CA 1
ATOM 2812 C C . SER A 1 354 ? -3.704 -2.834 2.109 1.00 97.19 354 SER A C 1
ATOM 2814 O O . SER A 1 354 ? -3.110 -3.234 3.107 1.00 97.19 354 SER A O 1
ATOM 2816 N N . ILE A 1 355 ? -3.346 -3.227 0.882 1.00 98.06 355 ILE A N 1
ATOM 2817 C CA . ILE A 1 355 ? -2.230 -4.165 0.638 1.00 98.06 355 ILE A CA 1
ATOM 2818 C C . ILE A 1 355 ? -0.916 -3.659 1.254 1.00 98.06 355 ILE A C 1
ATOM 2820 O O . ILE A 1 355 ? -0.177 -4.430 1.859 1.00 98.06 355 ILE A O 1
ATOM 2824 N N . SER A 1 356 ? -0.652 -2.351 1.178 1.00 97.31 356 SER A N 1
ATOM 2825 C CA . SER A 1 356 ? 0.521 -1.741 1.814 1.00 97.31 356 SER A CA 1
ATOM 2826 C C . SER A 1 356 ? 0.488 -1.844 3.341 1.00 97.31 356 SER A C 1
ATOM 2828 O O . SER A 1 356 ? 1.522 -2.096 3.950 1.00 97.31 356 SER A O 1
ATOM 2830 N N . GLN A 1 357 ? -0.681 -1.661 3.964 1.00 97.56 357 GLN A N 1
ATOM 2831 C CA . GLN A 1 357 ? -0.829 -1.802 5.417 1.00 97.56 357 GLN A CA 1
ATOM 2832 C C . GLN A 1 357 ? -0.720 -3.261 5.861 1.00 97.56 357 GLN A C 1
ATOM 2834 O O . GLN A 1 357 ? -0.109 -3.521 6.889 1.00 97.56 357 GLN A O 1
ATOM 2839 N N . LEU A 1 358 ? -1.255 -4.200 5.075 1.00 98.38 358 LEU A N 1
ATOM 2840 C CA . LEU A 1 358 ? -1.120 -5.634 5.329 1.00 98.38 358 LEU A CA 1
ATOM 2841 C C . LEU A 1 358 ? 0.348 -6.077 5.264 1.00 98.38 358 LEU A C 1
ATOM 2843 O O . LEU A 1 358 ? 0.806 -6.810 6.134 1.00 98.38 358 LEU A O 1
ATOM 2847 N N . TYR A 1 359 ? 1.108 -5.567 4.289 1.00 98.25 359 TYR A N 1
ATOM 2848 C CA . TYR A 1 359 ? 2.561 -5.736 4.265 1.00 98.25 359 TYR A CA 1
ATOM 2849 C C . TYR A 1 359 ? 3.199 -5.251 5.574 1.00 98.25 359 TYR A C 1
ATOM 2851 O O . TYR A 1 359 ? 3.935 -6.004 6.202 1.00 98.25 359 TYR A O 1
ATOM 2859 N N . THR A 1 360 ? 2.884 -4.027 6.017 1.00 97.81 360 THR A N 1
ATOM 2860 C CA . THR A 1 360 ? 3.419 -3.490 7.278 1.00 97.81 360 THR A CA 1
ATOM 2861 C C . THR A 1 360 ? 3.008 -4.329 8.489 1.00 97.81 360 THR A C 1
ATOM 2863 O O . THR A 1 360 ? 3.799 -4.462 9.420 1.00 97.81 360 THR A O 1
ATOM 2866 N N . TYR A 1 361 ? 1.797 -4.894 8.481 1.00 98.06 361 TYR A N 1
ATOM 2867 C CA . TYR A 1 361 ? 1.300 -5.790 9.525 1.00 98.06 361 TYR A CA 1
ATOM 2868 C C . TYR A 1 361 ? 2.201 -7.010 9.691 1.00 98.06 361 TYR A C 1
ATOM 2870 O O . TYR A 1 361 ? 2.734 -7.235 10.776 1.00 98.06 361 TYR A O 1
ATOM 2878 N N . PHE A 1 362 ? 2.463 -7.722 8.596 1.00 98.31 362 PHE A N 1
ATOM 2879 C CA . PHE A 1 362 ? 3.308 -8.913 8.629 1.00 98.31 362 PHE A CA 1
ATOM 2880 C C . PHE A 1 362 ? 4.793 -8.597 8.804 1.00 98.31 362 PHE A C 1
ATOM 2882 O O . PHE A 1 362 ? 5.476 -9.292 9.550 1.00 98.31 362 PHE A O 1
ATOM 2889 N N . SER A 1 363 ? 5.310 -7.539 8.171 1.00 97.75 363 SER A N 1
ATOM 2890 C CA . SER A 1 363 ? 6.735 -7.197 8.265 1.00 97.75 363 SER A CA 1
ATOM 2891 C C . SER A 1 363 ? 7.149 -6.821 9.689 1.00 97.75 363 SER A C 1
ATOM 2893 O O . SER A 1 363 ? 8.288 -7.050 10.079 1.00 97.75 363 SER A O 1
ATOM 2895 N N . LYS A 1 364 ? 6.226 -6.240 10.465 1.00 97.88 364 LYS A N 1
ATOM 2896 C CA . LYS A 1 364 ? 6.441 -5.876 11.870 1.00 97.88 364 LYS A CA 1
ATOM 2897 C C . LYS A 1 364 ? 5.993 -6.958 12.858 1.00 97.88 364 LYS A C 1
ATOM 2899 O O . LYS A 1 364 ? 6.003 -6.685 14.052 1.00 97.88 364 LYS A O 1
ATOM 2904 N N . LYS A 1 365 ? 5.599 -8.147 12.380 1.00 97.56 365 LYS A N 1
ATOM 2905 C CA . LYS A 1 365 ? 5.093 -9.258 13.206 1.00 97.56 365 LYS A CA 1
ATOM 2906 C C . LYS A 1 365 ? 3.975 -8.821 14.167 1.00 97.56 365 LYS A C 1
ATOM 2908 O O . LYS A 1 365 ? 3.985 -9.168 15.342 1.00 97.56 365 LYS A O 1
ATOM 2913 N N . MET A 1 366 ? 3.049 -7.993 13.675 1.00 97.25 366 MET A N 1
ATOM 2914 C CA . MET A 1 366 ? 1.900 -7.520 14.462 1.00 97.25 366 MET A CA 1
ATOM 2915 C C . MET A 1 366 ? 0.747 -8.535 14.489 1.00 97.25 366 MET A C 1
ATOM 2917 O O . MET A 1 366 ? -0.253 -8.293 15.155 1.00 97.25 366 MET A O 1
ATOM 2921 N N . ASP A 1 367 ? 0.868 -9.634 13.744 1.00 97.88 367 ASP A N 1
ATOM 2922 C CA . ASP A 1 367 ? -0.096 -10.724 13.700 1.00 97.88 367 ASP A CA 1
ATOM 2923 C C . ASP A 1 367 ? -0.108 -11.552 14.988 1.00 97.88 367 ASP A C 1
ATOM 2925 O O . ASP A 1 367 ? 0.931 -11.861 15.567 1.00 97.88 367 ASP A O 1
ATOM 2929 N N . THR A 1 368 ? -1.307 -11.949 15.403 1.00 97.75 368 THR A N 1
ATOM 2930 C CA . THR A 1 368 ? -1.562 -12.810 16.565 1.00 97.75 368 THR A CA 1
ATOM 2931 C C . THR A 1 368 ? -2.223 -14.111 16.120 1.00 97.75 368 THR A C 1
ATOM 2933 O O . THR A 1 368 ? -2.814 -14.162 15.043 1.00 97.75 368 THR A O 1
ATOM 2936 N N . LEU A 1 369 ? -2.160 -15.178 16.925 1.00 98.06 369 LEU A N 1
ATOM 2937 C CA . LEU A 1 369 ? -2.776 -16.467 16.568 1.00 98.06 369 LEU A CA 1
ATOM 2938 C C . LEU A 1 369 ? -4.283 -16.332 16.292 1.00 98.06 369 LEU A C 1
ATOM 2940 O O . LEU A 1 369 ? -4.805 -16.942 15.364 1.00 98.06 369 LEU A O 1
ATOM 2944 N N . GLN A 1 370 ? -4.970 -15.443 17.013 1.00 97.56 370 GLN A N 1
ATOM 2945 C CA . GLN A 1 370 ? -6.411 -15.218 16.885 1.00 97.56 370 GLN A CA 1
ATOM 2946 C C . GLN A 1 370 ? -6.826 -14.602 15.538 1.00 97.56 370 GLN A C 1
ATOM 2948 O O . GLN A 1 370 ? -8.011 -14.680 15.180 1.00 97.56 370 GLN A O 1
ATOM 2953 N N . ASP A 1 371 ? -5.881 -14.004 14.807 1.00 97.94 371 ASP A N 1
ATOM 2954 C CA . ASP A 1 371 ? -6.091 -13.427 13.476 1.00 97.94 371 ASP A CA 1
ATOM 2955 C C . ASP A 1 371 ? -6.263 -14.519 12.403 1.00 97.94 371 ASP A C 1
ATOM 2957 O O . ASP A 1 371 ? -6.983 -14.335 11.414 1.00 97.94 371 ASP A O 1
ATOM 2961 N N . TYR A 1 372 ? -5.645 -15.685 12.610 1.00 98.38 372 TYR A N 1
ATOM 2962 C CA . TYR A 1 372 ? -5.608 -16.791 11.657 1.00 98.38 372 TYR A CA 1
ATOM 2963 C C . TYR A 1 372 ? -6.883 -17.635 11.719 1.00 98.38 372 TYR A C 1
ATOM 2965 O O . TYR A 1 372 ? -6.909 -18.742 12.238 1.00 98.38 372 TYR A O 1
ATOM 2973 N N . SER A 1 373 ? -7.971 -17.110 11.158 1.00 98.06 373 SER A N 1
ATOM 2974 C CA . SER A 1 373 ? -9.247 -17.826 11.067 1.00 98.06 373 SER A CA 1
ATOM 2975 C C . SER A 1 373 ? -9.764 -17.906 9.630 1.00 98.06 373 SER A C 1
ATOM 2977 O O . SER A 1 373 ? -9.685 -16.946 8.855 1.00 98.06 373 SER A O 1
ATOM 2979 N N . LEU A 1 374 ? -10.331 -19.065 9.278 1.00 98.06 374 LEU A N 1
ATOM 2980 C CA . LEU A 1 374 ? -11.013 -19.298 7.998 1.00 98.06 374 LEU A CA 1
ATOM 2981 C C . LEU A 1 374 ? -12.310 -18.490 7.861 1.00 98.06 374 LEU A C 1
ATOM 2983 O O . LEU A 1 374 ? -12.765 -18.231 6.739 1.00 98.06 374 LEU A O 1
ATOM 2987 N N . GLU A 1 375 ? -12.874 -18.065 8.987 1.00 98.06 375 GLU A N 1
ATOM 2988 C CA . GLU A 1 375 ? -14.086 -17.264 9.064 1.00 98.06 375 GLU A CA 1
ATOM 2989 C C . GLU A 1 375 ? -13.747 -15.816 9.409 1.00 98.06 375 GLU A C 1
ATOM 2991 O O . GLU A 1 375 ? -12.875 -15.524 10.230 1.00 98.06 375 GLU A O 1
ATOM 2996 N N . LEU A 1 376 ? -14.438 -14.881 8.761 1.00 97.50 376 LEU A N 1
ATOM 2997 C CA . LEU A 1 376 ? -14.304 -13.464 9.067 1.00 97.50 376 LEU A CA 1
ATOM 2998 C C . LEU A 1 376 ? -15.142 -13.157 10.314 1.00 97.50 376 LEU A C 1
ATOM 3000 O O . LEU A 1 376 ? -16.363 -13.077 10.224 1.00 97.50 376 LEU A O 1
ATOM 3004 N N . LYS A 1 377 ? -14.489 -12.966 11.465 1.00 96.31 377 LYS A N 1
ATOM 3005 C CA . LYS A 1 377 ? -15.157 -12.746 12.760 1.00 96.31 377 LYS A CA 1
ATOM 3006 C C . LYS A 1 377 ? -15.891 -11.410 12.787 1.00 96.31 377 LYS A C 1
ATOM 3008 O O . LYS A 1 377 ? -17.045 -11.319 13.192 1.00 96.31 377 LYS A O 1
ATOM 3013 N N . LYS A 1 378 ? -15.193 -10.350 12.376 1.00 93.31 378 LYS A N 1
ATOM 3014 C CA . LYS A 1 378 ? -15.721 -8.985 12.309 1.00 93.31 378 LYS A CA 1
ATOM 3015 C C . LYS A 1 378 ? -15.187 -8.316 11.058 1.00 93.31 378 LYS A C 1
ATOM 3017 O O . LYS A 1 378 ? -13.977 -8.267 10.839 1.00 93.31 378 LYS A O 1
ATOM 3022 N N . ARG A 1 379 ? -16.086 -7.777 10.235 1.00 95.00 379 ARG A N 1
ATOM 3023 C CA . ARG A 1 379 ? -15.692 -6.976 9.077 1.00 95.00 379 ARG A CA 1
ATOM 3024 C C . ARG A 1 379 ? -15.175 -5.630 9.577 1.00 95.00 379 ARG A C 1
ATOM 3026 O O . ARG A 1 379 ? -15.925 -4.853 10.158 1.00 95.00 379 ARG A O 1
ATOM 3033 N N . GLY A 1 380 ? -13.894 -5.371 9.359 1.00 91.81 380 GLY A N 1
ATOM 3034 C CA . GLY A 1 380 ? -13.251 -4.125 9.736 1.00 91.81 380 GLY A CA 1
ATOM 3035 C C . GLY A 1 380 ? -13.752 -2.969 8.878 1.00 91.81 380 GLY A C 1
ATOM 3036 O O . GLY A 1 380 ? -13.922 -3.088 7.660 1.00 91.81 380 GLY A O 1
ATOM 3037 N N . GLU A 1 381 ? -13.950 -1.818 9.506 1.00 92.44 381 GLU A N 1
ATOM 3038 C CA . GLU A 1 381 ? -14.193 -0.573 8.787 1.00 92.44 381 GLU A CA 1
ATOM 3039 C C . GLU A 1 381 ? -12.860 0.025 8.304 1.00 92.44 381 GLU A C 1
ATOM 3041 O O . GLU A 1 381 ? -11.802 -0.214 8.902 1.00 92.44 381 GLU A O 1
ATOM 3046 N N . PRO A 1 382 ? -12.850 0.813 7.216 1.00 91.44 382 PRO A N 1
ATOM 3047 C CA . PRO A 1 382 ? -11.677 1.596 6.856 1.00 91.44 382 PRO A CA 1
ATOM 3048 C C . PRO A 1 382 ? -11.270 2.519 8.010 1.00 91.44 382 PRO A C 1
ATOM 3050 O O . PRO A 1 382 ? -12.110 3.214 8.580 1.00 91.44 382 PRO A O 1
ATOM 3053 N N . ARG A 1 383 ? -9.966 2.610 8.299 1.00 85.56 383 ARG A N 1
ATOM 3054 C CA . ARG A 1 383 ? -9.433 3.436 9.403 1.00 85.56 383 ARG A CA 1
ATOM 3055 C C . ARG A 1 383 ? -9.923 4.891 9.378 1.00 85.56 383 ARG A C 1
ATOM 3057 O O . ARG A 1 383 ? -10.109 5.491 10.430 1.00 85.56 383 ARG A O 1
ATOM 3064 N N . ARG A 1 384 ? -10.150 5.456 8.186 1.00 88.81 384 ARG A N 1
ATOM 3065 C CA . ARG A 1 384 ? -10.694 6.813 8.017 1.00 88.81 384 ARG A CA 1
ATOM 3066 C C . ARG A 1 384 ? -12.051 6.980 8.706 1.00 88.81 384 ARG A C 1
ATOM 3068 O O . ARG A 1 384 ? -12.262 8.001 9.346 1.00 88.81 384 ARG A O 1
ATOM 3075 N N . ASN A 1 385 ? -12.932 5.988 8.601 1.00 87.44 385 ASN A N 1
ATOM 3076 C CA . ASN A 1 385 ? -14.268 6.047 9.192 1.00 87.44 385 ASN A CA 1
ATOM 3077 C C . ASN A 1 385 ? -14.178 6.022 10.719 1.00 87.44 385 ASN A C 1
ATOM 3079 O O . ASN A 1 385 ? -14.864 6.790 11.384 1.00 87.44 385 ASN A O 1
ATOM 3083 N N . HIS A 1 386 ? -13.269 5.208 11.260 1.00 85.94 386 HIS A N 1
ATOM 3084 C CA . HIS A 1 386 ? -13.017 5.160 12.695 1.00 85.94 386 HIS A CA 1
ATOM 3085 C C . HIS A 1 386 ? -12.487 6.499 13.228 1.00 85.94 386 HIS A C 1
ATOM 3087 O O . HIS A 1 386 ? -13.058 7.046 14.163 1.00 85.94 386 HIS A O 1
ATOM 3093 N N . LEU A 1 387 ? -11.468 7.077 12.579 1.00 87.81 387 LEU A N 1
ATOM 3094 C CA . LEU A 1 387 ? -10.921 8.389 12.959 1.00 87.81 387 LEU A CA 1
ATOM 3095 C C . LEU A 1 387 ? -11.962 9.512 12.848 1.00 87.81 387 LEU A C 1
ATOM 3097 O O . LEU A 1 387 ? -11.967 10.438 13.654 1.00 87.81 387 LEU A O 1
ATOM 3101 N N . MET A 1 388 ? -12.845 9.438 11.852 1.00 91.81 388 MET A N 1
ATOM 3102 C CA . MET A 1 388 ? -13.942 10.389 11.696 1.00 91.81 388 MET A CA 1
ATOM 3103 C C . MET A 1 388 ? -14.955 10.262 12.840 1.00 91.81 388 MET A C 1
ATOM 3105 O O . MET A 1 388 ? -15.340 11.276 13.411 1.00 91.81 388 MET A O 1
ATOM 3109 N N . ARG A 1 389 ? -15.334 9.033 13.221 1.00 91.38 389 ARG A N 1
ATOM 3110 C CA . ARG A 1 389 ? -16.237 8.770 14.353 1.00 91.38 389 ARG A CA 1
ATOM 3111 C C . ARG A 1 389 ? -15.623 9.209 15.683 1.00 91.38 389 ARG A C 1
ATOM 3113 O O . ARG A 1 389 ? -16.298 9.839 16.483 1.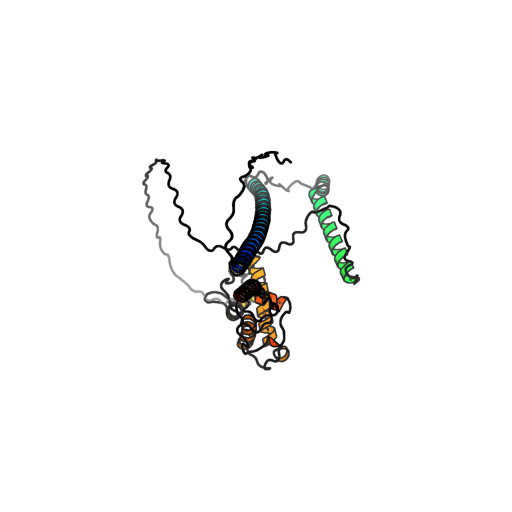00 91.38 389 ARG A O 1
ATOM 3120 N N . GLU A 1 390 ? -14.337 8.938 15.892 1.00 91.56 390 GLU A N 1
ATOM 3121 C CA . GLU A 1 390 ? -13.604 9.390 17.077 1.00 91.56 390 GLU A CA 1
ATOM 3122 C C . GLU A 1 390 ? -13.561 10.924 17.160 1.00 91.56 390 GLU A C 1
ATOM 3124 O O . GLU A 1 390 ? -13.802 11.495 18.221 1.00 91.56 390 GLU A O 1
ATOM 3129 N N . ARG A 1 391 ? -13.311 11.606 16.032 1.00 92.88 391 ARG A N 1
ATOM 3130 C CA . ARG A 1 391 ? -13.346 13.073 15.966 1.00 92.88 391 ARG A CA 1
ATOM 3131 C C . ARG A 1 391 ? -14.738 13.623 16.298 1.00 92.88 391 ARG A C 1
ATOM 3133 O O . ARG A 1 391 ? -14.816 14.575 17.065 1.00 92.88 391 ARG A O 1
ATOM 3140 N N . MET A 1 392 ? -15.804 13.028 15.759 1.00 93.25 392 MET A N 1
ATOM 3141 C CA . MET A 1 392 ? -17.189 13.423 16.061 1.00 93.25 392 MET A CA 1
ATOM 3142 C C . MET A 1 392 ? -17.513 13.252 17.551 1.00 93.25 392 MET A C 1
ATOM 3144 O O . MET A 1 392 ? -17.956 14.199 18.187 1.00 93.25 392 MET A O 1
ATOM 3148 N N . ALA A 1 393 ? -17.177 12.101 18.140 1.00 92.94 393 ALA A N 1
ATOM 3149 C CA . ALA A 1 393 ? -17.420 11.838 19.560 1.00 92.94 393 ALA A CA 1
ATOM 3150 C C . ALA A 1 393 ? -16.655 12.800 20.490 1.00 92.94 393 ALA A C 1
ATOM 3152 O O . ALA A 1 393 ? -17.133 13.137 21.572 1.00 92.94 393 ALA A O 1
ATOM 3153 N N . ARG A 1 394 ? -15.459 13.260 20.089 1.00 92.88 394 ARG A N 1
ATOM 3154 C CA . ARG A 1 394 ? -14.723 14.293 20.839 1.00 92.88 394 ARG A CA 1
ATOM 3155 C C . ARG A 1 394 ? -15.443 15.642 20.807 1.00 92.88 394 ARG A C 1
ATOM 3157 O O . ARG A 1 394 ? -15.499 16.289 21.844 1.00 92.88 394 ARG A O 1
ATOM 3164 N N . LEU A 1 395 ? -16.003 16.028 19.659 1.00 92.06 395 LEU A N 1
ATOM 3165 C CA . LEU A 1 395 ? -16.767 17.274 19.513 1.00 92.06 395 LEU A CA 1
ATOM 3166 C C . LEU A 1 395 ? -18.085 17.242 20.301 1.00 92.06 395 LEU A C 1
ATOM 3168 O O . LEU A 1 395 ? -18.464 18.234 20.914 1.00 92.06 395 LEU A O 1
ATOM 3172 N N . GLU A 1 396 ? -18.760 16.093 20.340 1.00 92.81 396 GLU A N 1
ATOM 3173 C CA . GLU A 1 396 ? -19.981 15.917 21.138 1.00 92.81 396 GLU A CA 1
ATOM 3174 C C . GLU A 1 396 ? -19.701 16.042 22.640 1.00 92.81 396 GLU A C 1
ATOM 3176 O O . GLU A 1 396 ? -20.460 16.692 23.351 1.00 92.81 396 GLU A O 1
ATOM 3181 N N . ARG A 1 397 ? -18.580 15.493 23.130 1.00 90.12 397 ARG A N 1
ATOM 3182 C CA . ARG A 1 397 ? -18.182 15.642 24.542 1.00 90.12 397 ARG A CA 1
ATOM 3183 C C . ARG A 1 397 ? -17.857 17.082 24.914 1.00 90.12 397 ARG A C 1
ATOM 3185 O O . ARG A 1 397 ? -18.189 17.497 26.017 1.00 90.12 397 ARG A O 1
ATOM 3192 N N . THR A 1 398 ? -17.216 17.832 24.018 1.00 88.81 398 THR A N 1
ATOM 3193 C CA . THR A 1 398 ? -16.956 19.257 24.261 1.00 88.81 398 THR A CA 1
ATOM 3194 C C . THR A 1 398 ? -18.246 20.070 24.269 1.00 88.81 398 THR A C 1
ATOM 3196 O O . THR A 1 398 ? -18.365 20.970 25.084 1.00 88.81 398 THR A O 1
ATOM 3199 N N . ASN A 1 399 ? -19.231 19.711 23.436 1.00 87.50 399 ASN A N 1
ATOM 3200 C CA . ASN A 1 399 ? -20.519 20.407 23.380 1.00 87.50 399 ASN A CA 1
ATOM 3201 C C . ASN A 1 399 ? -21.457 20.041 24.545 1.00 87.50 399 ASN A C 1
ATOM 3203 O O . ASN A 1 399 ? -22.241 20.864 24.990 1.00 87.50 399 ASN A O 1
ATOM 3207 N N . ALA A 1 400 ? -21.383 18.809 25.058 1.00 82.50 400 ALA A N 1
ATOM 3208 C CA . ALA A 1 400 ? -22.176 18.384 26.214 1.00 82.50 400 ALA A CA 1
ATOM 3209 C C . ALA A 1 400 ? -21.641 18.945 27.545 1.00 82.50 400 ALA A C 1
ATOM 3211 O O . ALA A 1 400 ? -22.392 19.061 28.507 1.00 82.50 400 ALA A O 1
ATOM 3212 N N . GLY A 1 401 ? -20.349 19.286 27.612 1.00 77.75 401 GLY A N 1
ATOM 3213 C CA . GLY A 1 401 ? -19.726 19.854 28.810 1.00 77.75 401 GLY A CA 1
ATOM 3214 C C . GLY A 1 401 ? -20.098 21.314 29.094 1.00 77.75 401 GLY A C 1
ATOM 3215 O O . GLY A 1 401 ? -19.910 21.757 30.222 1.00 77.75 401 GLY A O 1
ATOM 3216 N N . SER A 1 402 ? -20.632 22.047 28.112 1.00 71.44 402 SER A N 1
ATOM 3217 C CA . SER A 1 402 ? -21.005 23.463 28.255 1.00 71.44 402 SER A CA 1
ATOM 3218 C C . SER A 1 402 ? -22.457 23.690 28.703 1.00 71.44 402 SER A C 1
ATOM 3220 O O . SER A 1 402 ? -22.793 24.797 29.103 1.00 71.44 402 SER A O 1
ATOM 3222 N N . GLU A 1 403 ? -23.332 22.675 28.692 1.00 67.00 403 GLU A N 1
ATOM 3223 C CA . GLU A 1 403 ? -24.765 22.855 29.014 1.00 67.00 403 GLU A CA 1
ATOM 3224 C C . GLU A 1 403 ? -25.161 22.522 30.466 1.00 67.00 403 GLU A C 1
ATOM 3226 O O . GLU A 1 403 ? -26.317 22.703 30.841 1.00 67.00 403 GLU A O 1
ATOM 3231 N N . SER A 1 404 ? -24.236 22.075 31.322 1.00 55.94 404 SER A N 1
ATOM 3232 C CA . SER A 1 404 ? -24.540 21.740 32.723 1.00 55.94 404 SER A CA 1
ATOM 3233 C C . SER A 1 404 ? -23.782 22.621 33.716 1.00 55.94 404 SER A C 1
ATOM 3235 O O . SER A 1 404 ? -23.004 22.120 34.529 1.00 55.94 404 SER A O 1
ATOM 3237 N N . ILE A 1 405 ? -24.006 23.935 33.678 1.00 63.22 405 ILE A N 1
ATOM 3238 C CA . ILE A 1 405 ? -23.787 24.754 34.875 1.00 63.22 405 ILE A CA 1
ATOM 3239 C C . ILE A 1 405 ? -25.034 24.547 35.744 1.00 63.22 405 ILE A C 1
ATOM 3241 O O . ILE A 1 405 ? -26.126 24.937 35.327 1.00 63.22 405 ILE A O 1
ATOM 3245 N N . PRO A 1 406 ? -24.930 23.876 36.906 1.00 57.56 406 PRO A N 1
ATOM 3246 C CA . PRO A 1 406 ? -26.072 23.687 37.781 1.00 57.56 406 PRO A CA 1
ATOM 3247 C C . PRO A 1 406 ? -26.530 25.064 38.247 1.00 57.56 406 PRO A C 1
ATOM 3249 O O . PRO A 1 406 ? -25.802 25.758 38.956 1.00 57.56 406 PRO A O 1
ATOM 3252 N N . THR A 1 407 ? -27.731 25.462 37.834 1.00 62.72 407 THR A N 1
ATOM 3253 C CA . THR A 1 407 ? -28.445 26.591 38.421 1.00 62.72 407 THR A CA 1
ATOM 3254 C C . THR A 1 407 ? -28.516 26.332 39.921 1.00 62.72 407 THR A C 1
ATOM 3256 O O . THR A 1 407 ? -29.244 25.448 40.374 1.00 62.72 407 THR A O 1
ATOM 3259 N N . ILE A 1 408 ? -27.684 27.037 40.688 1.00 64.94 408 ILE A N 1
ATOM 3260 C CA . ILE A 1 408 ? -27.681 26.967 42.145 1.00 64.94 408 ILE A CA 1
ATOM 3261 C C . ILE A 1 408 ? -29.051 27.481 42.576 1.00 64.94 408 ILE A C 1
ATOM 3263 O O . ILE A 1 408 ? -29.340 28.673 42.492 1.00 64.94 408 ILE A O 1
ATOM 3267 N N . ALA A 1 409 ? -29.925 26.557 42.968 1.00 62.22 409 ALA A N 1
ATOM 3268 C CA . ALA A 1 409 ? -31.202 26.886 43.565 1.00 62.22 409 ALA A CA 1
ATOM 3269 C C . ALA A 1 409 ? -30.913 27.592 44.893 1.00 62.22 409 ALA A C 1
ATOM 3271 O O . ALA A 1 409 ? -30.551 26.958 45.884 1.00 62.22 409 ALA A O 1
ATOM 3272 N N . ASN A 1 410 ? -31.028 28.919 44.889 1.00 58.44 410 ASN A N 1
ATOM 3273 C CA . ASN A 1 410 ? -31.017 29.724 46.098 1.00 58.44 410 ASN A CA 1
ATOM 3274 C C . ASN A 1 410 ? -32.233 29.328 46.945 1.00 58.44 410 ASN A C 1
ATOM 3276 O O . ASN A 1 410 ? -33.350 29.787 46.711 1.00 58.44 410 ASN A O 1
ATOM 3280 N N . HIS A 1 411 ? -32.013 28.449 47.921 1.00 57.25 411 HIS A N 1
ATOM 3281 C CA . HIS A 1 411 ? -32.919 28.281 49.046 1.00 57.25 411 HIS A CA 1
ATOM 3282 C C . HIS A 1 411 ? -32.749 29.481 49.977 1.00 57.25 411 HIS A C 1
ATOM 3284 O O . HIS A 1 411 ? -31.729 29.626 50.647 1.00 57.25 411 HIS A O 1
ATOM 3290 N N . SER A 1 412 ? -33.750 30.357 49.973 1.00 61.31 412 SER A N 1
ATOM 3291 C CA . SER A 1 412 ? -33.962 31.355 51.016 1.00 61.31 412 SER A CA 1
ATOM 3292 C C . SER A 1 412 ? -34.870 30.750 52.089 1.00 61.31 412 SER A C 1
ATOM 3294 O O . SER A 1 412 ? -35.995 30.359 51.775 1.00 61.31 412 SER A O 1
ATOM 3296 N N . GLU A 1 413 ? -34.365 30.674 53.321 1.00 61.50 413 GLU A N 1
ATOM 3297 C CA . GLU A 1 413 ? -35.159 30.607 54.560 1.00 61.50 413 GLU A CA 1
ATOM 3298 C C . GLU A 1 413 ? -35.297 32.006 55.166 1.00 61.50 413 GLU A C 1
ATOM 3300 O O . GLU A 1 413 ? -34.311 32.781 55.090 1.00 61.50 413 GLU A O 1
#

Radius of gyration: 40.76 Å; chains: 1; bounding box: 105×106×115 Å

Secondary structure (DSSP, 8-state):
--PPP-------------------------TTTHHHHHHHHHHHHHHHHHHHHHHHHHHHHHHHHHHHHHHHHHHHHHHHHHHHHHHHHHHHHHHHHHHHHHHHHHHHHTSSS-----TTS----HHHHHHHHT-HHHHHHHHHHHHHHHHHHHHHHHHHTT-------------------------------------------------------------------------------------GGG-------TT--SHHHHHHHHHT-BTTB--HHHHHHHHGGGG--SHHHHHHHHHHHHHHHHHHHHHH-GGGGT--SS--HHHHHHHHHHHHHTSS-GGGS-EEPPHHHHHHHHHTT---GGG--SS-SS-PEEHHHHHHHHHHHHHHHHHHTTS----------

InterPro domains:
  IPR022210 Transcription activator GCR1-like domain [PF12550] (254-340)
  IPR052146 High-osmolarity-induced transcription [PTHR37784] (135-373)

Sequence (413 aa):
MTPSSRDSFSGPNAESHPDNLSQNGKAKTGTKKDSLDSIEFQSFLIDQLAKVQEQNEDLLARIKRLEKEQEEFYISGQKKMETGFKNVKKCTEDVAAMKEVFKEIVGIMTGERVRFIDHAQESITDGDAQRVSSSSLLASNSRQETRARVRQSISDVAALNGIPEFKVEESEVYSGFLSPDIYDDTRRSNNGQQRVFGMGSSEQTQNNGGDSDGNEDVQNNETNSHDLWIPTDSGGTPHVDSATSLSMDSIPNYRMNRAIQSVHDVAREYFEGFPGRPSLMFLERRYGSTWRRSSKERTLFAKRMCIIHKINDIRDNPKKYELPERIHRNQAIKVVENIRLGNNNFKGHNCRLSISQLYTYFSKKMDTLQDYSLELKKRGEPRRNHLMRERMARLERTNAGSESIPTIANHSE

Foldseek 3Di:
DDDDDDDDDDDDDDDDDDDDDDDDDDDDDDPDPVVVVVVVVVVVVVVVVVVVVVVVVVVVVVVVVVVVVVVVVVVVVVVVVVVVVVVVVVVVVVVVVVVVVVVVVVCVVVCVPVPPPPVPDDPPDVVVVVVVVPPPVVVVVVVVVVVVVVVVVVVVVCVVVPPPPPPPPDDDDDDDDDDDPDDDDDDDDDDDDDDDDDDDDDDDDDDDDDDDDDDDDDDDDDDDDDDDDDDDDDDDDPPPDDPPPPPPVPLPLDDDDPPDWFLVVLCCQAPPNDVVGHHVVVSCVPPNCVSQVDPVSVVVVVLSVLSVVQLVCCQVPVVVLVHDPHDDSVLSSLLLRLLQQFLFCQVHGGARHTSNVSSVCSVVVRDDSSSRDSDNPDGHYHVVVVVVVVVVVVVVVVVVVPPDPPPPPPDDD

pLDDT: mean 76.41, std 23.54, range [30.06, 98.75]